Protein AF-0000000070547212 (afdb_homodimer)

Radius of gyration: 47.99 Å; Cα contacts (8 Å, |Δi|>4): 592; chains: 2; bounding box: 64×169×136 Å

Foldseek 3Di:
DDPPDDCVDDDPPPPPPPPPPPPPPPPPPPPVVVVVVVVVVVVVVVVVVVVVVVVVVVVVVVPPPPVVQPPQQDQPPQWDDDDQKTKDWFFFWFFQVVLQVVQVVSVWGFDDDDAVVSLQVCLVVCPQFKAWGQWFADQPDFIAGPVGHGDPCNDDEADRAGTWIHGRNGIYHDDRGGIGITMTMDGRRGSVNVVVVVVVVVVD/DDPPDDPDDDDPPDPPPPPPPPPPPPPPVPPVVVVVVVVVVVVVVVVVVVVVVVVVVVVVVVPPPPVPQPPQQDQPPQWDDDDQKTKDWFFFWFFQVVLQVVQVVSVWGFDDDDAVVSLQVCLVVCPQFKAWGQWFADQPDFIAGPVGHGDPCNDDEADRAGTWIHGRSGIYHDDRGGIGITMTMDGRRGSVNVVVVVVVVVVD

Structure (mmCIF, N/CA/C/O backbone):
data_AF-0000000070547212-model_v1
#
loop_
_entity.id
_entity.type
_entity.pdbx_description
1 polymer 'C-type lectin domain family 2 member D-like'
#
loop_
_atom_site.group_PDB
_atom_site.id
_atom_site.type_symbol
_atom_site.label_atom_id
_atom_site.label_alt_id
_atom_site.label_comp_id
_atom_site.label_asym_id
_atom_site.label_entity_id
_atom_site.label_seq_id
_atom_site.pdbx_PDB_ins_code
_atom_site.Cartn_x
_atom_site.Cartn_y
_atom_site.Cartn_z
_atom_site.occupancy
_atom_site.B_iso_or_equiv
_atom_site.auth_seq_id
_atom_site.auth_comp_id
_atom_site.auth_asym_id
_atom_site.auth_atom_id
_atom_site.pdbx_PDB_model_num
ATOM 1 N N . MET A 1 1 ? -25.75 87.125 114.375 1 25.3 1 MET A N 1
ATOM 2 C CA . MET A 1 1 ? -25.266 87.812 113.188 1 25.3 1 MET A CA 1
ATOM 3 C C . MET A 1 1 ? -25.594 87 111.938 1 25.3 1 MET A C 1
ATOM 5 O O . MET A 1 1 ? -25.188 85.812 111.812 1 25.3 1 MET A O 1
ATOM 9 N N . ALA A 1 2 ? -26.812 87.25 111.375 1 31.89 2 ALA A N 1
ATOM 10 C CA . ALA A 1 2 ? -27.906 86.75 110.5 1 31.89 2 ALA A CA 1
ATOM 11 C C . ALA A 1 2 ? -27.5 86.75 109.062 1 31.89 2 ALA A C 1
ATOM 13 O O . ALA A 1 2 ? -26.875 87.75 108.562 1 31.89 2 ALA A O 1
ATOM 14 N N . GLU A 1 3 ? -27.188 85.562 108.5 1 27.97 3 GLU A N 1
ATOM 15 C CA . GLU A 1 3 ? -26.656 84.938 107.25 1 27.97 3 GLU A CA 1
ATOM 16 C C . GLU A 1 3 ? -27.5 85.25 106.062 1 27.97 3 GLU A C 1
ATOM 18 O O . GLU A 1 3 ? -28.656 84.812 106 1 27.97 3 GLU A O 1
ATOM 23 N N . VAL A 1 4 ? -27.5 86.562 105.625 1 33.47 4 VAL A N 1
ATOM 24 C CA . VAL A 1 4 ? -28.469 87.062 104.688 1 33.47 4 VAL A CA 1
ATOM 25 C C . VAL A 1 4 ? -28.266 86.375 103.312 1 33.47 4 VAL A C 1
ATOM 27 O O . VAL A 1 4 ? -27.125 86.125 102.938 1 33.47 4 VAL A O 1
ATOM 30 N N . PRO A 1 5 ? -29.234 85.5 102.75 1 33.5 5 PRO A N 1
ATOM 31 C CA . PRO A 1 5 ? -29.375 84.625 101.625 1 33.5 5 PRO A CA 1
ATOM 32 C C . PRO A 1 5 ? -29.234 85.375 100.25 1 33.5 5 PRO A C 1
ATOM 34 O O . PRO A 1 5 ? -29.625 86.5 100.188 1 33.5 5 PRO A O 1
ATOM 37 N N . CYS A 1 6 ? -28 85.25 99.562 1 28.47 6 CYS A N 1
ATOM 38 C CA . CYS A 1 6 ? -27.406 85.812 98.375 1 28.47 6 CYS A CA 1
ATOM 39 C C . CYS A 1 6 ? -28.297 85.625 97.125 1 28.47 6 CYS A C 1
ATOM 41 O O . CYS A 1 6 ? -28.656 84.5 96.812 1 28.47 6 CYS A O 1
ATOM 43 N N . GLU A 1 7 ? -29.156 86.562 96.688 1 28.44 7 GLU A N 1
ATOM 44 C CA . GLU A 1 7 ? -30.234 86.688 95.75 1 28.44 7 GLU A CA 1
ATOM 45 C C . GLU A 1 7 ? -29.703 86.625 94.312 1 28.44 7 GLU A C 1
ATOM 47 O O . GLU A 1 7 ? -30.375 87.125 93.375 1 28.44 7 GLU A O 1
ATOM 52 N N . GLU A 1 8 ? -28.562 85.875 93.938 1 33.78 8 GLU A N 1
ATOM 53 C CA . GLU A 1 8 ? -27.844 86.188 92.75 1 33.78 8 GLU A CA 1
ATOM 54 C C . GLU A 1 8 ? -28.641 85.812 91.5 1 33.78 8 GLU A C 1
ATOM 56 O O . GLU A 1 8 ? -28.641 84.688 91.062 1 33.78 8 GLU A O 1
ATOM 61 N N . GLY A 1 9 ? -29.938 86.188 91.25 1 26.03 9 GLY A N 1
ATOM 62 C CA . GLY A 1 9 ? -30.828 85.5 90.375 1 26.03 9 GLY A CA 1
ATOM 63 C C . GLY A 1 9 ? -30.438 85.688 88.875 1 26.03 9 GLY A C 1
ATOM 64 O O . GLY A 1 9 ? -30.297 84.75 88.125 1 26.03 9 GLY A O 1
ATOM 65 N N . GLY A 1 10 ? -30.656 86.875 88.188 1 28.7 10 GLY A N 1
ATOM 66 C CA . GLY A 1 10 ? -31.594 86.938 87.062 1 28.7 10 GLY A CA 1
ATOM 67 C C . GLY A 1 10 ? -30.938 86.812 85.688 1 28.7 10 GLY A C 1
ATOM 68 O O . GLY A 1 10 ? -31.422 86.062 84.875 1 28.7 10 GLY A O 1
ATOM 69 N N . ASP A 1 11 ? -30.062 87.688 85.062 1 32.59 11 ASP A N 1
ATOM 70 C CA . ASP A 1 11 ? -30.328 88.375 83.812 1 32.59 11 ASP A CA 1
ATOM 71 C C . ASP A 1 11 ? -29.578 87.688 82.688 1 32.59 11 ASP A C 1
ATOM 7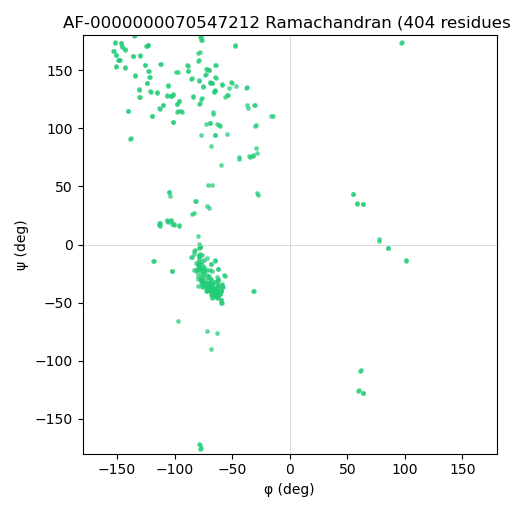3 O O . ASP A 1 11 ? -29.344 88.25 81.625 1 32.59 11 ASP A O 1
ATOM 77 N N . SER A 1 12 ? -29.047 86.375 82.75 1 34.47 12 SER A N 1
ATOM 78 C CA . SER A 1 12 ? -27.938 86 81.875 1 34.47 12 SER A CA 1
ATOM 79 C C . SER A 1 12 ? -28.438 85.688 80.5 1 34.47 12 SER A C 1
ATOM 81 O O . SER A 1 12 ? -27.672 85.188 79.625 1 34.47 12 SER A O 1
ATOM 83 N N . ALA A 1 13 ? -29.75 85.875 80.062 1 37.34 13 ALA A N 1
ATOM 84 C CA . ALA A 1 13 ? -30.266 85.125 78.938 1 37.34 13 ALA A CA 1
ATOM 85 C C . ALA A 1 13 ? -29.828 85.75 77.625 1 37.34 13 ALA A C 1
ATOM 87 O O . ALA A 1 13 ? -29.828 85.062 76.562 1 37.34 13 ALA A O 1
ATOM 88 N N . ALA A 1 14 ? -29.484 87.062 77.562 1 37.53 14 ALA A N 1
ATOM 89 C CA . ALA A 1 14 ? -29.641 87.75 76.25 1 37.53 14 ALA A CA 1
ATOM 90 C C . ALA A 1 14 ? -28.531 87.375 75.312 1 37.53 14 ALA A C 1
ATOM 92 O O . ALA A 1 14 ? -28.719 87.438 74.062 1 37.53 14 ALA A O 1
ATOM 93 N N . VAL A 1 15 ? -27.297 87.062 75.75 1 40.91 15 VAL A N 1
ATOM 94 C CA . VAL A 1 15 ? -26.141 87.25 74.875 1 40.91 15 VAL A CA 1
ATOM 95 C C . VAL A 1 15 ? -26.078 86.062 73.875 1 40.91 15 VAL A C 1
ATOM 97 O O . VAL A 1 15 ? -25.406 86.125 72.875 1 40.91 15 VAL A O 1
ATOM 100 N N . MET A 1 16 ? -26.891 84.938 74.125 1 34.06 16 MET A N 1
ATOM 101 C CA . MET A 1 16 ? -26.484 83.75 73.375 1 34.06 16 MET A CA 1
ATOM 102 C C . MET A 1 16 ? -26.984 83.812 71.938 1 34.06 16 MET A C 1
ATOM 104 O O . MET A 1 16 ? -26.578 83 71.125 1 34.06 16 MET A O 1
ATOM 108 N N . GLU A 1 17 ? -27.984 84.688 71.625 1 38.44 17 GLU A N 1
ATOM 109 C CA . GLU A 1 17 ? -28.672 84.5 70.375 1 38.44 17 GLU A CA 1
ATOM 110 C C . GLU A 1 17 ? -27.812 84.938 69.188 1 38.44 17 GLU A C 1
ATOM 112 O O . GLU A 1 17 ? -28.016 84.438 68.062 1 38.44 17 GLU A O 1
ATOM 117 N N . LEU A 1 18 ? -26.922 85.875 69.312 1 36.09 18 LEU A N 1
ATOM 118 C CA . LEU A 1 18 ? -26.375 86.5 68.125 1 36.09 18 LEU A CA 1
ATOM 119 C C . LEU A 1 18 ? -25.391 85.625 67.438 1 36.09 18 LEU A C 1
ATOM 121 O O . LEU A 1 18 ? -25.078 85.812 66.25 1 36.09 18 LEU A O 1
ATOM 125 N N . LEU A 1 19 ? -24.75 84.625 68.125 1 34.19 19 LEU A N 1
ATOM 126 C CA . LEU A 1 19 ? -23.594 84 67.5 1 34.19 19 LEU A CA 1
ATOM 127 C C . LEU A 1 19 ? -24.031 83 66.375 1 34.19 19 LEU A C 1
ATOM 129 O O . LEU A 1 19 ? -23.188 82.5 65.688 1 34.19 19 LEU A O 1
ATOM 133 N N . GLN A 1 20 ? -25.312 82.625 66.312 1 33.09 20 GLN A N 1
ATOM 134 C CA . GLN A 1 20 ? -25.578 81.438 65.5 1 33.09 20 GLN A CA 1
ATOM 135 C C . GLN A 1 20 ? -25.516 81.75 64 1 33.09 20 GLN A C 1
ATOM 137 O O . GLN A 1 20 ? -25.578 80.875 63.156 1 33.09 20 GLN A O 1
ATOM 142 N N . GLN A 1 21 ? -25.656 83.062 63.594 1 33.94 21 GLN A N 1
ATOM 143 C CA . GLN A 1 21 ? -26.078 83.125 62.188 1 33.94 21 GLN A CA 1
ATOM 144 C C . GLN A 1 21 ? -24.906 82.812 61.25 1 33.94 21 GLN A C 1
ATOM 146 O O . GLN A 1 21 ? -25.109 82.562 60.062 1 33.94 21 GLN A O 1
ATOM 151 N N . ARG A 1 22 ? -23.656 83.125 61.594 1 36.31 22 ARG A N 1
ATOM 152 C CA . ARG A 1 22 ? -22.703 83.312 60.469 1 36.31 22 ARG A CA 1
ATOM 153 C C . ARG A 1 22 ? -22.297 81.938 59.906 1 36.31 22 ARG A C 1
ATOM 155 O O . ARG A 1 22 ? -21.484 81.875 58.969 1 36.31 22 ARG A O 1
ATOM 162 N N . ALA A 1 23 ? -22.641 80.75 60.531 1 38.38 23 ALA A N 1
ATOM 163 C CA . ALA A 1 23 ? -21.797 79.625 60.156 1 38.38 23 ALA A CA 1
ATOM 164 C C . ALA A 1 23 ? -22.219 79.062 58.781 1 38.38 23 ALA A C 1
ATOM 166 O O . ALA A 1 23 ? -21.688 78.062 58.344 1 38.38 23 ALA A O 1
ATOM 167 N N . GLU A 1 24 ? -23.266 79.688 58.156 1 37.56 24 GLU A N 1
ATOM 168 C CA . GLU A 1 24 ? -23.797 78.812 57.094 1 37.56 24 GLU A CA 1
ATOM 169 C C . GLU A 1 24 ? -22.891 78.812 55.875 1 37.56 24 GLU A C 1
ATOM 171 O O . GLU A 1 24 ? -23.125 78.062 54.906 1 37.56 24 GLU A O 1
ATOM 176 N N . GLY A 1 25 ? -22 79.812 55.75 1 36.47 25 GLY A N 1
ATOM 177 C CA . GLY A 1 25 ? -21.547 80 54.375 1 36.47 25 GLY A CA 1
ATOM 178 C C . GLY A 1 25 ? -20.594 78.938 53.906 1 36.47 25 GLY A C 1
ATOM 179 O O . GLY A 1 25 ? -20.156 78.875 52.75 1 36.47 25 GLY A O 1
ATOM 180 N N . ARG A 1 26 ? -19.859 78.25 54.875 1 37.66 26 ARG A N 1
ATOM 181 C CA . ARG A 1 26 ? -18.625 77.625 54.406 1 37.66 26 ARG A CA 1
ATOM 182 C C . ARG A 1 26 ? -18.922 76.312 53.781 1 37.66 26 ARG A C 1
ATOM 184 O O . ARG A 1 26 ? -18 75.625 53.344 1 37.66 26 ARG A O 1
ATOM 191 N N . THR A 1 27 ? -20.141 75.875 53.812 1 41.28 27 THR A N 1
ATOM 192 C CA . THR A 1 27 ? -20.188 74.438 53.5 1 41.28 27 THR A CA 1
ATOM 193 C C . THR A 1 27 ? -20.078 74.188 52 1 41.28 27 THR A C 1
ATOM 195 O O . THR A 1 27 ? -20.047 73 51.562 1 41.28 27 THR A O 1
ATOM 198 N N . ASN A 1 28 ? -20.188 75.25 51.219 1 37.88 28 ASN A N 1
ATOM 199 C CA . ASN A 1 28 ? -20.391 74.875 49.844 1 37.88 28 ASN A CA 1
ATOM 200 C C . ASN A 1 28 ? -19.062 74.438 49.188 1 37.88 28 ASN A C 1
ATOM 202 O O . ASN A 1 28 ? -19.031 74.125 48 1 37.88 28 ASN A O 1
ATOM 206 N N . PHE A 1 29 ? -17.938 74.812 49.844 1 38.69 29 PHE A N 1
ATOM 207 C CA . PHE A 1 29 ? -16.688 74.625 49.094 1 38.69 29 PHE A CA 1
ATOM 208 C C . PHE A 1 29 ? -16.328 73.125 49.031 1 38.69 29 PHE A C 1
ATOM 210 O O . PHE A 1 29 ? -15.453 72.75 48.25 1 38.69 29 PHE A O 1
ATOM 217 N N . SER A 1 30 ? -16.875 72.375 49.969 1 40 30 SER A N 1
ATOM 218 C CA . SER A 1 30 ? -16.281 71.062 50.094 1 40 30 SER A CA 1
ATOM 219 C C . SER A 1 30 ? -16.766 70.062 49 1 40 30 SER A C 1
ATOM 221 O O . SER A 1 30 ? -16.312 68.938 48.938 1 40 30 SER A O 1
ATOM 223 N N . LEU A 1 31 ? -17.781 70.5 48.281 1 40.91 31 LEU A N 1
ATOM 224 C CA . LEU A 1 31 ? -18.312 69.5 47.406 1 40.91 31 LEU A CA 1
ATOM 225 C C . LEU A 1 31 ? -17.453 69.375 46.125 1 40.91 31 LEU A C 1
ATOM 227 O O . LEU A 1 31 ? -17.625 68.375 45.375 1 40.91 31 LEU A O 1
ATOM 231 N N . ARG A 1 32 ? -16.719 70.375 45.812 1 45.12 32 ARG A N 1
ATOM 232 C CA . ARG A 1 32 ? -16.062 70.312 44.5 1 45.12 32 ARG A CA 1
ATOM 233 C C . ARG A 1 32 ? -14.852 69.375 44.531 1 45.12 32 ARG A C 1
ATOM 235 O O . ARG A 1 32 ? -14.484 68.812 43.5 1 45.12 32 ARG A O 1
ATOM 242 N N . CYS A 1 33 ? -14.195 69.25 45.719 1 45.62 33 CYS A N 1
ATOM 243 C CA . CYS A 1 33 ? -12.977 68.5 45.781 1 45.62 33 CYS A CA 1
ATOM 244 C C . CYS A 1 33 ? -13.281 67 45.719 1 45.62 33 CYS A C 1
ATOM 246 O O . CYS A 1 33 ? -12.422 66.188 45.375 1 45.62 33 CYS A O 1
ATOM 248 N N . THR A 1 34 ? -14.484 66.625 46.156 1 55.28 34 THR A N 1
ATOM 249 C CA . THR A 1 34 ? -14.773 65.25 46.219 1 55.28 34 THR A CA 1
ATOM 250 C C . THR A 1 34 ? -15.047 64.688 44.812 1 55.28 34 THR A C 1
ATOM 252 O O . THR A 1 34 ? -14.82 63.469 44.562 1 55.28 34 THR A O 1
ATOM 255 N N . ASN A 1 35 ? -15.414 65.562 43.969 1 58.06 35 ASN A N 1
ATOM 256 C CA . ASN A 1 35 ? -15.773 65.125 42.656 1 58.06 35 ASN A CA 1
ATOM 257 C C . ASN A 1 35 ? -14.539 64.812 41.812 1 58.06 35 ASN A C 1
ATOM 259 O O . ASN A 1 35 ? -14.547 63.844 41 1 58.06 35 ASN A O 1
ATOM 263 N N . ASP A 1 36 ? -13.469 65.5 42.25 1 62.09 36 ASP A N 1
ATOM 264 C CA . ASP A 1 36 ? -12.242 65.312 41.469 1 62.09 36 ASP A CA 1
ATOM 265 C C . ASP A 1 36 ? -11.578 63.969 41.875 1 62.09 36 ASP A C 1
ATOM 267 O O . ASP A 1 36 ? -11.031 63.281 41 1 62.09 36 ASP A O 1
ATOM 271 N N . ARG A 1 37 ? -11.711 63.688 43.125 1 65 37 ARG A N 1
ATOM 272 C CA . ARG A 1 37 ? -11.133 62.469 43.625 1 65 37 ARG A CA 1
ATOM 273 C C . ARG A 1 37 ? -11.898 61.25 43.125 1 65 37 ARG A C 1
ATOM 275 O O . ARG A 1 37 ? -11.305 60.219 42.781 1 65 37 ARG A O 1
ATOM 282 N N . LYS A 1 38 ? -13.062 61.438 42.938 1 70.25 38 LYS A N 1
ATOM 283 C CA . LYS A 1 38 ? -13.906 60.344 42.438 1 70.25 38 LYS A CA 1
ATOM 284 C C . LYS A 1 38 ? -13.664 60.125 40.969 1 70.25 38 LYS A C 1
ATOM 286 O O . LYS A 1 38 ? -13.633 58.969 40.5 1 70.25 38 LYS A O 1
ATOM 291 N N . VAL A 1 39 ? -13.422 61.188 40.375 1 70 39 VAL A N 1
ATOM 292 C CA . VAL A 1 39 ? -13.18 61.125 38.938 1 70 39 VAL A CA 1
ATOM 293 C C . VAL A 1 39 ? -11.82 60.469 38.688 1 70 39 VAL A C 1
ATOM 295 O O . VAL A 1 39 ? -11.688 59.625 37.781 1 70 39 VAL A O 1
ATOM 298 N N . THR A 1 40 ? -10.883 60.812 39.531 1 69.88 40 THR A N 1
ATOM 299 C CA . THR A 1 40 ? -9.539 60.281 39.406 1 69.88 40 THR A CA 1
ATOM 300 C C . THR A 1 40 ? -9.531 58.781 39.719 1 69.88 40 THR A C 1
ATOM 302 O O . THR A 1 40 ? -8.867 58 39.062 1 69.88 40 THR A O 1
ATOM 305 N N . ILE A 1 41 ? -10.234 58.375 40.625 1 70.69 41 ILE A N 1
ATOM 306 C CA . ILE A 1 41 ? -10.344 56.969 41.031 1 70.69 41 ILE A CA 1
ATOM 307 C C . ILE A 1 41 ? -11.078 56.188 39.938 1 70.69 41 ILE A C 1
ATOM 309 O O . ILE A 1 41 ? -10.656 55.094 39.562 1 70.69 41 ILE A O 1
ATOM 313 N N . ALA A 1 42 ? -12.047 56.875 39.406 1 72.12 42 ALA A N 1
ATOM 314 C CA . ALA A 1 42 ? -12.836 56.219 38.375 1 72.12 42 ALA A CA 1
ATOM 315 C C . ALA A 1 42 ? -12.008 56 37.125 1 72.12 42 ALA A C 1
ATOM 317 O O . ALA A 1 42 ? -12.102 54.938 36.5 1 72.12 42 ALA A O 1
ATOM 318 N N . VAL A 1 43 ? -11.195 56.906 36.906 1 73.12 43 VAL A N 1
ATOM 319 C CA . VAL A 1 43 ? -10.359 56.844 35.719 1 73.12 43 VAL A CA 1
ATOM 320 C C . VAL A 1 43 ? -9.273 55.781 35.906 1 73.12 43 VAL A C 1
ATOM 322 O O . VAL A 1 43 ? -8.953 55.031 35 1 73.12 43 VAL A O 1
ATOM 325 N N . THR A 1 44 ? -8.789 55.688 37.094 1 75.06 44 THR A N 1
ATOM 326 C CA . THR A 1 44 ? -7.762 54.688 37.406 1 75.06 44 THR A CA 1
ATOM 327 C C . THR A 1 44 ? -8.328 53.281 37.344 1 75.06 44 THR A C 1
ATOM 329 O O . THR A 1 44 ? -7.688 52.344 36.844 1 75.06 44 THR A O 1
ATOM 332 N N . VAL A 1 45 ? -9.469 53.188 37.812 1 75.31 45 VAL A N 1
ATOM 333 C CA . VAL A 1 45 ? -10.109 51.875 37.844 1 75.31 45 VAL A CA 1
ATOM 334 C C . VAL A 1 45 ? -10.414 51.438 36.406 1 75.31 45 VAL A C 1
ATOM 336 O O . VAL A 1 45 ? -10.18 50.281 36.031 1 75.31 45 VAL A O 1
ATOM 339 N N . LEU A 1 46 ? -10.828 52.375 35.625 1 73.94 46 LEU A N 1
ATOM 340 C CA . LEU A 1 46 ? -11.148 52.062 34.219 1 73.94 46 LEU A CA 1
ATOM 341 C C . LEU A 1 46 ? -9.891 51.688 33.469 1 73.94 46 LEU A C 1
ATOM 343 O O . LEU A 1 46 ? -9.914 50.75 32.656 1 73.94 46 LEU A O 1
ATOM 347 N N . ALA A 1 47 ? -8.836 52.344 33.812 1 75.25 47 ALA A N 1
ATOM 348 C CA . ALA A 1 47 ? -7.562 52.062 33.156 1 75.25 47 ALA A CA 1
ATOM 349 C C . ALA A 1 47 ? -7.062 50.656 33.562 1 75.25 47 ALA A C 1
ATOM 351 O O . ALA A 1 47 ? -6.559 49.906 32.719 1 75.25 47 ALA A O 1
ATOM 352 N N . VAL A 1 48 ? -7.238 50.344 34.781 1 76.62 48 VAL A N 1
ATOM 353 C CA . VAL A 1 48 ? -6.797 49.031 35.25 1 76.62 48 VAL A CA 1
ATOM 354 C C . VAL A 1 48 ? -7.66 47.938 34.656 1 76.62 48 VAL A C 1
ATOM 356 O O . VAL A 1 48 ? -7.145 46.875 34.25 1 76.62 48 VAL A O 1
ATOM 359 N N . VAL A 1 49 ? -8.922 48.219 34.531 1 76.31 49 VAL A N 1
ATOM 360 C CA . VAL A 1 49 ? -9.844 47.25 33.969 1 76.31 49 VAL A CA 1
ATOM 361 C C . VAL A 1 49 ? -9.531 47.031 32.5 1 76.31 49 VAL A C 1
ATOM 363 O O . VAL A 1 49 ? -9.547 45.906 32 1 76.31 49 VAL A O 1
ATOM 366 N N . LEU A 1 50 ? -9.227 48.062 31.922 1 72.94 50 LEU A N 1
ATOM 367 C CA . LEU A 1 50 ? -8.883 47.969 30.5 1 72.94 50 LEU A CA 1
ATOM 368 C C . LEU A 1 50 ? -7.582 47.219 30.297 1 72.94 50 LEU A C 1
ATOM 370 O O . LEU A 1 50 ? -7.484 46.375 29.391 1 72.94 50 LEU A O 1
ATOM 374 N N . LEU A 1 51 ? -6.586 47.469 31.078 1 75.31 51 LEU A N 1
ATOM 375 C CA . LEU A 1 51 ? -5.312 46.75 31.016 1 75.31 51 LEU A CA 1
ATOM 376 C C . LEU A 1 51 ? -5.508 45.281 31.297 1 75.31 51 LEU A C 1
ATOM 378 O O . LEU A 1 51 ? -4.91 44.438 30.609 1 75.31 51 LEU A O 1
ATOM 382 N N . LEU A 1 52 ? -6.348 45 32.156 1 75.88 52 LEU A N 1
ATOM 383 C CA . LEU A 1 52 ? -6.633 43.594 32.5 1 75.88 52 LEU A CA 1
ATOM 384 C C . LEU A 1 52 ? -7.355 42.906 31.344 1 75.88 52 LEU A C 1
ATOM 386 O O . LEU A 1 52 ? -7.07 41.75 31.031 1 75.88 52 LEU A O 1
ATOM 390 N N . THR A 1 53 ? -8.227 43.656 30.75 1 75.44 53 THR A N 1
ATOM 391 C CA . THR A 1 53 ? -8.945 43.094 29.609 1 75.44 53 THR A CA 1
ATOM 392 C C . THR A 1 53 ? -7.996 42.812 28.453 1 75.44 53 THR A C 1
ATOM 394 O O . THR A 1 53 ? -8.086 41.75 27.797 1 75.44 53 THR A O 1
ATOM 397 N N . VAL A 1 54 ? -7.09 43.688 28.234 1 72 54 VAL A N 1
ATOM 398 C CA . VAL A 1 54 ? -6.109 43.5 27.172 1 72 54 VAL A CA 1
ATOM 399 C C . VAL A 1 54 ? -5.203 42.344 27.5 1 72 54 VAL A C 1
ATOM 401 O O . VAL A 1 54 ? -4.875 41.531 26.625 1 72 54 VAL A O 1
ATOM 404 N N . ALA A 1 55 ? -4.789 42.156 28.672 1 73.75 55 ALA A N 1
ATOM 405 C CA . ALA A 1 55 ? -3.938 41.062 29.109 1 73.75 55 ALA A CA 1
ATOM 406 C C . ALA A 1 55 ? -4.648 39.719 28.938 1 73.75 55 ALA A C 1
ATOM 408 O O . ALA A 1 55 ? -4.043 38.719 28.5 1 73.75 55 ALA A O 1
ATOM 409 N N . ILE A 1 56 ? -5.891 39.656 29.172 1 69.19 56 ILE A N 1
ATOM 410 C CA . ILE A 1 56 ? -6.68 38.438 29.062 1 69.19 56 ILE A CA 1
ATOM 411 C C . ILE A 1 56 ? -6.855 38.062 27.594 1 69.19 56 ILE A C 1
ATOM 413 O O . ILE A 1 56 ? -6.754 36.906 27.219 1 69.19 56 ILE A O 1
ATOM 417 N N . LEU A 1 57 ? -7.059 39.062 26.828 1 67.25 57 LEU A N 1
ATOM 418 C CA . LEU A 1 57 ? -7.25 38.812 25.406 1 67.25 57 LEU A CA 1
ATOM 419 C C . LEU A 1 57 ? -5.957 38.312 24.766 1 67.25 57 LEU A C 1
ATOM 421 O O . LEU A 1 57 ? -5.984 37.438 23.906 1 67.25 57 LEU A O 1
ATOM 425 N N . THR A 1 58 ? -4.832 38.812 25.109 1 67.12 58 THR A N 1
ATOM 426 C CA . THR A 1 58 ? -3.543 38.375 24.578 1 67.12 58 THR A CA 1
ATOM 427 C C . THR A 1 58 ? -3.227 36.969 25.031 1 67.12 58 THR A C 1
ATOM 429 O O . THR A 1 58 ? -2.672 36.156 24.266 1 67.12 58 THR A O 1
ATOM 432 N N . LEU A 1 59 ? -3.533 36.594 26.188 1 62.09 59 LEU A N 1
ATOM 433 C CA . LEU A 1 59 ? -3.301 35.25 26.688 1 62.09 59 LEU A CA 1
ATOM 434 C C . LEU A 1 59 ? -4.199 34.25 25.969 1 62.09 59 LEU A C 1
ATOM 436 O O . LEU A 1 59 ? -3.783 33.125 25.703 1 62.09 59 LEU A O 1
ATOM 440 N N . ALA A 1 60 ? -5.348 34.719 25.75 1 59.12 60 ALA A N 1
ATOM 441 C CA . ALA A 1 60 ? -6.273 33.844 25.031 1 59.12 60 ALA A CA 1
ATOM 442 C C . ALA A 1 60 ? -5.836 33.656 23.578 1 59.12 60 ALA A C 1
ATOM 444 O O . ALA A 1 60 ? -6.027 32.594 22.984 1 59.12 60 ALA A O 1
ATOM 445 N N . ALA A 1 61 ? -5.336 34.688 22.969 1 56.03 61 ALA A N 1
ATOM 446 C CA . ALA A 1 61 ? -4.867 34.562 21.594 1 56.03 61 ALA A CA 1
ATOM 447 C C . ALA A 1 61 ? -3.688 33.625 21.484 1 56.03 61 ALA A C 1
ATOM 449 O O . ALA A 1 61 ? -3.506 32.969 20.453 1 56.03 61 ALA A O 1
ATOM 450 N N . LYS A 1 62 ? -2.83 33.625 22.406 1 55.81 62 LYS A N 1
ATOM 451 C CA . LYS A 1 62 ? -1.635 32.781 22.344 1 55.81 62 LYS A CA 1
ATOM 452 C C . LYS A 1 62 ? -1.99 31.312 22.484 1 55.81 62 LYS A C 1
ATOM 454 O O . LYS A 1 62 ? -1.179 30.438 22.156 1 55.81 62 LYS A O 1
ATOM 459 N N . LYS A 1 63 ? -3.061 31.031 23.016 1 54.41 63 LYS A N 1
ATOM 460 C CA . LYS A 1 63 ? -3.281 29.625 23.281 1 54.41 63 LYS A CA 1
ATOM 461 C C . LYS A 1 63 ? -3.848 28.922 22.047 1 54.41 63 LYS A C 1
ATOM 463 O O . LYS A 1 63 ? -4.992 28.469 22.047 1 54.41 63 LYS A O 1
ATOM 468 N N . HIS A 1 64 ? -3.645 29.328 20.875 1 51.19 64 HIS A N 1
ATOM 469 C CA . HIS A 1 64 ? -4.062 28.375 19.844 1 51.19 64 HIS A CA 1
ATOM 470 C C . HIS A 1 64 ? -3.23 27.094 19.906 1 51.19 64 HIS A C 1
ATOM 472 O O . HIS A 1 64 ? -2 27.156 19.875 1 51.19 64 HIS A O 1
ATOM 478 N N . PRO A 1 65 ? -3.623 26.078 20.562 1 47.16 65 PRO A N 1
ATOM 479 C CA . PRO A 1 65 ? -2.764 24.891 20.516 1 47.16 65 PRO A CA 1
ATOM 480 C C . PRO A 1 65 ? -2.111 24.688 19.156 1 47.16 65 PRO A C 1
ATOM 482 O O . PRO A 1 65 ? -2.668 25.094 18.141 1 47.16 65 PRO A O 1
ATOM 485 N N . PRO A 1 66 ? -0.788 24.734 19.078 1 44.69 66 PRO A N 1
ATOM 486 C CA . PRO A 1 66 ? -0.232 24.375 17.766 1 44.69 66 PRO A CA 1
ATOM 487 C C . PRO A 1 66 ? -1.106 23.391 17 1 44.69 66 PRO A C 1
ATOM 489 O O . PRO A 1 66 ? -1.798 22.562 17.609 1 44.69 66 PRO A O 1
ATOM 492 N N . CYS A 1 67 ? -1.872 23.875 16 1 48.31 67 CYS A N 1
ATOM 493 C CA . CYS A 1 67 ? -2.455 22.875 15.125 1 48.31 67 CYS A CA 1
ATOM 494 C C . CYS A 1 67 ? -1.588 21.609 15.078 1 48.31 67 CYS A C 1
ATOM 496 O O . CYS A 1 67 ? -0.569 21.594 14.391 1 48.31 67 CYS A O 1
ATOM 498 N N . SER A 1 68 ? -1.101 21.219 16.344 1 46.69 68 SER A N 1
ATOM 499 C CA . SER A 1 68 ? -0.329 19.984 16.25 1 46.69 68 SER A CA 1
ATOM 500 C C . SER A 1 68 ? -0.907 19.047 15.188 1 46.69 68 SER A C 1
ATOM 502 O O . SER A 1 68 ? -2.061 18.625 15.297 1 46.69 68 SER A O 1
ATOM 504 N N . ALA A 1 69 ? -0.693 19.344 13.992 1 47.16 69 ALA A N 1
ATOM 505 C CA . ALA A 1 69 ? -1.099 18.406 12.945 1 47.16 69 ALA A CA 1
ATOM 506 C C . ALA A 1 69 ? -1 16.969 13.438 1 47.16 69 ALA A C 1
ATOM 508 O O . ALA A 1 69 ? 0.074 16.516 13.836 1 47.16 69 ALA A O 1
ATOM 509 N N . PRO A 1 70 ? -2.027 16.484 14.32 1 45.09 70 PRO A N 1
ATOM 510 C CA . PRO A 1 70 ? -1.815 15.086 14.688 1 45.09 70 PRO A CA 1
ATOM 511 C C . PRO A 1 70 ? -1.124 14.289 13.586 1 45.09 70 PRO A C 1
ATOM 513 O O . PRO A 1 70 ? -1.251 14.617 12.406 1 45.09 70 PRO A O 1
ATOM 516 N N . THR A 1 71 ? -0.027 13.758 13.867 1 47.19 71 THR A N 1
ATOM 517 C CA . THR A 1 71 ? 0.583 12.758 13.008 1 47.19 71 THR A CA 1
ATOM 518 C C . THR A 1 71 ? -0.484 11.984 12.242 1 47.19 71 THR A C 1
ATOM 520 O O . THR A 1 71 ? -1.486 11.555 12.82 1 47.19 71 THR A O 1
ATOM 523 N N . LEU A 1 72 ? -1.095 12.484 11.148 1 47.44 72 LEU A N 1
ATOM 524 C CA . LEU A 1 72 ? -1.966 11.703 10.273 1 47.44 72 LEU A CA 1
ATOM 525 C C . LEU A 1 72 ? -1.809 10.211 10.547 1 47.44 72 LEU A C 1
ATOM 527 O O . LEU A 1 72 ? -0.692 9.727 10.75 1 47.44 72 LEU A O 1
ATOM 531 N N . PRO A 1 73 ? -2.896 9.648 11.133 1 51 73 PRO A N 1
ATOM 532 C CA . PRO A 1 73 ? -2.834 8.211 11.383 1 51 73 PRO A CA 1
ATOM 533 C C . PRO A 1 73 ? -2.266 7.43 10.195 1 51 73 PRO A C 1
ATOM 535 O O . PRO A 1 73 ? -2.803 7.504 9.086 1 51 73 PRO A O 1
ATOM 538 N N . SER A 1 74 ? -0.98 7.445 9.867 1 69.5 74 SER A N 1
ATOM 539 C CA . SER A 1 74 ? -0.287 6.477 9.023 1 69.5 74 SER A CA 1
ATOM 540 C C . SER A 1 74 ? -0.636 5.047 9.422 1 69.5 74 SER A C 1
ATOM 542 O O . SER A 1 74 ? -1.196 4.816 10.5 1 69.5 74 SER A O 1
ATOM 544 N N . CYS A 1 75 ? -0.908 4.094 8.453 1 86.31 75 CYS A N 1
ATOM 545 C CA . CYS A 1 75 ? -1.06 2.672 8.734 1 86.31 75 CYS A CA 1
ATOM 546 C C . CYS A 1 75 ? -0.071 2.223 9.805 1 86.31 75 CYS A C 1
ATOM 548 O O . CYS A 1 75 ? 1.001 2.812 9.953 1 86.31 75 CYS A O 1
ATOM 550 N N . LEU A 1 76 ? -0.582 1.439 10.758 1 84.56 76 LEU A N 1
ATOM 551 C CA . LEU A 1 76 ? 0.331 0.813 11.703 1 84.56 76 LEU A CA 1
ATOM 552 C C . LEU A 1 76 ? 1.51 0.168 10.984 1 84.56 76 LEU A C 1
ATOM 554 O O . LEU A 1 76 ? 1.495 0.038 9.758 1 84.56 76 LEU A O 1
ATOM 558 N N . GLU A 1 77 ? 2.4 -0.228 11.773 1 83.5 77 GLU A N 1
ATOM 559 C CA . GLU A 1 77 ? 3.584 -0.87 11.211 1 83.5 77 GLU A CA 1
ATOM 560 C C . GLU A 1 77 ? 3.201 -2.047 10.32 1 83.5 77 GLU A C 1
ATOM 562 O O . GLU A 1 77 ? 2.295 -2.812 10.648 1 83.5 77 GLU A O 1
ATOM 567 N N . SER A 1 78 ? 3.664 -2.146 9.117 1 86.06 78 SER A N 1
ATOM 568 C CA . SER A 1 78 ? 3.514 -3.227 8.148 1 86.06 78 SER A CA 1
ATOM 569 C C . SER A 1 78 ? 2.219 -3.082 7.352 1 86.06 78 SER A C 1
ATOM 571 O O . SER A 1 78 ? 1.89 -3.938 6.531 1 86.06 78 SER A O 1
ATOM 573 N N . GLY A 1 79 ? 1.503 -2.041 7.762 1 94.25 79 GLY A N 1
ATOM 574 C CA . GLY A 1 79 ? 0.284 -1.771 7.016 1 94.25 79 GLY A CA 1
ATOM 575 C C . GLY A 1 79 ? 0.542 -1.175 5.645 1 94.25 79 GLY A C 1
ATOM 576 O O . GLY A 1 79 ? 1.53 -0.464 5.449 1 94.25 79 GLY A O 1
ATOM 577 N N . ILE A 1 80 ? -0.318 -1.556 4.781 1 95.81 80 ILE A N 1
ATOM 578 C CA . ILE A 1 80 ? -0.252 -1.036 3.42 1 95.81 80 ILE A CA 1
ATOM 579 C C . ILE A 1 80 ? -1.429 -0.096 3.168 1 95.81 80 ILE A C 1
ATOM 581 O O . ILE A 1 80 ? -2.588 -0.486 3.324 1 95.81 80 ILE A O 1
ATOM 585 N N . GLY A 1 81 ? -1.083 1.122 2.861 1 93.94 81 GLY A N 1
ATOM 586 C CA . GLY A 1 81 ? -2.133 2.082 2.557 1 93.94 81 GLY A CA 1
ATOM 587 C C . GLY A 1 81 ? -2.602 2.016 1.116 1 93.94 81 GLY A C 1
ATOM 588 O O . GLY A 1 81 ? -1.786 2.02 0.191 1 93.94 81 GLY A O 1
ATOM 589 N N . PHE A 1 82 ? -3.9 1.885 0.93 1 94.5 82 PHE A N 1
ATOM 590 C CA . PHE A 1 82 ? -4.516 1.909 -0.393 1 94.5 82 PHE A CA 1
ATOM 591 C C . PHE A 1 82 ? -5.828 2.68 -0.365 1 94.5 82 PHE A C 1
ATOM 593 O O . PHE A 1 82 ? -6.77 2.287 0.327 1 94.5 82 PHE A O 1
ATOM 600 N N . GLY A 1 83 ? -5.754 3.76 -1.088 1 89.94 83 GLY A N 1
ATOM 601 C CA . GLY A 1 83 ? -6.906 4.637 -0.95 1 89.94 83 GLY A CA 1
ATOM 602 C C . GLY A 1 83 ? -7.074 5.188 0.454 1 89.94 83 GLY A C 1
ATOM 603 O O . GLY A 1 83 ? -6.137 5.766 1.014 1 89.94 83 GLY A O 1
ATOM 604 N N . ASN A 1 84 ? -8.242 5.02 0.966 1 87.69 84 ASN A N 1
ATOM 605 C CA . ASN A 1 84 ? -8.508 5.547 2.299 1 87.69 84 ASN A CA 1
ATOM 606 C C . ASN A 1 84 ? -8.438 4.453 3.361 1 87.69 84 ASN A C 1
ATOM 608 O O . ASN A 1 84 ? -8.898 4.648 4.488 1 87.69 84 ASN A O 1
ATOM 612 N N . LYS A 1 85 ? -7.82 3.32 3.016 1 93 85 LYS A N 1
ATOM 613 C CA . LYS A 1 85 ? -7.77 2.203 3.953 1 93 85 LYS A CA 1
ATOM 614 C C . LYS A 1 85 ? -6.332 1.744 4.184 1 93 85 LYS A C 1
ATOM 616 O O . LYS A 1 85 ? -5.461 1.969 3.344 1 93 85 LYS A O 1
ATOM 621 N N . CYS A 1 86 ? -6.199 1.188 5.293 1 94.81 86 CYS A N 1
ATOM 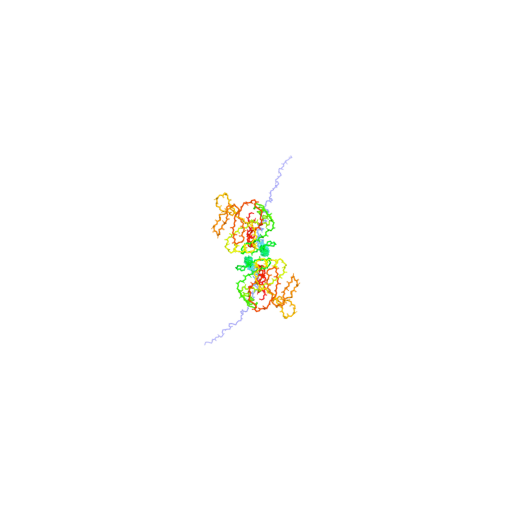622 C CA . CYS A 1 86 ? -5.004 0.413 5.598 1 94.81 86 CYS A CA 1
ATOM 623 C C . CYS A 1 86 ? -5.301 -1.082 5.566 1 94.81 86 CYS A C 1
ATOM 625 O O . CYS A 1 86 ? -6.328 -1.526 6.078 1 94.81 86 CYS A O 1
ATOM 627 N N . PHE A 1 87 ? -4.414 -1.842 4.969 1 97.06 87 PHE A N 1
ATOM 628 C CA . PHE A 1 87 ? -4.578 -3.285 4.848 1 97.06 87 PHE A CA 1
ATOM 629 C C . PHE A 1 87 ? -3.412 -4.02 5.496 1 97.06 87 PHE A C 1
ATOM 631 O O . PHE A 1 87 ? -2.27 -3.564 5.43 1 97.06 87 PHE A O 1
ATOM 638 N N . TYR A 1 88 ? -3.697 -5.141 6.102 1 97.69 88 TYR A N 1
ATOM 639 C CA . TYR A 1 88 ? -2.711 -6 6.746 1 97.69 88 TYR A CA 1
ATOM 640 C C . TYR A 1 88 ? -2.873 -7.449 6.293 1 97.69 88 TYR A C 1
ATOM 642 O O . TYR A 1 88 ? -3.975 -8 6.34 1 97.69 88 TYR A O 1
ATOM 650 N N . PHE A 1 89 ? -1.808 -8.016 5.84 1 98.12 89 PHE A N 1
ATOM 651 C CA . PHE A 1 89 ? -1.792 -9.422 5.438 1 98.12 89 PHE A CA 1
ATOM 652 C C . PHE A 1 89 ? -1.159 -10.281 6.523 1 98.12 89 PHE A C 1
ATOM 654 O O . PHE A 1 89 ? 0.059 -10.258 6.711 1 98.12 89 PHE A O 1
ATOM 661 N N . LEU A 1 90 ? -1.969 -10.992 7.227 1 98.12 90 LEU A N 1
ATOM 662 C CA . LEU A 1 90 ? -1.504 -11.836 8.32 1 98.12 90 LEU A CA 1
ATOM 663 C C . LEU A 1 90 ? -1.359 -13.281 7.867 1 98.12 90 LEU A C 1
ATOM 665 O O . LEU A 1 90 ? -2.34 -13.906 7.457 1 98.12 90 LEU A O 1
ATOM 669 N N . GLU A 1 91 ? -0.15 -13.789 7.988 1 97.5 91 GLU A N 1
ATOM 670 C CA . GLU A 1 91 ? 0.115 -15.102 7.418 1 97.5 91 GLU A CA 1
ATOM 671 C C . GLU A 1 91 ? 0.204 -16.172 8.508 1 97.5 91 GLU A C 1
ATOM 673 O O . GLU A 1 91 ? 1.138 -16.969 8.523 1 97.5 91 GLU A O 1
ATOM 678 N N . GLU A 1 92 ? -0.691 -16.141 9.406 1 97.75 92 GLU A N 1
ATOM 679 C CA . GLU A 1 92 ? -1 -17.219 10.352 1 97.75 92 GLU A CA 1
ATOM 680 C C . GLU A 1 92 ? -2.316 -17.906 9.992 1 97.75 92 GLU A C 1
ATOM 682 O O . GLU A 1 92 ? -3.334 -17.234 9.789 1 97.75 92 GLU A O 1
ATOM 687 N N . GLU A 1 93 ? -2.279 -19.219 9.906 1 98.62 93 GLU A N 1
ATOM 688 C CA . GLU A 1 93 ? -3.486 -19.938 9.5 1 98.62 93 GLU A CA 1
ATOM 689 C C . GLU A 1 93 ? -4.465 -20.062 10.664 1 98.62 93 GLU A C 1
ATOM 691 O O . GLU A 1 93 ? -4.125 -20.609 11.711 1 98.62 93 GLU A O 1
ATOM 696 N N . VAL A 1 94 ? -5.562 -19.578 10.484 1 98.88 94 VAL A N 1
ATOM 697 C CA . VAL A 1 94 ? -6.652 -19.641 11.453 1 98.88 94 VAL A CA 1
ATOM 698 C C . VAL A 1 94 ? -7.984 -19.812 10.719 1 98.88 94 VAL A C 1
ATOM 700 O O . VAL A 1 94 ? -8.039 -19.719 9.492 1 98.88 94 VAL A O 1
ATOM 703 N N . ASP A 1 95 ? -9.023 -20.125 11.445 1 98.88 95 ASP A N 1
ATOM 704 C CA . ASP A 1 95 ? -10.352 -20.156 10.836 1 98.88 95 ASP A CA 1
ATOM 705 C C . ASP A 1 95 ? -10.906 -18.734 10.672 1 98.88 95 ASP A C 1
ATOM 707 O O . ASP A 1 95 ? -10.242 -17.766 11.023 1 98.88 95 ASP A O 1
ATOM 711 N N . TRP A 1 96 ? -12.023 -18.625 10.133 1 98.81 96 TRP A N 1
ATOM 712 C CA . TRP A 1 96 ? -12.57 -17.312 9.805 1 98.81 96 TRP A CA 1
ATOM 713 C C . TRP A 1 96 ? -12.781 -16.484 11.062 1 98.81 96 TRP A C 1
ATOM 715 O O . TRP A 1 96 ? -12.445 -15.289 11.094 1 98.81 96 TRP A O 1
ATOM 725 N N . GLU A 1 97 ? -13.359 -17.078 12.109 1 98.31 97 GLU A N 1
ATOM 726 C CA . GLU A 1 97 ? -13.555 -16.375 13.375 1 98.31 97 GLU A CA 1
ATOM 727 C C . GLU A 1 97 ? -12.211 -15.977 13.992 1 98.31 97 GLU A C 1
ATOM 729 O O . GLU A 1 97 ? -12.07 -14.867 14.508 1 98.31 97 GLU A O 1
ATOM 734 N N . GLY A 1 98 ? -11.297 -16.891 13.953 1 98.75 98 GLY A N 1
ATOM 735 C CA . GLY A 1 98 ? -9.953 -16.578 14.414 1 98.75 98 GLY A CA 1
ATOM 736 C C . GLY A 1 98 ? -9.312 -15.43 13.664 1 98.75 98 GLY A C 1
ATOM 737 O O . GLY A 1 98 ? -8.578 -14.633 14.25 1 98.75 98 GLY A O 1
ATOM 738 N N . SER A 1 99 ? -9.578 -15.344 12.398 1 98.81 99 SER A N 1
ATOM 739 C CA . SER A 1 99 ? -9.047 -14.258 11.594 1 98.81 99 SER A CA 1
ATOM 740 C C . SER A 1 99 ? -9.578 -12.906 12.055 1 98.81 99 SER A C 1
ATOM 742 O O . SER A 1 99 ? -8.844 -11.922 12.109 1 98.81 99 SER A O 1
ATOM 744 N N . GLN A 1 100 ? -10.875 -12.906 12.414 1 98.38 100 GLN A N 1
ATOM 745 C CA . GLN A 1 100 ? -11.453 -11.672 12.945 1 98.38 100 GLN A CA 1
ATOM 746 C C . GLN A 1 100 ? -10.797 -11.281 14.266 1 98.38 100 GLN A C 1
ATOM 748 O O . GLN A 1 100 ? -10.523 -10.102 14.5 1 98.38 100 GLN A O 1
ATOM 753 N N . HIS A 1 101 ? -10.531 -12.203 15.055 1 98.31 101 HIS A N 1
ATOM 754 C CA . HIS A 1 101 ? -9.852 -11.93 16.312 1 98.31 101 HIS A CA 1
ATOM 755 C C . HIS A 1 101 ? -8.445 -11.383 16.078 1 98.31 101 HIS A C 1
ATOM 757 O O . HIS A 1 101 ? -8.031 -10.414 16.734 1 98.31 101 HIS A O 1
ATOM 763 N N . SER A 1 102 ? -7.773 -11.977 15.195 1 98.19 102 SER A N 1
ATOM 764 C CA . SER A 1 102 ? -6.43 -11.516 14.844 1 98.19 102 SER A CA 1
ATOM 765 C C . SER A 1 102 ? -6.453 -10.078 14.336 1 98.19 102 SER A C 1
ATOM 767 O O . SER A 1 102 ? -5.566 -9.289 14.672 1 98.19 102 SER A O 1
ATOM 769 N N . CYS A 1 103 ? -7.473 -9.75 13.531 1 98.12 103 CYS A N 1
ATOM 770 C CA . CYS A 1 103 ? -7.586 -8.406 12.977 1 98.12 103 CYS A CA 1
ATOM 771 C C . CYS A 1 103 ? -7.926 -7.395 14.07 1 98.12 103 CYS A C 1
ATOM 773 O O . CYS A 1 103 ? -7.379 -6.289 14.086 1 98.12 103 CYS A O 1
ATOM 775 N N . LEU A 1 104 ? -8.773 -7.762 14.992 1 97.25 1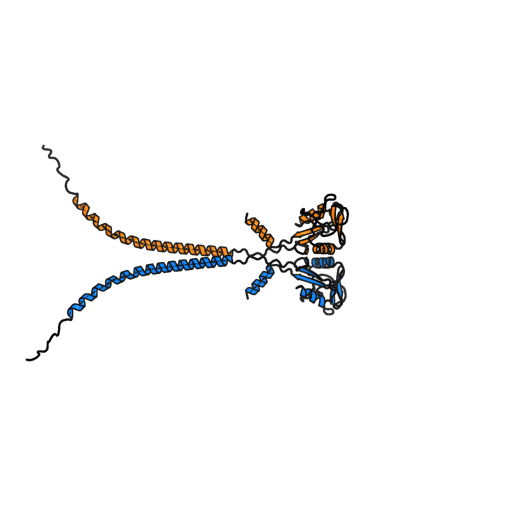04 LEU A N 1
ATOM 776 C CA . LEU A 1 104 ? -9.148 -6.883 16.094 1 97.25 104 LEU A CA 1
ATOM 777 C C . LEU A 1 104 ? -7.934 -6.547 16.953 1 97.25 104 LEU A C 1
ATOM 779 O O . LEU A 1 104 ? -7.809 -5.422 17.453 1 97.25 104 LEU A O 1
ATOM 783 N N . SER A 1 105 ? -7.082 -7.488 17.078 1 95.12 105 SER A N 1
ATOM 784 C CA . SER A 1 105 ? -5.867 -7.285 17.859 1 95.12 105 SER A CA 1
ATOM 785 C C . SER A 1 105 ? -4.969 -6.234 17.219 1 95.12 105 SER A C 1
ATOM 787 O O . SER A 1 105 ? -4.074 -5.695 17.875 1 95.12 105 SER A O 1
ATOM 789 N N . ARG A 1 106 ? -5.23 -5.879 15.992 1 92.62 106 ARG A N 1
ATOM 790 C CA . ARG A 1 106 ? -4.469 -4.875 15.258 1 92.62 106 ARG A CA 1
ATOM 791 C C . ARG A 1 106 ? -5.32 -3.637 14.992 1 92.62 106 ARG A C 1
ATOM 793 O O . ARG A 1 106 ? -5.031 -2.871 14.062 1 92.62 106 ARG A O 1
ATOM 800 N N . GLN A 1 107 ? -6.355 -3.582 15.781 1 92.62 107 GLN A N 1
ATOM 801 C CA . GLN A 1 107 ? -7.277 -2.457 15.68 1 92.62 107 GLN A CA 1
ATOM 802 C C . GLN A 1 107 ? -7.871 -2.361 14.273 1 92.62 107 GLN A C 1
ATOM 804 O O . GLN A 1 107 ? -8.039 -1.265 13.742 1 92.62 107 GLN A O 1
ATOM 809 N N . ALA A 1 108 ? -8.078 -3.461 13.742 1 96.19 108 ALA A N 1
ATOM 810 C CA . ALA A 1 108 ? -8.672 -3.602 12.414 1 96.19 108 ALA A CA 1
ATOM 811 C C . ALA A 1 108 ? -9.75 -4.688 12.414 1 96.19 108 ALA A C 1
ATOM 813 O O . ALA A 1 108 ? -10.102 -5.227 13.461 1 96.19 108 ALA A O 1
ATOM 814 N N . HIS A 1 109 ? -10.344 -4.898 11.312 1 97.94 109 HIS A N 1
ATOM 815 C CA . HIS A 1 109 ? -11.312 -5.961 11.07 1 97.94 109 HIS A CA 1
ATOM 816 C C . HIS A 1 109 ? -10.961 -6.746 9.805 1 97.94 109 HIS A C 1
ATOM 818 O O . HIS A 1 109 ? -10.141 -6.305 9 1 97.94 109 HIS A O 1
ATOM 824 N N . LEU A 1 110 ? -11.531 -7.906 9.695 1 98.62 110 LEU A N 1
ATOM 825 C CA . LEU A 1 110 ? -11.406 -8.562 8.398 1 98.62 110 LEU A CA 1
ATOM 826 C C . LEU A 1 110 ? -11.812 -7.609 7.273 1 98.62 110 LEU A C 1
ATOM 828 O O . LEU A 1 110 ? -12.797 -6.875 7.395 1 98.62 110 LEU A O 1
ATOM 832 N N . ALA A 1 111 ? -11.055 -7.68 6.234 1 98.19 111 ALA A N 1
ATOM 833 C CA . ALA A 1 111 ? -11.055 -6.613 5.234 1 98.19 111 ALA A CA 1
ATOM 834 C C . ALA A 1 111 ? -12.398 -6.512 4.531 1 98.19 111 ALA A C 1
ATOM 836 O O . ALA A 1 111 ? -12.984 -7.527 4.141 1 98.19 111 ALA A O 1
ATOM 837 N N . THR A 1 112 ? -12.883 -5.328 4.43 1 97.5 112 THR A N 1
ATOM 838 C CA . THR A 1 112 ? -13.93 -5.004 3.473 1 97.5 112 THR A CA 1
ATOM 839 C C . THR A 1 112 ? -13.328 -4.594 2.131 1 97.5 112 THR A C 1
ATOM 841 O O . THR A 1 112 ? -12.203 -4.102 2.076 1 97.5 112 THR A O 1
ATOM 844 N N . ILE A 1 113 ? -14.023 -4.863 1.082 1 96.94 113 ILE A N 1
ATOM 845 C CA . ILE A 1 113 ? -13.609 -4.496 -0.268 1 96.94 113 ILE A CA 1
ATOM 846 C C . ILE A 1 113 ? -14.648 -3.58 -0.898 1 96.94 113 ILE A C 1
ATOM 848 O O . ILE A 1 113 ? -15.742 -4.027 -1.265 1 96.94 113 ILE A O 1
ATOM 852 N N . ASP A 1 114 ? -14.25 -2.361 -1.065 1 94.69 114 ASP A N 1
ATOM 853 C CA . ASP A 1 114 ? -15.258 -1.363 -1.416 1 94.69 114 ASP A CA 1
ATOM 854 C C . ASP A 1 114 ? -15.203 -1.026 -2.904 1 94.69 114 ASP A C 1
ATOM 856 O O . ASP A 1 114 ? -16.156 -0.457 -3.453 1 94.69 114 ASP A O 1
ATOM 860 N N . THR A 1 115 ? -14.094 -1.244 -3.564 1 94.81 115 THR A N 1
ATOM 861 C CA . THR A 1 115 ? -13.953 -0.915 -4.977 1 94.81 115 THR A CA 1
ATOM 862 C C . THR A 1 115 ? -13.258 -2.049 -5.727 1 94.81 115 THR A C 1
ATOM 864 O O . THR A 1 115 ? -12.617 -2.908 -5.113 1 94.81 115 THR A O 1
ATOM 867 N N . ARG A 1 116 ? -13.383 -2.051 -7.027 1 95.75 116 ARG A N 1
ATOM 868 C CA . ARG A 1 116 ? -12.688 -3.027 -7.863 1 95.75 116 ARG A CA 1
ATOM 869 C C . ARG A 1 116 ? -11.172 -2.842 -7.781 1 95.75 116 ARG A C 1
ATOM 871 O O . ARG A 1 116 ? -10.422 -3.812 -7.863 1 95.75 116 ARG A O 1
ATOM 878 N N . GLU A 1 117 ? -10.734 -1.595 -7.598 1 95.69 117 GLU A N 1
ATOM 879 C CA . GLU A 1 117 ? -9.312 -1.313 -7.445 1 95.69 117 GLU A CA 1
ATOM 880 C C . GLU A 1 117 ? -8.758 -1.962 -6.18 1 95.69 117 GLU A C 1
ATOM 882 O O . GLU A 1 117 ? -7.656 -2.514 -6.195 1 95.69 117 GLU A O 1
ATOM 887 N N . GLU A 1 118 ? -9.555 -1.906 -5.141 1 96.25 118 GLU A N 1
ATOM 888 C CA . GLU A 1 118 ? -9.156 -2.57 -3.904 1 96.25 118 GLU A CA 1
ATOM 889 C C . GLU A 1 118 ? -9.047 -4.078 -4.098 1 96.25 118 GLU A C 1
ATOM 891 O O . GLU A 1 118 ? -8.094 -4.703 -3.623 1 96.25 118 GLU A O 1
ATOM 896 N N . LEU A 1 119 ? -10.062 -4.637 -4.809 1 97.5 119 LEU A N 1
ATOM 897 C CA . LEU A 1 119 ? -10.055 -6.074 -5.07 1 97.5 119 LEU A CA 1
ATOM 898 C C . LEU A 1 119 ? -8.805 -6.477 -5.844 1 97.5 119 LEU A C 1
ATOM 900 O O . LEU A 1 119 ? -8.125 -7.441 -5.48 1 97.5 119 LEU A O 1
ATOM 904 N N . ARG A 1 120 ? -8.5 -5.75 -6.883 1 96.25 120 ARG A N 1
ATOM 905 C CA . ARG A 1 120 ? -7.332 -6.047 -7.703 1 96.25 120 ARG A CA 1
ATOM 906 C C . ARG A 1 120 ? -6.051 -5.957 -6.879 1 96.25 120 ARG A C 1
ATOM 908 O O . ARG A 1 120 ? -5.16 -6.801 -7.012 1 96.25 120 ARG A O 1
ATOM 915 N N . PHE A 1 121 ? -5.977 -4.977 -6.074 1 96.88 121 PHE A N 1
ATOM 916 C CA . PHE A 1 121 ? -4.828 -4.793 -5.195 1 96.88 121 PHE A CA 1
ATOM 917 C C . PHE A 1 121 ? -4.652 -5.992 -4.273 1 96.88 121 PHE A C 1
ATOM 919 O O . PHE A 1 121 ? -3.553 -6.539 -4.16 1 96.88 121 PHE A O 1
ATOM 926 N N . LEU A 1 122 ? -5.75 -6.375 -3.604 1 98 122 LEU A N 1
ATOM 927 C CA . LEU A 1 122 ? -5.695 -7.457 -2.623 1 98 122 LEU A CA 1
ATOM 928 C C . LEU A 1 122 ? -5.301 -8.773 -3.287 1 98 122 LEU A C 1
ATOM 930 O O . LEU A 1 122 ? -4.48 -9.516 -2.752 1 98 122 LEU A O 1
ATOM 934 N N . LEU A 1 123 ? -5.887 -9.07 -4.43 1 98.06 123 LEU A N 1
ATOM 935 C CA . LEU A 1 123 ? -5.609 -10.328 -5.113 1 98.06 123 LEU A CA 1
ATOM 936 C C . LEU A 1 123 ? -4.172 -10.359 -5.625 1 98.06 123 LEU A C 1
ATOM 938 O O . LEU A 1 123 ? -3.502 -11.391 -5.535 1 98.06 123 LEU A O 1
ATOM 942 N N . ARG A 1 124 ? -3.711 -9.219 -6.113 1 96.81 124 ARG A N 1
ATOM 943 C CA . ARG A 1 124 ? -2.346 -9.164 -6.625 1 96.81 124 ARG A CA 1
ATOM 944 C C . ARG A 1 124 ? -1.332 -9.328 -5.5 1 96.81 124 ARG A C 1
ATOM 946 O O . ARG A 1 124 ? -0.389 -10.109 -5.613 1 96.81 124 ARG A O 1
ATOM 953 N N . TYR A 1 125 ? -1.557 -8.648 -4.406 1 97.44 125 TYR A N 1
ATOM 954 C CA . TYR A 1 125 ? -0.606 -8.727 -3.301 1 97.44 125 TYR A CA 1
ATOM 955 C C . TYR A 1 125 ? -0.697 -10.078 -2.6 1 97.44 125 TYR A C 1
ATOM 957 O O . TYR A 1 125 ? 0.297 -10.57 -2.066 1 97.44 125 TYR A O 1
ATOM 965 N N . GLY A 1 126 ? -1.854 -10.625 -2.566 1 97.19 126 GLY A N 1
ATOM 966 C CA . GLY A 1 126 ? -2.053 -11.922 -1.942 1 97.19 126 GLY A CA 1
ATOM 967 C C . GLY A 1 126 ? -1.281 -13.031 -2.625 1 97.19 126 GLY A C 1
ATOM 968 O O . GLY A 1 126 ? -1.054 -14.094 -2.033 1 97.19 126 GLY A O 1
ATOM 969 N N . ASN A 1 127 ? -0.893 -12.828 -3.912 1 94.25 127 ASN A N 1
ATOM 970 C CA . ASN A 1 127 ? 0.026 -13.719 -4.617 1 94.25 127 ASN A CA 1
ATOM 971 C C . ASN A 1 127 ? -0.462 -15.164 -4.594 1 94.25 127 ASN A C 1
ATOM 973 O O . ASN A 1 127 ? 0.29 -16.078 -4.238 1 94.25 127 ASN A O 1
ATOM 977 N N . PHE A 1 128 ? -1.701 -15.461 -4.812 1 94.19 128 PHE A N 1
ATOM 978 C CA . PHE A 1 128 ? -2.338 -16.766 -4.996 1 94.19 128 PHE A CA 1
ATOM 979 C C . PHE A 1 128 ? -2.516 -17.469 -3.656 1 94.19 128 PHE A C 1
ATOM 981 O O . PHE A 1 128 ? -2.934 -18.625 -3.609 1 94.19 128 PHE A O 1
ATOM 988 N N . MET A 1 129 ? -2.189 -16.828 -2.604 1 97.06 129 MET A N 1
ATOM 989 C CA . MET A 1 129 ? -2.441 -17.391 -1.281 1 97.06 129 MET A CA 1
ATOM 990 C C . MET A 1 129 ? -3.9 -17.188 -0.877 1 97.06 129 MET A C 1
ATOM 992 O O . MET A 1 129 ? -4.602 -16.359 -1.448 1 97.06 129 MET A O 1
ATOM 996 N N . GLU A 1 130 ? -4.316 -18.016 0.035 1 98.69 130 GLU A N 1
ATOM 997 C CA . GLU A 1 130 ? -5.715 -17.984 0.458 1 98.69 130 GLU A CA 1
ATOM 998 C C . GLU A 1 130 ? -5.891 -17.172 1.736 1 98.69 130 GLU A C 1
ATOM 1000 O O . GLU A 1 130 ? -5.383 -17.547 2.795 1 98.69 130 GLU A O 1
ATOM 1005 N N . PHE A 1 131 ? -6.605 -16.047 1.643 1 98.88 131 PHE A N 1
ATOM 1006 C CA . PHE A 1 131 ? -6.852 -15.148 2.766 1 98.88 131 PHE A CA 1
ATOM 1007 C C . PHE A 1 131 ? -8.344 -14.992 3.02 1 98.88 131 PHE A C 1
ATOM 1009 O O . PHE A 1 131 ? -9.109 -14.711 2.098 1 98.88 131 PHE A O 1
ATOM 1016 N N . TRP A 1 132 ? -8.672 -15.133 4.238 1 98.88 132 TRP A N 1
ATOM 1017 C CA . TRP A 1 132 ? -10.031 -14.766 4.625 1 98.88 132 TRP A CA 1
ATOM 1018 C C . TRP A 1 132 ? -10.258 -13.266 4.438 1 98.88 132 TRP A C 1
ATOM 1020 O O . TRP A 1 132 ? -9.367 -12.461 4.711 1 98.88 132 TRP A O 1
ATOM 1030 N N . VAL A 1 133 ? -11.469 -12.906 4.031 1 98.81 133 VAL A N 1
ATOM 1031 C CA . VAL A 1 133 ? -11.93 -11.516 4.027 1 98.81 133 VAL A CA 1
ATOM 1032 C C . VAL A 1 133 ? -13.227 -11.406 4.82 1 98.81 133 VAL A C 1
ATOM 1034 O O . VAL A 1 133 ? -13.805 -12.414 5.23 1 98.81 133 VAL A O 1
ATOM 1037 N N . GLY A 1 134 ? -13.688 -10.18 5.07 1 98.62 134 GLY A N 1
ATOM 1038 C CA . GLY A 1 134 ? -14.773 -9.938 6.008 1 98.62 134 GLY A CA 1
ATOM 1039 C C . GLY A 1 134 ? -16.156 -10.156 5.402 1 98.62 134 GLY A C 1
ATOM 1040 O O . GLY A 1 134 ? -17.078 -9.391 5.672 1 98.62 134 GLY A O 1
ATOM 1041 N N . LEU A 1 135 ? -16.281 -11.133 4.578 1 98.38 135 LEU A N 1
ATOM 1042 C CA . LEU A 1 135 ? -17.562 -11.438 3.938 1 98.38 135 LEU A CA 1
ATOM 1043 C C . LEU A 1 135 ? -18.078 -12.805 4.391 1 98.38 135 LEU A C 1
ATOM 1045 O O . LEU A 1 135 ? -17.344 -13.789 4.371 1 98.38 135 LEU A O 1
ATOM 1049 N N . TRP A 1 136 ? -19.359 -12.828 4.801 1 98.12 136 TRP A N 1
ATOM 1050 C CA . TRP A 1 136 ? -19.953 -14.078 5.254 1 98.12 136 TRP A CA 1
ATOM 1051 C C . TRP A 1 136 ? -21.453 -14.086 5 1 98.12 136 TRP A C 1
ATOM 1053 O O . TRP A 1 136 ? -22.047 -13.055 4.664 1 98.12 136 TRP A O 1
ATOM 1063 N N . ARG A 1 137 ? -22.031 -15.242 5.039 1 97.81 137 ARG A N 1
ATOM 1064 C CA . ARG A 1 137 ? -23.469 -15.375 4.902 1 97.81 137 ARG A CA 1
ATOM 1065 C C . ARG A 1 137 ? -24 -16.484 5.809 1 97.81 137 ARG A C 1
ATOM 1067 O O . ARG A 1 137 ? -23.266 -17.406 6.168 1 97.81 137 ARG A O 1
ATOM 1074 N N . GLU A 1 138 ? -25.25 -16.344 6.195 1 95.25 138 GLU A N 1
ATOM 1075 C CA . GLU A 1 138 ? -25.953 -17.359 6.953 1 95.25 138 GLU A CA 1
ATOM 1076 C C . GLU A 1 138 ? -26.766 -18.281 6.031 1 95.25 138 GLU A C 1
ATOM 1078 O O . GLU A 1 138 ? -27.672 -17.812 5.348 1 95.25 138 GLU A O 1
ATOM 1083 N N . GLY A 1 139 ? -26.359 -19.516 6.012 1 93.69 139 GLY A N 1
ATOM 1084 C CA . GLY A 1 139 ? -27.062 -20.422 5.117 1 93.69 139 GLY A CA 1
ATOM 1085 C C . GLY A 1 139 ? -27 -20 3.662 1 93.69 139 GLY A C 1
ATOM 1086 O O . GLY A 1 139 ? -25.922 -19.781 3.125 1 93.69 139 GLY A O 1
ATOM 1087 N N . SER A 1 140 ? -28.156 -19.875 3.031 1 92.69 140 SER A N 1
ATOM 1088 C CA . SER A 1 140 ? -28.234 -19.453 1.637 1 92.69 140 SER A CA 1
ATOM 1089 C C . SER A 1 140 ? -28.656 -17.984 1.527 1 92.69 140 SER A C 1
ATOM 1091 O O . SER A 1 140 ? -29.109 -17.547 0.474 1 92.69 140 SER A O 1
ATOM 1093 N N . GLY A 1 141 ? -28.484 -17.234 2.574 1 95.5 141 GLY A N 1
ATOM 1094 C CA . GLY A 1 141 ? -28.875 -15.828 2.602 1 95.5 141 GLY A CA 1
ATOM 1095 C C . GLY A 1 141 ? -27.891 -14.922 1.876 1 95.5 141 GLY A C 1
ATOM 1096 O O . GLY A 1 141 ? -26.938 -15.406 1.253 1 95.5 141 GLY A O 1
ATOM 1097 N N . PRO A 1 142 ? -28.156 -13.68 1.959 1 96.75 142 PRO A N 1
ATOM 1098 C CA . PRO A 1 142 ? -27.266 -12.742 1.272 1 96.75 142 PRO A CA 1
ATOM 1099 C C . PRO A 1 142 ? -25.906 -12.602 1.955 1 96.75 142 PRO A C 1
ATOM 1101 O O . PRO A 1 142 ? -25.797 -12.836 3.162 1 96.75 142 PRO A O 1
ATOM 1104 N N . TRP A 1 143 ? -24.969 -12.312 1.174 1 98 143 TRP A N 1
ATOM 1105 C CA . TRP A 1 143 ? -23.656 -12 1.707 1 98 143 TRP A CA 1
ATOM 1106 C C . TRP A 1 143 ? -23.656 -10.672 2.453 1 98 143 TRP A C 1
ATOM 1108 O O . TRP A 1 143 ? -24.281 -9.703 2.002 1 98 143 TRP A O 1
ATOM 1118 N N . LYS A 1 144 ? -22.938 -10.633 3.588 1 97.88 144 LYS A N 1
ATOM 1119 C CA . LYS A 1 144 ? -22.844 -9.438 4.414 1 97.88 144 LYS A CA 1
ATOM 1120 C C . LYS A 1 144 ? -21.406 -9.164 4.84 1 97.88 144 LYS A C 1
ATOM 1122 O O . LYS A 1 144 ? -20.641 -10.102 5.098 1 97.88 144 LYS A O 1
ATOM 1127 N N . TRP A 1 145 ? -21.156 -7.891 4.906 1 97.38 145 TRP A N 1
ATOM 1128 C CA . TRP A 1 145 ? -19.906 -7.5 5.531 1 97.38 145 TRP A CA 1
ATOM 1129 C C . TRP A 1 145 ? -20 -7.566 7.051 1 97.38 145 TRP A C 1
ATOM 1131 O O . TRP A 1 145 ? -21.109 -7.621 7.602 1 97.38 145 TRP A O 1
ATOM 1141 N N . LEU A 1 146 ? -18.859 -7.52 7.73 1 94.06 146 LEU A N 1
ATOM 1142 C CA . LEU A 1 146 ? -18.812 -7.656 9.188 1 94.06 146 LEU A CA 1
ATOM 1143 C C . LEU A 1 146 ? -19.547 -6.508 9.867 1 94.06 146 LEU A C 1
ATOM 1145 O O . LEU A 1 146 ? -20.062 -6.664 10.969 1 94.06 146 LEU A O 1
ATOM 1149 N N . ASN A 1 147 ? -19.547 -5.438 9.188 1 87.75 147 ASN A N 1
ATOM 1150 C CA . ASN A 1 147 ? -20.234 -4.301 9.781 1 87.75 147 ASN A CA 1
ATOM 1151 C C . ASN A 1 147 ? -21.75 -4.414 9.602 1 87.75 147 ASN A C 1
ATOM 1153 O O . ASN A 1 147 ? -22.5 -3.523 10.016 1 87.75 147 ASN A O 1
ATOM 1157 N N . GLY A 1 148 ? -22.203 -5.395 8.945 1 91.25 148 GLY A N 1
ATOM 1158 C CA . GLY A 1 148 ? -23.641 -5.656 8.812 1 91.25 148 GLY A CA 1
ATOM 1159 C C . GLY A 1 148 ? -24.203 -5.211 7.477 1 91.25 148 GLY A C 1
ATOM 1160 O O . GLY A 1 148 ? -25.328 -5.57 7.121 1 91.25 148 GLY A O 1
ATOM 1161 N N . SER A 1 149 ? -23.469 -4.43 6.75 1 94.31 149 SER A N 1
ATOM 1162 C CA . SER A 1 149 ? -23.953 -3.969 5.453 1 94.31 149 SER A CA 1
ATOM 1163 C C . SER A 1 149 ? -24 -5.105 4.441 1 94.31 149 SER A C 1
ATOM 1165 O O . SER A 1 149 ? -23.188 -6.031 4.508 1 94.31 149 SER A O 1
ATOM 1167 N N . LEU A 1 150 ? -24.922 -5.016 3.506 1 96.44 150 LEU A N 1
ATOM 1168 C CA . LEU A 1 150 ? -25.078 -6.035 2.475 1 96.44 150 LEU A CA 1
ATOM 1169 C C . LEU A 1 150 ? -24.031 -5.879 1.38 1 96.44 150 LEU A C 1
ATOM 1171 O O . LEU A 1 150 ? -23.688 -4.758 1.006 1 96.44 150 LEU A O 1
ATOM 1175 N N . PHE A 1 151 ? -23.578 -7 0.941 1 97.25 151 PHE A N 1
ATOM 1176 C CA . PHE A 1 151 ? -22.688 -7.027 -0.216 1 97.25 151 PHE A CA 1
ATOM 1177 C C . PHE A 1 151 ? -23.422 -6.566 -1.471 1 97.25 151 PHE A C 1
ATOM 1179 O O . PHE A 1 151 ? -24.531 -7.031 -1.754 1 97.25 151 PHE A O 1
ATOM 1186 N N . ASN A 1 152 ? -22.828 -5.66 -2.236 1 94.62 152 ASN A N 1
ATOM 1187 C CA . ASN A 1 152 ? -23.5 -5.047 -3.383 1 94.62 152 ASN A CA 1
ATOM 1188 C C . ASN A 1 152 ? -23.141 -5.766 -4.684 1 94.62 152 ASN A C 1
ATOM 1190 O O . ASN A 1 152 ? -23.281 -5.191 -5.766 1 94.62 152 ASN A O 1
ATOM 1194 N N . ALA A 1 153 ? -22.594 -6.973 -4.672 1 93.75 153 ALA A N 1
ATOM 1195 C CA . ALA A 1 153 ? -22.266 -7.789 -5.84 1 93.75 153 ALA A CA 1
ATOM 1196 C C . ALA A 1 153 ? -21.203 -7.117 -6.703 1 93.75 153 ALA A C 1
ATOM 1198 O O . ALA A 1 153 ? -21.297 -7.137 -7.934 1 93.75 153 ALA A O 1
ATOM 1199 N N . LEU A 1 154 ? -20.312 -6.434 -6.012 1 95 154 LEU A N 1
ATOM 1200 C CA . LEU A 1 154 ? -19.188 -5.805 -6.688 1 95 154 LEU A CA 1
ATOM 1201 C C . LEU A 1 154 ? -18.375 -6.836 -7.473 1 95 154 LEU A C 1
ATOM 1203 O O . LEU A 1 154 ? -17.719 -6.496 -8.461 1 95 154 LEU A O 1
ATOM 1207 N N . PHE A 1 155 ? -18.406 -8.086 -7.066 1 97.06 155 PHE A N 1
ATOM 1208 C CA . PHE A 1 155 ? -17.719 -9.219 -7.691 1 97.06 155 PHE A CA 1
ATOM 1209 C C . PHE A 1 155 ? -18.453 -10.523 -7.391 1 97.06 155 PHE A C 1
ATOM 1211 O O . PHE A 1 155 ? -19.312 -10.57 -6.516 1 97.06 155 PHE A O 1
ATOM 1218 N N . ASP A 1 156 ? -18.062 -11.5 -8.133 1 97 156 ASP A N 1
ATOM 1219 C CA . ASP A 1 156 ? -18.672 -12.812 -7.922 1 97 156 ASP A CA 1
ATOM 1220 C C . ASP A 1 156 ? -17.953 -13.578 -6.812 1 97 156 ASP A C 1
ATOM 1222 O O . ASP A 1 156 ? -16.734 -13.5 -6.688 1 97 156 ASP A O 1
ATOM 1226 N N . ILE A 1 157 ? -18.688 -14.297 -6.035 1 97.81 157 ILE A N 1
ATOM 1227 C CA . ILE A 1 157 ? -18.156 -15.188 -5.016 1 97.81 157 ILE A CA 1
ATOM 1228 C C . ILE A 1 157 ? -18.438 -16.641 -5.387 1 97.81 157 ILE A C 1
ATOM 1230 O O . ILE A 1 157 ? -19.594 -17.062 -5.43 1 97.81 157 ILE A O 1
ATOM 1234 N N . GLN A 1 158 ? -17.422 -17.375 -5.602 1 97.69 158 GLN A N 1
ATOM 1235 C CA . GLN A 1 158 ? -17.578 -18.766 -6.051 1 97.69 158 GLN A CA 1
ATOM 1236 C C . GLN A 1 158 ? -17.703 -19.719 -4.867 1 97.69 158 GLN A C 1
ATOM 1238 O O . GLN A 1 158 ? -17.156 -19.453 -3.795 1 97.69 158 GLN A O 1
ATOM 1243 N N . GLY A 1 159 ? -18.359 -20.828 -5.09 1 97.19 159 GLY A N 1
ATOM 1244 C CA . GLY A 1 159 ? -18.453 -21.875 -4.07 1 97.19 159 GLY A CA 1
ATOM 1245 C C . GLY A 1 159 ? -19.75 -21.812 -3.285 1 97.19 159 GLY A C 1
ATOM 1246 O O . GLY A 1 159 ? -20.531 -20.891 -3.445 1 97.19 159 GLY A O 1
ATOM 1247 N N . ASN A 1 160 ? -19.922 -22.797 -2.453 1 96.62 160 ASN A N 1
ATOM 1248 C CA . ASN A 1 160 ? -21.156 -22.906 -1.685 1 96.62 160 ASN A CA 1
ATOM 1249 C C . ASN A 1 160 ? -20.906 -22.719 -0.191 1 96.62 160 ASN A C 1
ATOM 1251 O O . ASN A 1 160 ? -21.75 -23.062 0.634 1 96.62 160 ASN A O 1
ATOM 1255 N N . GLY A 1 161 ? -19.75 -22.172 0.138 1 98.19 161 GLY A N 1
ATOM 1256 C CA . GLY A 1 161 ? -19.422 -21.969 1.538 1 98.19 161 GLY A CA 1
ATOM 1257 C C . GLY A 1 161 ? -20.094 -20.75 2.137 1 98.19 161 GLY A C 1
ATOM 1258 O O . GLY A 1 161 ? -20.969 -20.141 1.509 1 98.19 161 GLY A O 1
ATOM 1259 N N . HIS A 1 162 ? -19.703 -20.391 3.369 1 98.5 162 HIS A N 1
ATOM 1260 C CA . HIS A 1 162 ? -20.391 -19.328 4.086 1 98.5 162 HIS A CA 1
ATOM 1261 C C . HIS A 1 162 ? -19.438 -18.172 4.383 1 98.5 162 HIS A C 1
ATOM 1263 O O . HIS A 1 162 ? -19.875 -17.078 4.758 1 98.5 162 HIS A O 1
ATOM 1269 N N . CYS A 1 163 ? -18.156 -18.469 4.215 1 98.88 163 CYS A N 1
ATOM 1270 C CA . CYS A 1 163 ? -17.141 -17.453 4.461 1 98.88 163 CYS A CA 1
ATOM 1271 C C . CYS A 1 163 ? -16.266 -17.25 3.234 1 98.88 163 CYS A C 1
ATOM 1273 O O . CYS A 1 163 ? -15.875 -18.234 2.582 1 98.88 163 CYS A O 1
ATOM 1275 N N . ALA A 1 164 ? -15.945 -16.062 2.945 1 98.75 164 ALA A N 1
ATOM 1276 C CA . ALA A 1 164 ? -15.266 -15.75 1.69 1 98.75 164 ALA A CA 1
ATOM 1277 C C . ALA A 1 164 ? -13.766 -15.609 1.902 1 98.75 164 ALA A C 1
ATOM 1279 O O . ALA A 1 164 ? -13.312 -15.227 2.986 1 98.75 164 ALA A O 1
ATOM 1280 N N . TYR A 1 165 ? -13.055 -15.953 0.926 1 98.81 165 TYR A N 1
ATOM 1281 C CA . TYR A 1 165 ? -11.594 -15.883 0.929 1 98.81 165 TYR A CA 1
ATOM 1282 C C . TYR A 1 165 ? -11.062 -15.609 -0.471 1 98.81 165 TYR A C 1
ATOM 1284 O O . TYR A 1 165 ? -11.773 -15.781 -1.461 1 98.81 165 TYR A O 1
ATOM 1292 N N . THR A 1 166 ? -9.867 -15.117 -0.569 1 98.69 166 THR A N 1
ATOM 1293 C CA . THR A 1 166 ? -9.203 -14.93 -1.854 1 98.69 166 THR A CA 1
ATOM 1294 C C . THR A 1 166 ? -8.719 -16.266 -2.416 1 98.69 166 THR A C 1
ATOM 1296 O O . THR A 1 166 ? -8.188 -17.094 -1.682 1 98.69 166 THR A O 1
ATOM 1299 N N . ASN A 1 167 ? -8.922 -16.469 -3.617 1 96.81 167 ASN A N 1
ATOM 1300 C CA . ASN A 1 167 ? -8.523 -17.672 -4.328 1 96.81 167 ASN A CA 1
ATOM 1301 C C . ASN A 1 167 ? -7.965 -17.359 -5.711 1 96.81 167 ASN A C 1
ATOM 1303 O O . ASN A 1 167 ? -8.711 -17.281 -6.688 1 96.81 167 ASN A O 1
ATOM 1307 N N . SER A 1 168 ? -6.578 -17.172 -5.695 1 91.62 168 SER A N 1
ATOM 1308 C CA . SER A 1 168 ? -5.922 -16.797 -6.945 1 91.62 168 SER A CA 1
ATOM 1309 C C . SER A 1 168 ? -6.438 -15.461 -7.461 1 91.62 168 SER A C 1
ATOM 1311 O O . SER A 1 168 ? -6.258 -14.43 -6.809 1 91.62 168 SER A O 1
ATOM 1313 N N . HIS A 1 169 ? -7.223 -15.508 -8.547 1 93.25 169 HIS A N 1
ATOM 1314 C CA . HIS A 1 169 ? -7.629 -14.258 -9.18 1 93.25 169 HIS A CA 1
ATOM 1315 C C . HIS A 1 169 ? -9.094 -13.945 -8.906 1 93.25 169 HIS A C 1
ATOM 1317 O O . HIS A 1 169 ? -9.703 -13.117 -9.586 1 93.25 169 HIS A O 1
ATOM 1323 N N . ARG A 1 170 ? -9.641 -14.602 -7.816 1 96.88 170 ARG A N 1
ATOM 1324 C CA . ARG A 1 170 ? -11.062 -14.422 -7.539 1 96.88 170 ARG A CA 1
ATOM 1325 C C . ARG A 1 170 ? -11.359 -14.578 -6.051 1 96.88 170 ARG A C 1
ATOM 1327 O O . ARG A 1 170 ? -10.453 -14.836 -5.258 1 96.88 170 ARG A O 1
ATOM 1334 N N . ILE A 1 171 ? -12.625 -14.305 -5.727 1 98.56 171 ILE A N 1
ATOM 1335 C CA . ILE A 1 171 ? -13.141 -14.562 -4.387 1 98.56 171 ILE A CA 1
ATOM 1336 C C . ILE A 1 171 ? -13.961 -15.852 -4.391 1 98.56 171 ILE A C 1
ATOM 1338 O O . ILE A 1 171 ? -14.797 -16.062 -5.27 1 98.56 171 ILE A O 1
ATOM 1342 N N . SER A 1 172 ? -13.641 -16.703 -3.486 1 98.62 172 SER A N 1
ATOM 1343 C CA . SER A 1 172 ? -14.375 -17.953 -3.314 1 98.62 172 SER A CA 1
ATOM 1344 C C . SER A 1 172 ? -14.914 -18.078 -1.893 1 98.62 172 SER A C 1
ATOM 1346 O O . SER A 1 172 ? -14.664 -17.219 -1.045 1 98.62 172 SER A O 1
ATOM 1348 N N . SER A 1 173 ? -15.734 -19.094 -1.693 1 98.62 173 SER A N 1
ATOM 1349 C CA . SER A 1 173 ? -16.281 -19.359 -0.369 1 98.62 173 SER A CA 1
ATOM 1350 C C . SER A 1 173 ? -15.938 -20.781 0.096 1 98.62 173 SER A C 1
ATOM 1352 O O . SER A 1 173 ? -15.711 -21.672 -0.725 1 98.62 173 SER A O 1
ATOM 1354 N N . ASP A 1 174 ? -15.797 -20.906 1.403 1 98.62 174 ASP A N 1
ATOM 1355 C CA . ASP A 1 174 ? -15.438 -22.172 2.043 1 98.62 174 ASP A CA 1
ATOM 1356 C C . ASP A 1 174 ? -16.125 -22.312 3.398 1 98.62 174 ASP A C 1
ATOM 1358 O O . ASP A 1 174 ? -16.812 -21.391 3.854 1 98.62 174 ASP A O 1
ATOM 1362 N N . ARG A 1 175 ? -16.016 -23.531 3.971 1 98.69 175 ARG A N 1
ATOM 1363 C CA . ARG A 1 175 ? -16.438 -23.672 5.363 1 98.69 175 ARG A CA 1
ATOM 1364 C C . ARG A 1 175 ? -15.648 -22.734 6.27 1 98.69 175 ARG A C 1
ATOM 1366 O O . ARG A 1 175 ? -14.422 -22.609 6.145 1 98.69 175 ARG A O 1
ATOM 1373 N N . CYS A 1 176 ? -16.297 -22.125 7.172 1 98.75 176 CYS A N 1
ATOM 1374 C CA . CYS A 1 176 ? -15.688 -21.094 8.008 1 98.75 176 CYS A CA 1
ATOM 1375 C C . CYS A 1 176 ? -14.656 -21.688 8.945 1 98.75 176 CYS A C 1
ATOM 1377 O O . CYS A 1 176 ? -13.805 -20.969 9.477 1 98.75 176 CYS A O 1
ATOM 1379 N N . SER A 1 177 ? -14.711 -22.969 9.102 1 98.75 177 SER A N 1
ATOM 1380 C CA . SER A 1 177 ? -13.812 -23.625 10.047 1 98.75 177 SER A CA 1
ATOM 1381 C C . SER A 1 177 ? -12.469 -23.953 9.398 1 98.75 177 SER A C 1
ATOM 1383 O O . SER A 1 177 ? -11.523 -24.344 10.086 1 98.75 177 SER A O 1
ATOM 1385 N N . GLU A 1 178 ? -12.398 -23.812 8.031 1 98.75 178 GLU A N 1
ATOM 1386 C CA . GLU A 1 178 ? -11.133 -24.078 7.355 1 98.75 178 GLU A CA 1
ATOM 1387 C C . GLU A 1 178 ? -10.055 -23.094 7.789 1 98.75 178 GLU A C 1
ATOM 1389 O O . GLU A 1 178 ? -10.367 -21.984 8.234 1 98.75 178 GLU A O 1
ATOM 1394 N N . MET A 1 179 ? -8.82 -23.531 7.672 1 98.88 179 MET A N 1
ATOM 1395 C CA . MET A 1 179 ? -7.691 -22.703 8.102 1 98.88 179 MET A CA 1
ATOM 1396 C C . MET A 1 179 ? -7.09 -21.938 6.918 1 98.88 179 MET A C 1
ATOM 1398 O O . MET A 1 179 ? -6.715 -22.547 5.914 1 98.88 179 MET A O 1
ATOM 1402 N N . LYS A 1 180 ? -7.023 -20.609 7.016 1 98.81 180 LYS A N 1
ATOM 1403 C CA . LYS A 1 180 ? -6.441 -19.766 5.984 1 98.81 180 LYS A CA 1
ATOM 1404 C C . LYS A 1 180 ? -5.762 -18.531 6.594 1 98.81 180 LYS A C 1
ATOM 1406 O O . LYS A 1 180 ? -5.793 -18.344 7.812 1 98.81 180 LYS A O 1
ATOM 1411 N N . PHE A 1 181 ? -5.117 -17.781 5.824 1 98.81 181 PHE A N 1
ATOM 1412 C CA . PHE A 1 181 ? -4.539 -16.516 6.246 1 98.81 181 PHE A CA 1
ATOM 1413 C C . PHE A 1 181 ? -5.617 -15.445 6.359 1 98.81 181 PHE A C 1
ATOM 1415 O O . PHE A 1 181 ? -6.793 -15.711 6.105 1 98.81 181 PHE A O 1
ATOM 1422 N N . SER A 1 182 ? -5.211 -14.242 6.828 1 98.81 182 SER A N 1
ATOM 1423 C CA . SER A 1 182 ? -6.207 -13.203 7.062 1 98.81 182 SER A CA 1
ATOM 1424 C C . SER A 1 182 ? -5.785 -11.883 6.43 1 98.81 182 SER A C 1
ATOM 1426 O O . SER A 1 182 ? -4.617 -11.492 6.5 1 98.81 182 SER A O 1
ATOM 1428 N N . ILE A 1 183 ? -6.672 -11.242 5.738 1 98.75 183 ILE A N 1
ATOM 1429 C CA . ILE A 1 183 ? -6.484 -9.844 5.371 1 98.75 183 ILE A CA 1
ATOM 1430 C C . ILE A 1 183 ? -7.34 -8.953 6.27 1 98.75 183 ILE A C 1
ATOM 1432 O O . ILE A 1 183 ? -8.547 -9.156 6.383 1 98.75 183 ILE A O 1
ATOM 1436 N N . CYS A 1 184 ? -6.707 -7.969 6.859 1 98.56 184 CYS A N 1
ATOM 1437 C CA . CYS A 1 184 ? -7.398 -7.008 7.711 1 98.56 184 CYS A CA 1
ATOM 1438 C C . CYS A 1 184 ? -7.402 -5.621 7.078 1 98.56 184 CYS A C 1
ATOM 1440 O O . CYS A 1 184 ? -6.551 -5.312 6.242 1 98.56 184 CYS A O 1
ATOM 1442 N N . SER A 1 185 ? -8.383 -4.824 7.469 1 97.06 185 SER A N 1
ATOM 1443 C CA . SER A 1 185 ? -8.383 -3.445 6.988 1 97.06 185 SER A CA 1
ATOM 1444 C C . SER A 1 185 ? -9.047 -2.51 7.996 1 97.06 185 SER A C 1
ATOM 1446 O O . SER A 1 185 ? -9.82 -2.953 8.844 1 97.06 185 SER A O 1
ATOM 1448 N N . HIS A 1 186 ? -8.68 -1.27 7.992 1 94.44 186 HIS A N 1
ATOM 1449 C CA . HIS A 1 186 ? -9.375 -0.173 8.664 1 94.44 186 HIS A CA 1
ATOM 1450 C C . HIS A 1 186 ? -9.211 1.133 7.891 1 94.44 186 HIS A C 1
ATOM 1452 O O . HIS A 1 186 ? -8.32 1.251 7.039 1 94.44 186 HIS A O 1
ATOM 1458 N N . LEU A 1 187 ? -10.117 2.041 8.141 1 90.12 187 LEU A N 1
ATOM 1459 C CA . LEU A 1 187 ? -10.055 3.34 7.484 1 90.12 187 LEU A CA 1
ATOM 1460 C C . LEU A 1 187 ? -8.844 4.137 7.965 1 90.12 187 LEU A C 1
ATOM 1462 O O . LEU A 1 187 ? -8.492 4.086 9.148 1 90.12 187 LEU A O 1
ATOM 1466 N N . GLN A 1 188 ? -8.25 4.762 6.988 1 81.94 188 GLN A N 1
ATOM 1467 C CA . GLN A 1 188 ? -7.105 5.602 7.336 1 81.94 188 GLN A CA 1
ATOM 1468 C C . GLN A 1 188 ? -7.543 6.832 8.125 1 81.94 188 GLN A C 1
ATOM 1470 O O . GLN A 1 188 ? -8.539 7.473 7.773 1 81.94 188 GLN A O 1
ATOM 1475 N N . ARG A 1 189 ? -7.297 6.844 9.477 1 65.75 189 ARG A N 1
ATOM 1476 C CA . ARG A 1 189 ? -7.688 7.98 10.305 1 65.75 189 ARG A CA 1
ATOM 1477 C C . ARG A 1 189 ? -6.949 9.242 9.883 1 65.75 189 ARG A C 1
ATOM 1479 O O . ARG A 1 189 ? -5.746 9.211 9.617 1 65.75 189 ARG A O 1
ATOM 1486 N N . HIS A 1 190 ? -7.68 10.086 9.18 1 55.44 190 HIS A N 1
ATOM 1487 C CA . HIS A 1 190 ? -7.102 11.375 8.82 1 55.44 190 HIS A CA 1
ATOM 1488 C C . HIS A 1 190 ? -7.098 12.328 10.008 1 55.44 190 HIS A C 1
ATOM 1490 O O . HIS A 1 190 ? -7.957 12.234 10.891 1 55.44 190 HIS A O 1
ATOM 1496 N N . PRO A 1 191 ? -5.891 12.906 10.344 1 50.34 191 PRO A N 1
ATOM 1497 C CA . PRO A 1 191 ? -5.844 13.828 11.484 1 50.34 191 PRO A CA 1
ATOM 1498 C C . PRO A 1 191 ? -7.141 14.617 11.656 1 50.34 191 PRO A C 1
ATOM 1500 O O . PRO A 1 191 ? -7.539 14.914 12.789 1 50.34 191 PRO A O 1
ATOM 1503 N N . SER A 1 192 ? -7.668 15.008 10.594 1 49.16 192 SER A N 1
ATOM 1504 C CA . SER A 1 192 ? -8.852 15.836 10.805 1 49.16 192 SER A CA 1
ATOM 1505 C C . SER A 1 192 ? -9.953 15.055 11.508 1 49.16 192 SER A C 1
ATOM 1507 O O . SER A 1 192 ? -10.758 15.625 12.25 1 49.16 192 SER A O 1
ATOM 1509 N N . GLU A 1 193 ? -9.922 13.867 11.242 1 50.19 193 GLU A N 1
ATOM 1510 C CA . GLU A 1 193 ? -11.016 13.078 11.805 1 50.19 193 GLU A CA 1
ATOM 1511 C C . GLU A 1 193 ? -10.805 12.828 13.289 1 50.19 193 GLU A C 1
ATOM 1513 O O . GLU A 1 193 ? -11.773 12.766 14.055 1 50.19 193 GLU A O 1
ATOM 1518 N N . VAL A 1 194 ? -9.586 12.711 13.703 1 50.28 194 VAL A N 1
ATOM 1519 C CA . VAL A 1 194 ? -9.32 12.516 15.125 1 50.28 194 VAL A CA 1
ATOM 1520 C C . VAL A 1 194 ? -9.711 13.773 15.891 1 50.28 194 VAL A C 1
ATOM 1522 O O . VAL A 1 194 ? -10.227 13.688 17.016 1 50.28 194 VAL A O 1
ATOM 1525 N N . GLN A 1 195 ? -9.414 14.93 15.305 1 47.62 195 GLN A N 1
ATOM 1526 C CA . GLN A 1 195 ? -9.789 16.172 15.984 1 47.62 195 GLN A CA 1
ATOM 1527 C C . GLN A 1 195 ? -11.297 16.234 16.219 1 47.62 195 GLN A C 1
ATOM 1529 O O . GLN A 1 195 ? -11.75 16.734 17.25 1 47.62 195 GLN A O 1
ATOM 1534 N N . LYS A 1 196 ? -11.922 15.68 15.25 1 49.81 196 LYS A N 1
ATOM 1535 C CA . LYS A 1 196 ? -13.367 15.789 15.422 1 49.81 196 LYS A CA 1
ATOM 1536 C C . LYS A 1 196 ? -13.852 14.945 16.594 1 49.81 196 LYS A C 1
ATOM 1538 O O . LYS A 1 196 ? -14.742 15.352 17.344 1 49.81 196 LYS A O 1
ATOM 1543 N N . ASP A 1 197 ? -13.18 13.906 16.734 1 50.19 197 ASP A N 1
ATOM 1544 C CA . ASP A 1 197 ? -13.617 13.078 17.844 1 50.19 197 ASP A CA 1
ATOM 1545 C C . ASP A 1 197 ? -13.25 13.711 19.188 1 50.19 197 ASP A C 1
ATOM 1547 O O . ASP A 1 197 ? -13.992 13.602 20.156 1 50.19 197 ASP A O 1
ATOM 1551 N N . THR A 1 198 ? -12.109 14.398 19.141 1 47.12 198 THR A N 1
ATOM 1552 C CA . THR A 1 198 ? -11.711 15.055 20.375 1 47.12 198 THR A CA 1
ATOM 1553 C C . THR A 1 198 ? -12.602 16.266 20.672 1 47.12 198 THR A C 1
ATOM 1555 O O . THR A 1 198 ? -12.891 16.562 21.828 1 47.12 198 THR A O 1
ATOM 1558 N N . GLU A 1 199 ? -12.953 16.906 19.625 1 49.22 199 GLU A N 1
ATOM 1559 C CA . GLU A 1 199 ? -13.828 18.062 19.828 1 49.22 199 GLU A CA 1
ATOM 1560 C C . GLU A 1 199 ? -15.203 17.625 20.312 1 49.22 199 GLU A C 1
ATOM 1562 O O . GLU A 1 199 ? -15.828 18.297 21.141 1 49.22 199 GLU A O 1
ATOM 1567 N N . ILE A 1 200 ? -15.656 16.484 19.844 1 49.5 200 ILE A N 1
ATOM 1568 C CA . ILE A 1 200 ? -16.938 15.969 20.328 1 49.5 200 ILE A CA 1
ATOM 1569 C C . ILE A 1 200 ? -16.797 15.555 21.781 1 49.5 200 ILE A C 1
ATOM 1571 O O . ILE A 1 200 ? -17.703 15.781 22.594 1 49.5 200 ILE A O 1
ATOM 1575 N N . LEU A 1 201 ? -15.617 15.156 22.125 1 47.25 201 LEU A N 1
ATOM 1576 C CA . LEU A 1 201 ? -15.438 14.766 23.516 1 47.25 201 LEU A CA 1
ATOM 1577 C C . LEU A 1 201 ? -15.359 15.984 24.438 1 47.25 201 LEU A C 1
ATOM 1579 O O . LEU A 1 201 ? -15.82 15.938 25.578 1 47.25 201 LEU A O 1
ATOM 1583 N N . ASN A 1 202 ? -14.836 17 23.891 1 47.91 202 ASN A N 1
ATOM 1584 C CA . ASN A 1 202 ? -14.742 18.172 24.75 1 47.91 202 ASN A CA 1
ATOM 1585 C C . ASN A 1 202 ? -16.047 18.953 24.781 1 47.91 202 ASN A C 1
ATOM 1587 O O . ASN A 1 202 ? -16.234 19.844 25.609 1 47.91 202 ASN A O 1
ATOM 1591 N N . SER A 1 203 ? -16.828 18.766 23.781 1 47.19 203 SER A N 1
ATOM 1592 C CA . SER A 1 203 ? -18.062 19.531 23.781 1 47.19 203 SER A CA 1
ATOM 1593 C C . SER A 1 203 ? -19.141 18.859 24.625 1 47.19 203 SER A C 1
ATOM 1595 O O . SER A 1 203 ? -20.219 19.422 24.828 1 47.19 203 SER A O 1
ATOM 1597 N N . THR A 1 204 ? -18.906 17.688 25.125 1 40.97 204 THR A N 1
ATOM 1598 C CA . THR A 1 204 ? -19.906 17.203 26.078 1 40.97 204 THR A CA 1
ATOM 1599 C C . THR A 1 204 ? -19.5 17.516 27.516 1 40.97 204 THR A C 1
ATOM 1601 O O . THR A 1 204 ? -18.328 17.391 27.875 1 40.97 204 THR A O 1
ATOM 1604 N N . MET B 1 1 ? 0.329 146 16.5 1 27.12 1 MET B N 1
ATOM 1605 C CA . MET B 1 1 ? -0.491 144.75 16.281 1 27.12 1 MET B CA 1
ATOM 1606 C C . MET B 1 1 ? 0.217 143.625 16.797 1 27.12 1 MET B C 1
ATOM 1608 O O . MET B 1 1 ? 1.136 143 16.156 1 27.12 1 MET B O 1
ATOM 1612 N N . ALA B 1 2 ? 0.32 143.5 18.141 1 32.53 2 ALA B N 1
ATOM 1613 C CA . ALA B 1 2 ? 1.082 142.875 19.188 1 32.53 2 ALA B CA 1
ATOM 1614 C C . ALA B 1 2 ? 0.669 141.375 19.312 1 32.53 2 ALA B C 1
ATOM 1616 O O . ALA B 1 2 ? -0.521 141 19.406 1 32.53 2 ALA B O 1
ATOM 1617 N N . GLU B 1 3 ? 1.372 140.375 18.641 1 26.69 3 GLU B N 1
ATOM 1618 C CA . GLU B 1 3 ? 1.294 139 18.297 1 26.69 3 GLU B CA 1
ATOM 1619 C C . GLU B 1 3 ? 1.394 138.125 19.531 1 26.69 3 GLU B C 1
ATOM 1621 O O . GLU B 1 3 ? 2.471 138 20.109 1 26.69 3 GLU B O 1
ATOM 1626 N N . VAL B 1 4 ? 0.571 138.375 20.609 1 35.31 4 VAL B N 1
ATOM 1627 C CA . VAL B 1 4 ? 0.844 137.75 21.875 1 35.31 4 VAL B CA 1
ATOM 1628 C C . VAL B 1 4 ? 0.643 136.25 21.75 1 35.31 4 VAL B C 1
ATOM 1630 O O . VAL B 1 4 ? -0.311 135.75 21.109 1 35.31 4 VAL B O 1
ATOM 1633 N N . PRO B 1 5 ? 1.764 135.375 21.844 1 33.88 5 PRO B N 1
ATOM 1634 C CA . PRO B 1 5 ? 1.972 133.875 21.719 1 33.88 5 PRO B CA 1
ATOM 1635 C C . PRO B 1 5 ? 1.098 133 22.672 1 33.88 5 PRO B C 1
ATOM 1637 O O . PRO B 1 5 ? 0.678 133.625 23.703 1 33.88 5 PRO B O 1
ATOM 1640 N N . CYS B 1 6 ? 0.337 132 22.188 1 29.38 6 CYS B N 1
ATOM 1641 C CA . CYS B 1 6 ? -0.771 131.125 22.5 1 29.38 6 CYS B CA 1
ATOM 1642 C C . CYS B 1 6 ? -0.386 130.125 23.594 1 29.38 6 CYS B C 1
ATOM 1644 O O . CYS B 1 6 ? 0.564 129.25 23.438 1 29.38 6 CYS B O 1
ATOM 1646 N N . GLU B 1 7 ? -0.445 130.375 24.953 1 31.3 7 GLU B N 1
ATOM 1647 C CA . GLU B 1 7 ? 0.018 129.75 26.172 1 31.3 7 GLU B CA 1
ATOM 1648 C C . GLU B 1 7 ? -0.78 128.5 26.453 1 31.3 7 GLU B C 1
ATOM 1650 O O . GLU B 1 7 ? -1.303 128.25 27.562 1 31.3 7 GLU B O 1
ATOM 1655 N N . GLU B 1 8 ? -1.282 127.688 25.344 1 29.91 8 GLU B N 1
ATOM 1656 C CA . GLU B 1 8 ? -2.418 126.812 25.578 1 29.91 8 GLU B CA 1
ATOM 1657 C C . GLU B 1 8 ? -2.07 125.75 26.609 1 29.91 8 GLU B C 1
ATOM 1659 O O . GLU B 1 8 ? -2.828 125.5 27.547 1 29.91 8 GLU B O 1
ATOM 1664 N N . GLY B 1 9 ? -1.252 124.562 26.359 1 30.95 9 GLY B N 1
ATOM 1665 C CA . GLY B 1 9 ? -1.761 123.188 26.219 1 30.95 9 GLY B CA 1
ATOM 1666 C C . GLY B 1 9 ? -1.534 122.312 27.438 1 30.95 9 GLY B C 1
ATOM 1667 O O . GLY B 1 9 ? -0.792 121.312 27.391 1 30.95 9 GLY B O 1
ATOM 1668 N N . GLY B 1 10 ? -1.738 122.812 28.703 1 28.17 10 GLY B N 1
ATOM 1669 C CA . GLY B 1 10 ? -1.061 122.188 29.844 1 28.17 10 GLY B CA 1
ATOM 1670 C C . GLY B 1 10 ? -1.575 120.75 30.156 1 28.17 10 GLY B C 1
ATOM 1671 O O . GLY B 1 10 ? -0.805 119.812 30.172 1 28.17 10 GLY B O 1
ATOM 1672 N N . ASP B 1 11 ? -2.652 120.438 31.031 1 33.56 11 ASP B N 1
ATOM 1673 C CA . ASP B 1 11 ? -2.627 119.688 32.281 1 33.56 11 ASP B CA 1
ATOM 1674 C C . ASP B 1 11 ? -3.211 118.312 32.125 1 33.56 11 ASP B C 1
ATOM 1676 O O . ASP B 1 11 ? -3.707 117.75 33.094 1 33.56 11 ASP B O 1
ATOM 1680 N N . SER B 1 12 ? -3.389 117.625 30.969 1 35.69 12 SER B N 1
ATOM 1681 C CA . SER B 1 12 ? -4.324 116.562 30.797 1 35.69 12 SER B CA 1
ATOM 1682 C C . SER B 1 12 ? -3.783 115.25 31.422 1 35.69 12 SER B C 1
ATOM 1684 O O . SER B 1 12 ? -4.406 114.188 31.328 1 35.69 12 SER B O 1
ATOM 1686 N N . ALA B 1 13 ? -2.58 115.188 32 1 39.75 13 ALA B N 1
ATOM 1687 C CA . ALA B 1 13 ? -1.938 113.875 32.062 1 39.75 13 ALA B CA 1
ATOM 1688 C C . ALA B 1 13 ? -2.482 113.062 33.25 1 39.75 13 ALA B C 1
ATOM 1690 O O . ALA B 1 13 ? -2.264 111.812 33.344 1 39.75 13 ALA B O 1
ATOM 1691 N N . ALA B 1 14 ? -3.184 113.625 34.281 1 38.28 14 ALA B N 1
ATOM 1692 C CA . ALA B 1 14 ? -3.182 112.938 35.562 1 38.28 14 ALA B CA 1
ATOM 1693 C C . ALA B 1 14 ? -4.188 111.75 35.562 1 38.28 14 ALA B C 1
ATOM 1695 O O . ALA B 1 14 ? -4.074 110.875 36.375 1 38.28 14 ALA B O 1
ATOM 1696 N N . VAL B 1 15 ? -5.289 111.812 34.781 1 42.56 15 VAL B N 1
ATOM 1697 C CA . VAL B 1 15 ? -6.441 111 35.062 1 42.56 15 VAL B CA 1
ATOM 1698 C C . VAL B 1 15 ? -6.125 109.562 34.656 1 42.56 15 VAL B C 1
ATOM 1700 O O . VAL B 1 15 ? -6.723 108.562 35.188 1 42.56 15 VAL B O 1
ATOM 1703 N N . MET B 1 16 ? -5.094 109.312 33.781 1 34.69 16 MET B N 1
ATOM 1704 C CA . MET B 1 16 ? -5.109 108 33.125 1 34.69 16 MET B CA 1
ATOM 1705 C C . MET B 1 16 ? -4.613 106.938 34.094 1 34.69 16 MET B C 1
ATOM 1707 O O . MET B 1 16 ? -4.816 105.75 33.844 1 34.69 16 MET B O 1
ATOM 1711 N N . GLU B 1 17 ? -3.842 107.312 35.188 1 38.88 17 GLU B N 1
ATOM 1712 C CA . GLU B 1 17 ? -3.076 106.25 35.812 1 38.88 17 GLU B CA 1
ATOM 1713 C C . GLU B 1 17 ? -3.963 105.375 36.688 1 38.88 17 GLU B C 1
ATOM 1715 O O . GLU B 1 17 ? -3.625 104.25 36.969 1 38.88 17 GLU B O 1
ATOM 1720 N N . LEU B 1 18 ? -5.043 105.938 37.25 1 37.34 18 LEU B N 1
ATOM 1721 C CA . LEU B 1 18 ? -5.688 105.188 38.344 1 37.34 18 LEU B CA 1
ATOM 1722 C C . LEU B 1 18 ? -6.426 103.938 37.812 1 37.34 18 LEU B C 1
ATOM 1724 O O . LEU B 1 18 ? -6.754 103.062 38.562 1 37.34 18 LEU B O 1
ATOM 1728 N N . LEU B 1 19 ? -6.871 103.938 36.562 1 35.28 19 LEU B N 1
ATOM 1729 C CA . LEU B 1 19 ? -7.785 102.875 36.156 1 35.28 19 LEU B CA 1
ATOM 1730 C C . LEU B 1 19 ? -7.059 101.562 36.031 1 35.28 19 LEU B C 1
ATOM 1732 O O . LEU B 1 19 ? -7.691 100.5 35.875 1 35.28 19 LEU B O 1
ATOM 1736 N N . GLN B 1 20 ? -5.707 101.562 36.062 1 33.66 20 GLN B N 1
ATOM 1737 C CA . GLN B 1 20 ? -5.109 100.312 35.594 1 33.66 20 GLN B CA 1
ATOM 1738 C C . GLN B 1 20 ? -5.168 99.25 36.688 1 33.66 20 GLN B C 1
ATOM 1740 O O . GLN B 1 20 ? -4.832 98.062 36.469 1 33.66 20 GLN B O 1
ATOM 1745 N N . GLN B 1 21 ? -5.367 99.625 37.969 1 34.75 21 GLN B N 1
ATOM 1746 C CA . GLN B 1 21 ? -4.938 98.625 38.938 1 34.75 21 GLN B CA 1
ATOM 1747 C C . GLN B 1 21 ? -5.949 97.438 39.031 1 34.75 21 GLN B C 1
ATOM 1749 O O . GLN B 1 21 ? -5.629 96.375 39.5 1 34.75 21 GLN B O 1
ATOM 1754 N N . ARG B 1 22 ? -7.238 97.688 38.844 1 36.94 22 ARG B N 1
ATOM 1755 C CA . ARG B 1 22 ? -8.156 96.688 39.406 1 36.94 22 ARG B CA 1
ATOM 1756 C C . ARG B 1 22 ? -8.156 95.438 38.562 1 36.94 22 ARG B C 1
ATOM 1758 O O . ARG B 1 22 ? -8.852 94.5 38.906 1 36.94 22 ARG B O 1
ATOM 1765 N N . ALA B 1 23 ? -7.594 95.438 37.312 1 38.34 23 ALA B N 1
ATOM 1766 C CA . ALA B 1 23 ? -8.078 94.375 36.469 1 38.34 23 ALA B CA 1
ATOM 1767 C C . ALA B 1 23 ? -7.395 93.062 36.844 1 38.34 23 ALA B C 1
ATOM 1769 O O . ALA B 1 23 ? -7.648 92 36.219 1 38.34 23 ALA B O 1
ATOM 1770 N N . GLU B 1 24 ? -6.453 93.125 37.844 1 37.84 24 GLU B N 1
ATOM 1771 C CA . GLU B 1 24 ? -5.641 91.875 37.781 1 37.84 24 GLU B CA 1
ATOM 1772 C C . GLU B 1 24 ? -6.363 90.688 38.406 1 37.84 24 GLU B C 1
ATOM 1774 O O . GLU B 1 24 ? -5.863 89.562 38.375 1 37.84 24 GLU B O 1
ATOM 1779 N N . GLY B 1 25 ? -7.422 91 39.219 1 37.16 25 GLY B N 1
ATOM 1780 C CA . GLY B 1 25 ? -7.754 89.875 40.062 1 37.16 25 GLY B CA 1
ATOM 1781 C C . GLY B 1 25 ? -8.383 88.688 39.312 1 37.16 25 GLY B C 1
ATOM 1782 O O . GLY B 1 25 ? -8.672 87.625 39.906 1 37.16 25 GLY B O 1
ATOM 1783 N N . ARG B 1 26 ? -9.062 89 38.156 1 37.78 26 ARG B N 1
ATOM 1784 C CA . ARG B 1 26 ? -10.031 88 37.719 1 37.78 26 ARG B CA 1
ATOM 1785 C C . ARG B 1 26 ? -9.336 86.812 37.031 1 37.78 26 ARG B C 1
ATOM 1787 O O . ARG B 1 26 ? -9.992 85.875 36.594 1 37.78 26 ARG B O 1
ATOM 1794 N N . THR B 1 27 ? -8.039 87 36.812 1 41.09 27 THR B N 1
ATOM 1795 C CA . THR B 1 27 ? -7.625 86 35.812 1 41.09 27 THR B CA 1
ATOM 1796 C C . THR B 1 27 ? -7.43 84.625 36.469 1 41.09 27 THR B C 1
ATOM 1798 O O . THR B 1 27 ? -7.121 83.625 35.75 1 41.09 27 THR B O 1
ATOM 1801 N N . ASN B 1 28 ? -7.477 84.625 37.812 1 38.75 28 ASN B N 1
ATOM 1802 C CA . ASN B 1 28 ? -7.004 83.312 38.281 1 38.75 28 ASN B CA 1
ATOM 1803 C C . ASN B 1 28 ? -8.086 82.25 38.156 1 38.75 28 ASN B C 1
ATOM 1805 O O . ASN B 1 28 ? -7.867 81.062 38.531 1 38.75 28 ASN B O 1
ATOM 1809 N N . PHE B 1 29 ? -9.375 82.75 37.969 1 39.09 29 PHE B N 1
ATOM 1810 C CA . PHE B 1 29 ? -10.406 81.688 38.031 1 39.09 29 PHE B CA 1
ATOM 1811 C C . PHE B 1 29 ? -10.359 80.812 36.812 1 39.09 29 PHE B C 1
ATOM 1813 O O . PHE B 1 29 ? -10.953 79.688 36.812 1 39.09 29 PHE B O 1
ATOM 1820 N N . SER B 1 30 ? -9.789 81.312 35.719 1 39.56 30 SER B N 1
ATOM 1821 C CA . SER B 1 30 ? -10.039 80.625 34.5 1 39.56 30 SER B CA 1
ATOM 1822 C C . SER B 1 30 ? -9.156 79.375 34.375 1 39.56 30 SER B C 1
ATOM 1824 O O . SER B 1 30 ? -9.281 78.625 33.406 1 39.56 30 SER B O 1
ATOM 1826 N N . LEU B 1 31 ? -8.164 79.312 35.188 1 40.81 31 LEU B N 1
ATOM 1827 C CA . LEU B 1 31 ? -7.25 78.188 34.906 1 40.81 31 LEU B CA 1
ATOM 1828 C C . LEU B 1 31 ? -7.805 76.875 35.406 1 40.81 31 LEU B C 1
ATOM 1830 O O . LEU B 1 31 ? -7.277 75.812 35.094 1 40.81 31 LEU B O 1
ATOM 1834 N N . ARG B 1 32 ? -8.703 76.875 36.344 1 45.88 32 ARG B N 1
ATOM 1835 C CA . ARG B 1 32 ? -9.109 75.625 36.938 1 45.88 32 ARG B CA 1
ATOM 1836 C C . ARG B 1 32 ? -10.031 74.875 36.031 1 45.88 32 ARG B C 1
ATOM 1838 O O . ARG B 1 32 ? -10.047 73.625 36.031 1 45.88 32 ARG B O 1
ATOM 1845 N N . CYS B 1 33 ? -10.82 75.625 35.219 1 45.47 33 CYS B N 1
ATOM 1846 C CA . CYS B 1 33 ? -11.805 75 34.344 1 45.47 33 CYS B CA 1
ATOM 1847 C C . CYS B 1 33 ? -11.125 74.25 33.188 1 45.47 33 CYS B C 1
ATOM 1849 O O . CYS B 1 33 ? -11.688 73.375 32.594 1 45.47 33 CYS B O 1
ATOM 1851 N N . THR B 1 34 ? -9.945 74.75 32.844 1 54.91 34 THR B N 1
ATOM 1852 C CA . THR B 1 34 ? -9.32 74.188 31.641 1 54.91 34 THR B CA 1
ATOM 1853 C C . THR B 1 34 ? -8.695 72.875 31.969 1 54.91 34 THR B C 1
ATOM 1855 O O . THR B 1 34 ? -8.555 72 31.094 1 54.91 34 THR B O 1
ATOM 1858 N N . ASN B 1 35 ? -8.461 72.688 33.25 1 58.28 35 ASN B N 1
ATOM 1859 C CA . ASN B 1 35 ? -7.789 71.5 33.625 1 58.28 35 ASN B CA 1
ATOM 1860 C C . ASN B 1 35 ? -8.758 70.312 33.656 1 58.28 35 ASN B C 1
ATOM 1862 O O . ASN B 1 35 ? -8.383 69.188 33.312 1 58.28 35 ASN B O 1
ATOM 1866 N N . ASP B 1 36 ? -10.031 70.75 33.906 1 62.75 36 ASP B N 1
ATOM 1867 C CA . ASP B 1 36 ? -11.031 69.688 33.969 1 62.75 36 ASP B CA 1
ATOM 1868 C C . ASP B 1 36 ? -11.383 69.188 32.562 1 62.75 36 ASP B C 1
ATOM 1870 O O . ASP B 1 36 ? -11.594 67.938 32.344 1 62.75 36 ASP B O 1
ATOM 1874 N N . ARG B 1 37 ? -11.398 70.125 31.703 1 64.94 37 ARG B N 1
ATOM 1875 C CA . ARG B 1 37 ? -11.711 69.812 30.312 1 64.94 37 ARG B CA 1
ATOM 1876 C C . ARG B 1 37 ? -10.586 69 29.688 1 64.94 37 ARG B C 1
ATOM 1878 O O . ARG B 1 37 ? -10.836 68.062 28.938 1 64.94 37 ARG B O 1
ATOM 1885 N N . LYS B 1 38 ? -9.492 69.25 30.094 1 69.88 38 LYS B N 1
ATOM 1886 C CA . LYS B 1 38 ? -8.328 68.5 29.594 1 69.88 38 LYS B CA 1
ATOM 1887 C C . LYS B 1 38 ? -8.273 67.062 30.156 1 69.88 38 LYS B C 1
ATOM 1889 O O . LYS B 1 38 ? -7.949 66.125 29.438 1 69.88 38 LYS B O 1
ATOM 1894 N N . VAL B 1 39 ? -8.703 67.062 31.312 1 70.75 39 VAL B N 1
ATOM 1895 C CA . VAL B 1 39 ? -8.703 65.75 31.984 1 70.75 39 VAL B CA 1
ATOM 1896 C C . VAL B 1 39 ? -9.789 64.875 31.391 1 70.75 39 VAL B C 1
ATOM 1898 O O . VAL B 1 39 ? -9.57 63.688 31.141 1 70.75 39 VAL B O 1
ATOM 1901 N N . THR B 1 40 ? -10.906 65.5 31.109 1 70.38 40 THR B N 1
ATOM 1902 C CA . THR B 1 40 ? -12.023 64.75 30.516 1 70.38 40 THR B CA 1
ATOM 1903 C C . THR B 1 40 ? -11.695 64.312 29.109 1 70.38 40 THR B C 1
ATOM 1905 O O . THR B 1 40 ? -12.023 63.188 28.719 1 70.38 40 THR B O 1
ATOM 1908 N N . ILE B 1 41 ? -11.062 65.062 28.406 1 70.75 41 ILE B N 1
ATOM 1909 C CA . ILE B 1 41 ? -10.664 64.75 27.031 1 70.75 41 ILE B CA 1
ATOM 1910 C C . ILE B 1 41 ? -9.602 63.656 27.062 1 70.75 41 ILE B C 1
ATOM 1912 O O . ILE B 1 41 ? -9.664 62.719 26.266 1 70.75 41 ILE B O 1
ATOM 1916 N N . ALA B 1 42 ? -8.766 63.812 28.047 1 72.12 42 ALA B N 1
ATOM 1917 C CA . ALA B 1 42 ? -7.688 62.844 28.172 1 72.12 42 ALA B CA 1
ATOM 1918 C C . ALA B 1 42 ? -8.227 61.469 28.547 1 72.12 42 ALA B C 1
ATOM 1920 O O . ALA B 1 42 ? -7.777 60.469 28.016 1 72.12 42 ALA B O 1
ATOM 1921 N N . VAL B 1 43 ? -9.211 61.531 29.297 1 73.44 43 VAL B N 1
ATOM 1922 C CA . VAL B 1 43 ? -9.805 60.281 29.734 1 73.44 43 VAL B CA 1
ATOM 1923 C C . VAL B 1 43 ? -10.602 59.625 28.609 1 73.44 43 VAL B C 1
ATOM 1925 O O . VAL B 1 43 ? -10.578 58.406 28.422 1 73.44 43 VAL B O 1
ATOM 1928 N N . THR B 1 44 ? -11.227 60.406 27.828 1 75.12 44 THR B N 1
ATOM 1929 C CA . THR B 1 44 ? -12.008 59.938 26.703 1 75.12 44 THR B CA 1
ATOM 1930 C C . THR B 1 44 ? -11.094 59.344 25.625 1 75.12 44 THR B C 1
ATOM 1932 O O . THR B 1 44 ? -11.398 58.312 25.031 1 75.12 44 THR B O 1
ATOM 1935 N N . VAL B 1 45 ? -10.047 60 25.438 1 75.06 45 VAL B N 1
ATOM 1936 C CA . VAL B 1 45 ? -9.094 59.562 24.438 1 75.06 45 VAL B CA 1
ATOM 1937 C C . VAL B 1 45 ? -8.477 58.219 24.875 1 75.06 45 VAL B C 1
ATOM 1939 O O . VAL B 1 45 ? -8.352 57.312 24.078 1 75.06 45 VAL B O 1
ATOM 1942 N N . LEU B 1 46 ? -8.203 58.156 26.125 1 74.38 46 LEU B N 1
ATOM 1943 C CA . LEU B 1 46 ? -7.625 56.938 26.672 1 74.38 46 LEU B CA 1
ATOM 1944 C C . LEU B 1 46 ? -8.609 55.781 26.578 1 74.38 46 LEU B C 1
ATOM 1946 O O . LEU B 1 46 ? -8.227 54.656 26.234 1 74.38 46 LEU B O 1
ATOM 1950 N N . ALA B 1 47 ? -9.836 56.094 26.797 1 75.25 47 ALA B N 1
ATOM 1951 C CA . ALA B 1 47 ? -10.883 55.062 26.703 1 75.25 47 ALA B CA 1
ATOM 1952 C C . ALA B 1 47 ? -11.055 54.594 25.266 1 75.25 47 ALA B C 1
ATOM 1954 O O . ALA B 1 47 ? -11.219 53.406 25.031 1 75.25 47 ALA B O 1
ATOM 1955 N N . VAL B 1 48 ? -11 55.5 24.375 1 76.44 48 VAL B N 1
ATOM 1956 C CA . VAL B 1 48 ? -11.156 55.156 22.969 1 76.44 48 VAL B CA 1
ATOM 1957 C C . VAL B 1 48 ? -9.953 54.344 22.484 1 76.44 48 VAL B C 1
ATOM 1959 O O . VAL B 1 48 ? -10.109 53.344 21.75 1 76.44 48 VAL B O 1
ATOM 1962 N N . VAL B 1 49 ? -8.805 54.719 22.984 1 76.31 49 VAL B N 1
ATOM 1963 C CA . VAL B 1 49 ? -7.586 54.031 22.594 1 76.31 49 VAL B CA 1
ATOM 1964 C C . VAL B 1 49 ? -7.605 52.594 23.156 1 76.31 49 VAL B C 1
ATOM 1966 O O . VAL B 1 49 ? -7.227 51.656 22.469 1 76.31 49 VAL B O 1
ATOM 1969 N N . LEU B 1 50 ? -8.078 52.531 24.281 1 73.38 50 LEU B N 1
ATOM 1970 C CA . LEU B 1 50 ? -8.172 51.25 24.922 1 73.38 50 LEU B CA 1
ATOM 1971 C C . LEU B 1 50 ? -9.18 50.344 24.188 1 73.38 50 LEU B C 1
ATOM 1973 O O . LEU B 1 50 ? -8.93 49.156 23.969 1 73.38 50 LEU B O 1
ATOM 1977 N N . LEU B 1 51 ? -10.305 50.844 23.844 1 75.12 51 LEU B N 1
ATOM 1978 C CA . LEU B 1 51 ? -11.328 50.125 23.109 1 75.12 51 LEU B CA 1
ATOM 1979 C C . LEU B 1 51 ? -10.797 49.656 21.75 1 75.12 51 LEU B C 1
ATOM 1981 O O . LEU B 1 51 ? -11.055 48.531 21.312 1 75.12 51 L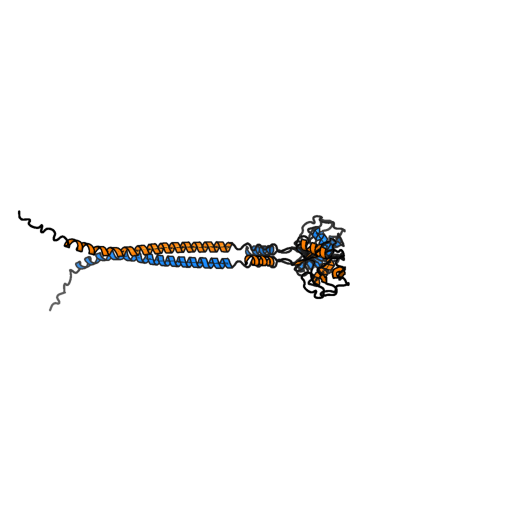EU B O 1
ATOM 1985 N N . LEU B 1 52 ? -10.07 50.5 21.172 1 75.88 52 LEU B N 1
ATOM 1986 C CA . LEU B 1 52 ? -9.484 50.156 19.875 1 75.88 52 LEU B CA 1
ATOM 1987 C C . LEU B 1 52 ? -8.445 49.062 20.016 1 75.88 52 LEU B C 1
ATOM 1989 O O . LEU B 1 52 ? -8.367 48.156 19.172 1 75.88 52 LEU B O 1
ATOM 1993 N N . THR B 1 53 ? -7.723 49.156 21.094 1 75.62 53 THR B N 1
ATOM 1994 C CA . THR B 1 53 ? -6.719 48.125 21.328 1 75.62 53 THR B CA 1
ATOM 1995 C C . THR B 1 53 ? -7.379 46.75 21.578 1 75.62 53 THR B C 1
ATOM 1997 O O . THR B 1 53 ? -6.926 45.75 21.062 1 75.62 53 THR B O 1
ATOM 2000 N N . VAL B 1 54 ? -8.43 46.781 22.297 1 71.94 54 VAL B N 1
ATOM 2001 C CA . VAL B 1 54 ? -9.164 45.562 22.578 1 71.94 54 VAL B CA 1
ATOM 2002 C C . VAL B 1 54 ? -9.766 45 21.281 1 71.94 54 VAL B C 1
ATOM 2004 O O . VAL B 1 54 ? -9.742 43.812 21.031 1 71.94 54 VAL B O 1
ATOM 2007 N N . ALA B 1 55 ? -10.289 45.781 20.469 1 73.38 55 ALA B N 1
ATOM 2008 C CA . ALA B 1 55 ? -10.883 45.406 19.188 1 73.38 55 ALA B CA 1
ATOM 2009 C C . ALA B 1 55 ? -9.836 44.812 18.266 1 73.38 55 ALA B C 1
ATOM 2011 O O . ALA B 1 55 ? -10.086 43.781 17.594 1 73.38 55 ALA B O 1
ATOM 2012 N N . ILE B 1 56 ? -8.672 45.281 18.281 1 68.88 56 ILE B N 1
ATOM 2013 C CA . ILE B 1 56 ? -7.586 44.812 17.438 1 68.88 56 ILE B CA 1
ATOM 2014 C C . ILE B 1 56 ? -7.102 43.438 17.938 1 68.88 56 ILE B C 1
ATOM 2016 O O . ILE B 1 56 ? -6.84 42.531 17.141 1 68.88 56 ILE B O 1
ATOM 2020 N N . LEU B 1 57 ? -7.059 43.344 19.203 1 67.5 57 LEU B N 1
ATOM 2021 C CA . LEU B 1 57 ? -6.598 42.062 19.781 1 67.5 57 LEU B CA 1
ATOM 2022 C C . LEU B 1 57 ? -7.605 40.969 19.516 1 67.5 57 LEU B C 1
ATOM 2024 O O . LEU B 1 57 ? -7.219 39.812 19.234 1 67.5 57 LEU B O 1
ATOM 2028 N N . THR B 1 58 ? -8.859 41.188 19.609 1 67.44 58 THR B N 1
ATOM 2029 C CA . THR B 1 58 ? -9.898 40.219 19.344 1 67.44 58 THR B CA 1
ATOM 2030 C C . THR B 1 58 ? -9.898 39.812 17.875 1 67.44 58 THR B C 1
ATOM 2032 O O . THR B 1 58 ? -10.102 38.656 17.531 1 67.44 58 THR B O 1
ATOM 2035 N N . LEU B 1 59 ? -9.688 40.688 17 1 62 59 LEU B N 1
ATOM 2036 C CA . LEU B 1 59 ? -9.633 40.375 15.578 1 62 59 LEU B CA 1
ATOM 2037 C C . LEU B 1 59 ? -8.414 39.531 15.25 1 62 59 LEU B C 1
ATOM 2039 O O . LEU B 1 59 ? -8.477 38.656 14.398 1 62 59 LEU B O 1
ATOM 2043 N N . ALA B 1 60 ? -7.398 39.844 15.93 1 59.03 60 ALA B N 1
ATOM 2044 C CA . ALA B 1 60 ? -6.18 39.062 15.727 1 59.03 60 ALA B CA 1
ATOM 2045 C C . ALA B 1 60 ? -6.328 37.656 16.297 1 59.03 60 ALA B C 1
ATOM 2047 O O . ALA B 1 60 ? -5.781 36.719 15.742 1 59.03 60 ALA B O 1
ATOM 2048 N N . ALA B 1 61 ? -6.98 37.531 17.359 1 56.12 61 ALA B N 1
ATOM 2049 C CA . ALA B 1 61 ? -7.191 36.219 17.953 1 56.12 61 ALA B CA 1
ATOM 2050 C C . ALA B 1 61 ? -8.055 35.344 17.047 1 56.12 61 ALA B C 1
ATOM 2052 O O . ALA B 1 61 ? -7.895 34.125 17.016 1 56.12 61 ALA B O 1
ATOM 2053 N N . LYS B 1 62 ? -9.016 35.906 16.453 1 55.28 62 LYS B N 1
ATOM 2054 C CA . LYS B 1 62 ? -9.922 35.125 15.617 1 55.28 62 LYS B CA 1
ATOM 2055 C C . LYS B 1 62 ? -9.227 34.594 14.359 1 55.28 62 LYS B C 1
ATOM 2057 O O . LYS B 1 62 ? -9.75 33.75 13.664 1 55.28 62 LYS B O 1
ATOM 2062 N N . LYS B 1 63 ? -8.219 35.219 14 1 54.16 63 LYS B N 1
ATOM 2063 C CA . LYS B 1 63 ? -7.672 34.812 12.711 1 54.16 63 LYS B CA 1
ATOM 2064 C C . LYS B 1 63 ? -6.773 33.594 12.875 1 54.16 63 LYS B C 1
ATOM 2066 O O . LYS B 1 63 ? -5.562 33.656 12.664 1 54.16 63 LYS B O 1
ATOM 2071 N N . HIS B 1 64 ? -6.922 32.75 13.812 1 50.88 64 HIS B N 1
ATOM 2072 C CA . HIS B 1 64 ? -6.133 31.531 13.633 1 50.88 64 HIS B CA 1
ATOM 2073 C C . HIS B 1 64 ? -6.602 30.75 12.406 1 50.88 64 HIS B C 1
ATOM 2075 O O . HIS B 1 64 ? -7.789 30.438 12.281 1 50.88 64 HIS B O 1
ATOM 2081 N N . PRO B 1 65 ? -6.035 30.906 11.258 1 47.09 65 PRO B N 1
ATOM 2082 C CA . PRO B 1 65 ? -6.539 30.078 10.164 1 47.09 65 PRO B CA 1
ATOM 2083 C C . PRO B 1 65 ? -6.926 28.672 10.625 1 47.09 65 PRO B C 1
ATOM 2085 O O . PRO B 1 65 ? -6.367 28.156 11.594 1 47.09 65 PRO B O 1
ATOM 2088 N N . PRO B 1 66 ? -8.18 28.266 10.469 1 44.91 66 PRO B N 1
ATOM 2089 C CA . PRO B 1 66 ? -8.445 26.859 10.781 1 44.91 66 PRO B CA 1
ATOM 2090 C C . PRO B 1 66 ? -7.246 25.953 10.516 1 44.91 66 PRO B C 1
ATOM 2092 O O . PRO B 1 66 ? -6.441 26.234 9.625 1 44.91 66 PRO B O 1
ATOM 2095 N N . CYS B 1 67 ? -6.523 25.562 11.586 1 47.84 67 CYS B N 1
ATOM 2096 C CA . CYS B 1 67 ? -5.578 24.484 11.32 1 47.84 67 CYS B CA 1
ATOM 2097 C C . CYS B 1 67 ? -6.07 23.609 10.18 1 47.84 67 CYS B C 1
ATOM 2099 O O . CYS B 1 67 ? -6.945 22.766 10.375 1 47.84 67 CYS B O 1
ATOM 2101 N N . SER B 1 68 ? -6.582 24.312 9.07 1 46.75 68 SER B N 1
ATOM 2102 C CA . SER B 1 68 ? -6.977 23.406 7.996 1 46.75 68 SER B CA 1
ATOM 2103 C C . SER B 1 68 ? -6.051 22.203 7.918 1 46.75 68 SER B C 1
ATOM 2105 O O . SER B 1 68 ? -4.848 22.344 7.707 1 46.75 68 SER B O 1
ATOM 2107 N N . ALA B 1 69 ? -6.219 21.297 8.805 1 46.72 69 ALA B N 1
ATOM 2108 C CA . ALA B 1 69 ? -5.453 20.062 8.68 1 46.72 69 ALA B CA 1
ATOM 2109 C C . ALA B 1 69 ? -5.191 19.719 7.215 1 46.72 69 ALA B C 1
ATOM 2111 O O . ALA B 1 69 ? -6.125 19.594 6.422 1 46.72 69 ALA B O 1
ATOM 2112 N N . PRO B 1 70 ? -4.16 20.453 6.531 1 45.38 70 PRO B N 1
ATOM 2113 C CA . PRO B 1 70 ? -4.004 20.031 5.141 1 45.38 70 PRO B CA 1
ATOM 2114 C C . PRO B 1 70 ? -4.348 18.547 4.938 1 45.38 70 PRO B C 1
ATOM 2116 O O . PRO B 1 70 ? -4.215 17.75 5.863 1 45.38 70 PRO B O 1
ATOM 2119 N N . THR B 1 71 ? -5.273 18.281 4.141 1 47.56 71 THR B N 1
ATOM 2120 C CA . THR B 1 71 ? -5.5 16.922 3.658 1 47.56 71 THR B CA 1
ATOM 2121 C C . THR B 1 71 ? -4.191 16.125 3.621 1 47.56 71 THR B C 1
ATOM 2123 O O . THR B 1 71 ? -3.162 16.656 3.188 1 47.56 71 THR B O 1
ATOM 2126 N N . LEU B 1 72 ? -3.711 15.523 4.707 1 47.28 72 LEU B N 1
ATOM 2127 C CA . LEU B 1 72 ? -2.58 14.602 4.676 1 47.28 72 LEU B CA 1
ATOM 2128 C C . LEU B 1 72 ? -2.309 14.125 3.254 1 47.28 72 LEU B C 1
ATOM 2130 O O . LEU B 1 72 ? -3.244 13.836 2.502 1 47.28 72 LEU B O 1
ATOM 2134 N N . PRO B 1 73 ? -1.149 14.609 2.744 1 50.88 73 PRO B N 1
ATOM 2135 C CA . PRO B 1 73 ? -0.822 14.117 1.404 1 50.88 73 PRO B CA 1
ATOM 2136 C C . PRO B 1 73 ? -1.057 12.617 1.253 1 50.88 73 PRO B C 1
ATOM 2138 O O . PRO B 1 73 ? -0.518 11.82 2.029 1 50.88 73 PRO B O 1
ATOM 2141 N N . SER B 1 74 ? -2.23 12.102 1.141 1 69.5 74 SER B N 1
ATOM 2142 C CA . SER B 1 74 ? -2.549 10.75 0.673 1 69.5 74 SER B CA 1
ATOM 2143 C C . SER B 1 74 ? -1.906 10.469 -0.681 1 69.5 74 SER B C 1
ATOM 2145 O O . SER B 1 74 ? -1.459 11.398 -1.365 1 69.5 74 SER B O 1
ATOM 2147 N N . CYS B 1 75 ? -1.249 9.258 -0.9 1 86.31 75 CYS B N 1
ATOM 2148 C CA . CYS B 1 75 ? -0.773 8.836 -2.215 1 86.31 75 CYS B CA 1
ATOM 2149 C C . CYS B 1 75 ? -1.754 9.25 -3.307 1 86.31 75 CYS B C 1
ATOM 2151 O O . CYS B 1 75 ? -2.953 9.383 -3.051 1 86.31 75 CYS B O 1
ATOM 2153 N N . LEU B 1 76 ? -1.207 9.789 -4.391 1 84.31 76 LEU B N 1
ATOM 2154 C CA . LEU B 1 76 ? -2.053 10.039 -5.551 1 84.31 76 LEU B CA 1
ATOM 2155 C C . LEU B 1 76 ? -2.904 8.812 -5.875 1 84.31 76 LEU B C 1
ATOM 2157 O O . LEU B 1 76 ? -2.672 7.73 -5.332 1 84.31 76 LEU B O 1
ATOM 2161 N N . GLU B 1 77 ? -3.783 9.039 -6.746 1 83.19 77 GLU B N 1
ATOM 2162 C CA . GLU B 1 77 ? -4.668 7.953 -7.148 1 83.19 77 GLU B CA 1
ATOM 2163 C C . GLU B 1 77 ? -3.873 6.727 -7.586 1 83.19 77 GLU B C 1
ATOM 2165 O O . GLU B 1 77 ? -2.855 6.855 -8.273 1 83.19 77 GLU B O 1
ATOM 2170 N N . SER B 1 78 ? -4.129 5.562 -7.086 1 85.88 78 SER B N 1
ATOM 2171 C CA . SER B 1 78 ? -3.572 4.266 -7.441 1 85.88 78 SER B CA 1
ATOM 2172 C C . SER B 1 78 ? -2.258 4.008 -6.711 1 85.88 78 SER B C 1
ATOM 2174 O O . SER B 1 78 ? -1.604 2.986 -6.938 1 85.88 78 SER B O 1
ATOM 2176 N N . GLY B 1 79 ? -1.893 5.043 -5.965 1 94.19 79 GLY B N 1
ATOM 2177 C CA . GLY B 1 79 ? -0.688 4.867 -5.168 1 94.19 79 GLY B CA 1
ATOM 2178 C C . GLY B 1 79 ? -0.89 3.951 -3.979 1 94.19 79 GLY B C 1
ATOM 2179 O O . GLY B 1 79 ? -1.986 3.885 -3.418 1 94.19 79 GLY B O 1
ATOM 2180 N N . ILE B 1 80 ? 0.159 3.268 -3.709 1 95.81 80 ILE B N 1
ATOM 2181 C CA . ILE B 1 80 ? 0.159 2.373 -2.557 1 95.81 80 ILE B CA 1
ATOM 2182 C C . ILE B 1 80 ? 1.078 2.928 -1.472 1 95.81 80 ILE B C 1
ATOM 2184 O O . ILE B 1 80 ? 2.264 3.17 -1.716 1 95.81 80 ILE B O 1
ATOM 2188 N N . GLY B 1 81 ? 0.477 3.172 -0.338 1 93.88 81 GLY B N 1
ATOM 2189 C CA . GLY B 1 81 ? 1.277 3.66 0.774 1 93.88 81 GLY B CA 1
ATOM 2190 C C . GLY B 1 81 ? 1.952 2.549 1.556 1 93.88 81 GLY B C 1
ATOM 2191 O O . GLY B 1 81 ? 1.307 1.571 1.938 1 93.88 81 GLY B O 1
ATOM 2192 N N . PHE B 1 82 ? 3.26 2.66 1.733 1 94.62 82 PHE B N 1
ATOM 2193 C CA . PHE B 1 82 ? 4.031 1.73 2.549 1 94.62 82 PHE B CA 1
ATOM 2194 C C . PHE B 1 82 ? 5.086 2.471 3.363 1 94.62 82 PHE B C 1
ATOM 2196 O O . PHE B 1 82 ? 5.988 3.096 2.801 1 94.62 82 PHE B O 1
ATOM 2203 N N . GLY B 1 83 ? 4.832 2.381 4.629 1 90 83 GLY B N 1
ATOM 2204 C CA . GLY B 1 83 ? 5.688 3.223 5.449 1 90 83 GLY B CA 1
ATOM 2205 C C . GLY B 1 83 ? 5.504 4.703 5.18 1 90 83 GLY B C 1
ATOM 2206 O O . GLY B 1 83 ? 4.383 5.211 5.223 1 90 83 GLY B O 1
ATOM 2207 N N . ASN B 1 84 ? 6.594 5.34 4.93 1 87.69 84 ASN B N 1
ATOM 2208 C CA . ASN B 1 84 ? 6.527 6.777 4.695 1 87.69 84 ASN B CA 1
ATOM 2209 C C . ASN B 1 84 ? 6.59 7.109 3.209 1 87.69 84 ASN B C 1
ATOM 2211 O O . ASN B 1 84 ? 6.793 8.266 2.832 1 87.69 84 ASN B O 1
ATOM 2215 N N . LYS B 1 85 ? 6.336 6.102 2.365 1 93.06 85 LYS B N 1
ATOM 2216 C CA . LYS B 1 85 ? 6.438 6.324 0.927 1 93.06 85 LYS B CA 1
ATOM 2217 C C . LYS B 1 85 ? 5.148 5.922 0.214 1 93.06 85 LYS B C 1
ATOM 2219 O O . LYS B 1 85 ? 4.383 5.102 0.723 1 93.06 85 LYS B O 1
ATOM 2224 N N . CYS B 1 86 ? 5.004 6.539 -0.865 1 94.81 86 CYS B N 1
ATOM 2225 C CA . CYS B 1 86 ? 4.016 6.105 -1.848 1 94.81 86 CYS B CA 1
ATOM 2226 C C . CYS B 1 86 ? 4.688 5.422 -3.031 1 94.81 86 CYS B C 1
ATOM 2228 O O . CYS B 1 86 ? 5.711 5.895 -3.525 1 94.81 86 CYS B O 1
ATOM 2230 N N . PHE B 1 87 ? 4.113 4.324 -3.48 1 97.06 87 PHE B N 1
ATOM 2231 C CA . PHE B 1 87 ? 4.66 3.555 -4.594 1 97.06 87 PHE B CA 1
ATOM 2232 C C . PHE B 1 87 ? 3.641 3.439 -5.723 1 97.06 87 PHE B C 1
ATOM 2234 O O . PHE B 1 87 ? 2.439 3.316 -5.473 1 97.06 87 PHE B O 1
ATOM 2241 N N . TYR B 1 88 ? 4.117 3.461 -6.938 1 97.62 88 TYR B N 1
ATOM 2242 C CA . TYR B 1 88 ? 3.305 3.324 -8.141 1 97.62 88 TYR B CA 1
ATOM 2243 C C . TYR B 1 88 ? 3.896 2.281 -9.078 1 97.62 88 TYR B C 1
ATOM 2245 O O . TYR B 1 88 ? 5.082 2.336 -9.406 1 97.62 88 TYR B O 1
ATOM 2253 N N . PHE B 1 89 ? 3.084 1.354 -9.461 1 98.12 89 PHE B N 1
ATOM 2254 C CA . PHE B 1 89 ? 3.49 0.333 -10.422 1 98.12 89 PHE B CA 1
ATOM 2255 C C . PHE B 1 89 ? 2.955 0.654 -11.812 1 98.12 89 PHE B C 1
ATOM 2257 O O . PHE B 1 89 ? 1.756 0.518 -12.07 1 98.12 89 PHE B O 1
ATOM 2264 N N . LEU B 1 90 ? 3.82 1.098 -12.656 1 98.12 90 LEU B N 1
ATOM 2265 C CA . LEU B 1 90 ? 3.438 1.479 -14.016 1 98.12 90 LEU B CA 1
ATOM 2266 C C . LEU B 1 90 ? 3.732 0.353 -15 1 98.12 90 LEU B C 1
ATOM 2268 O O . LEU B 1 90 ? 4.887 -0.049 -15.164 1 98.12 90 LEU B O 1
ATOM 2272 N N . GLU B 1 91 ? 2.688 -0.099 -15.656 1 97.5 91 GLU B N 1
ATOM 2273 C CA . GLU B 1 91 ? 2.85 -1.288 -16.484 1 97.5 91 GLU B CA 1
ATOM 2274 C C . GLU B 1 91 ? 2.885 -0.924 -17.969 1 97.5 91 GLU B C 1
ATOM 2276 O O . GLU B 1 91 ? 2.209 -1.553 -18.781 1 97.5 91 GLU B O 1
ATOM 2281 N N . GLU B 1 92 ? 3.604 0.068 -18.297 1 97.75 92 GLU B N 1
ATOM 2282 C CA . GLU B 1 92 ? 4.039 0.413 -19.656 1 97.75 92 GLU B CA 1
ATOM 2283 C C . GLU B 1 92 ? 5.523 0.113 -19.844 1 97.75 92 GLU B C 1
ATOM 2285 O O . GLU B 1 92 ? 6.359 0.532 -19.031 1 97.75 92 GLU B O 1
ATOM 2290 N N . GLU B 1 93 ? 5.828 -0.631 -20.906 1 98.62 93 GLU B N 1
ATOM 2291 C CA . GLU B 1 93 ? 7.223 -1.016 -21.109 1 98.62 93 GLU B CA 1
ATOM 2292 C C . GLU B 1 93 ? 8.031 0.138 -21.688 1 98.62 93 GLU B C 1
ATOM 2294 O O . GLU B 1 93 ? 7.695 0.662 -22.75 1 98.62 93 GLU B O 1
ATOM 2299 N N . VAL B 1 94 ? 9 0.515 -21.031 1 98.88 94 VAL B N 1
ATOM 2300 C CA . VAL B 1 94 ? 9.922 1.568 -21.438 1 98.88 94 VAL B CA 1
ATOM 2301 C C . VAL B 1 94 ? 11.336 1.217 -21 1 98.88 94 VAL B C 1
ATOM 2303 O O . VAL B 1 94 ? 11.539 0.255 -20.25 1 98.88 94 VAL B O 1
ATOM 2306 N N . ASP B 1 95 ? 12.297 1.922 -21.5 1 98.88 95 ASP B N 1
ATOM 2307 C CA . ASP B 1 95 ? 13.664 1.744 -21 1 98.88 95 ASP B CA 1
ATOM 2308 C C . ASP B 1 95 ? 13.852 2.445 -19.656 1 98.88 95 ASP B C 1
ATOM 2310 O O . ASP B 1 95 ? 12.922 3.047 -19.125 1 98.88 95 ASP B O 1
ATOM 2314 N N . TRP B 1 96 ? 14.984 2.344 -19.109 1 98.81 96 TRP B N 1
ATOM 2315 C CA . TRP B 1 96 ? 15.219 2.857 -17.766 1 98.81 96 TRP B CA 1
ATOM 2316 C C . TRP B 1 96 ? 15.023 4.371 -17.719 1 98.81 96 TRP B C 1
ATOM 2318 O O . TRP B 1 96 ? 14.391 4.895 -16.797 1 98.81 96 TRP B O 1
ATOM 2328 N N . GLU B 1 97 ? 15.586 5.094 -18.703 1 98.31 97 GLU B N 1
ATOM 2329 C CA . GLU B 1 97 ? 15.406 6.539 -18.766 1 98.31 97 GLU B CA 1
ATOM 2330 C C . GLU B 1 97 ? 13.945 6.91 -18.953 1 98.31 97 GLU B C 1
ATOM 2332 O O . GLU B 1 97 ? 13.445 7.848 -18.328 1 98.31 97 GLU B O 1
ATOM 2337 N N . GLY B 1 98 ? 13.305 6.195 -19.828 1 98.69 98 GLY B N 1
ATOM 2338 C CA . GLY B 1 98 ? 11.875 6.383 -20.016 1 98.69 98 GLY B CA 1
ATOM 2339 C C . GLY B 1 98 ? 11.07 6.16 -18.75 1 98.69 98 GLY B C 1
ATOM 2340 O O . GLY B 1 98 ? 10.078 6.852 -18.5 1 98.69 98 GLY B O 1
ATOM 2341 N N . SER B 1 99 ? 11.477 5.215 -17.953 1 98.81 99 SER B N 1
ATOM 2342 C CA . SER B 1 99 ? 10.805 4.938 -16.688 1 98.81 99 SER B CA 1
ATOM 2343 C C . SER B 1 99 ? 10.898 6.125 -15.734 1 98.81 99 SER B C 1
ATOM 2345 O O . SER B 1 99 ? 9.938 6.461 -15.047 1 98.81 99 SER B O 1
ATOM 2347 N N . GLN B 1 100 ? 12.094 6.746 -15.742 1 98.31 100 GLN B N 1
ATOM 2348 C CA . GLN B 1 100 ? 12.25 7.938 -14.914 1 98.31 100 GLN B CA 1
ATOM 2349 C C . GLN B 1 100 ? 11.344 9.062 -15.391 1 98.31 100 GLN B C 1
ATOM 2351 O O . GLN B 1 100 ? 10.742 9.773 -14.578 1 98.31 100 GLN B O 1
ATOM 2356 N N . HIS B 1 101 ? 11.211 9.219 -16.609 1 98.25 101 HIS B N 1
ATOM 2357 C CA . HIS B 1 101 ? 10.312 10.227 -17.156 1 98.25 101 HIS B CA 1
ATOM 2358 C C . HIS B 1 101 ? 8.859 9.945 -16.781 1 98.25 101 HIS B C 1
ATOM 2360 O O . HIS B 1 101 ? 8.133 10.852 -16.391 1 98.25 101 HIS B O 1
ATOM 2366 N N . SER B 1 102 ? 8.484 8.734 -16.906 1 98.19 102 SER B N 1
ATOM 2367 C CA . SER B 1 102 ? 7.137 8.328 -16.531 1 98.19 102 SER B CA 1
ATOM 2368 C C . SER B 1 102 ? 6.859 8.617 -15.055 1 98.19 102 SER B C 1
ATOM 2370 O O . SER B 1 102 ? 5.762 9.055 -14.703 1 98.19 102 SER B O 1
ATOM 2372 N N . CYS B 1 103 ? 7.859 8.375 -14.211 1 98.12 103 CYS B N 1
ATOM 2373 C CA . CYS B 1 103 ? 7.703 8.602 -12.773 1 98.12 103 CYS B CA 1
ATOM 2374 C C . CYS B 1 103 ? 7.617 10.086 -12.469 1 98.12 103 CYS B C 1
ATOM 2376 O O . CYS B 1 103 ? 6.812 10.508 -11.633 1 98.12 103 CYS B O 1
ATOM 2378 N N . LEU B 1 104 ? 8.398 10.898 -13.141 1 97.19 104 LEU B N 1
ATOM 2379 C CA . LEU B 1 104 ? 8.383 12.344 -12.945 1 97.19 104 LEU B CA 1
ATOM 2380 C C . LEU B 1 104 ? 7.016 12.922 -13.305 1 97.19 104 LEU B C 1
ATOM 2382 O O . LEU B 1 104 ? 6.535 13.852 -12.641 1 97.19 104 LEU B O 1
ATOM 2386 N N . SER B 1 105 ? 6.418 12.352 -14.273 1 95 105 SER B N 1
ATOM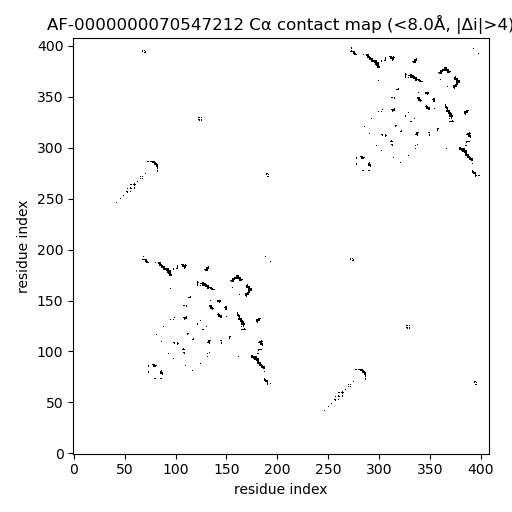 2387 C CA . SER B 1 105 ? 5.094 12.789 -14.703 1 95 105 SER B CA 1
ATOM 2388 C C . SER B 1 105 ? 4.055 12.547 -13.617 1 95 105 SER B C 1
ATOM 2390 O O . SER B 1 105 ? 2.965 13.125 -13.648 1 95 105 SER B O 1
ATOM 2392 N N . ARG B 1 106 ? 4.391 11.773 -12.617 1 92.5 106 ARG B N 1
ATOM 2393 C CA . ARG B 1 106 ? 3.508 11.453 -11.5 1 92.5 106 ARG B CA 1
ATOM 2394 C C . ARG B 1 106 ? 4.039 12.047 -10.203 1 92.5 106 ARG B C 1
ATOM 2396 O O . ARG B 1 106 ? 3.699 11.57 -9.117 1 92.5 106 ARG B O 1
ATOM 2403 N N . GLN B 1 107 ? 4.906 13.008 -10.438 1 92.44 107 GLN B N 1
ATOM 2404 C CA . GLN B 1 107 ? 5.516 13.703 -9.312 1 92.44 107 GLN B CA 1
ATOM 2405 C C . GLN B 1 107 ? 6.254 12.727 -8.398 1 92.44 107 GLN B C 1
ATOM 2407 O O . GLN B 1 107 ? 6.207 12.859 -7.172 1 92.44 107 GLN B O 1
ATOM 2412 N N . ALA B 1 108 ? 6.793 11.789 -8.992 1 96.12 108 ALA B N 1
ATOM 2413 C CA . ALA B 1 108 ? 7.59 10.766 -8.312 1 96.12 108 ALA B CA 1
ATOM 2414 C C . ALA B 1 108 ? 8.891 10.508 -9.062 1 96.12 108 ALA B C 1
ATOM 2416 O O . ALA B 1 108 ? 9.227 11.219 -10.008 1 96.12 108 ALA B O 1
ATOM 2417 N N . HIS B 1 109 ? 9.68 9.633 -8.57 1 97.94 109 HIS B N 1
ATOM 2418 C CA . HIS B 1 109 ? 10.914 9.156 -9.188 1 97.94 109 HIS B CA 1
ATOM 2419 C C . HIS B 1 109 ? 10.961 7.633 -9.219 1 97.94 109 HIS B C 1
ATOM 2421 O O . HIS B 1 109 ? 10.18 6.969 -8.531 1 97.94 109 HIS B O 1
ATOM 2427 N N . LEU B 1 110 ? 11.812 7.109 -10.031 1 98.62 110 LEU B N 1
ATOM 2428 C CA . LEU B 1 110 ? 12.047 5.672 -9.898 1 98.62 110 LEU B CA 1
ATOM 2429 C C . LEU B 1 110 ? 12.344 5.301 -8.453 1 98.62 110 LEU B C 1
ATOM 2431 O O . LEU B 1 110 ? 13.078 6.012 -7.766 1 98.62 110 LEU B O 1
ATOM 2435 N N . ALA B 1 111 ? 11.789 4.219 -8.062 1 98.12 111 ALA B N 1
ATOM 2436 C CA . ALA B 1 111 ? 11.656 3.908 -6.645 1 98.12 111 ALA B CA 1
ATOM 2437 C C . ALA B 1 111 ? 13.023 3.709 -5.992 1 98.12 111 ALA B C 1
ATOM 2439 O O . ALA B 1 111 ? 13.883 3.027 -6.547 1 98.12 111 ALA B O 1
ATOM 2440 N N . THR B 1 112 ? 13.195 4.332 -4.887 1 97.5 112 THR B N 1
ATOM 2441 C CA . THR B 1 112 ? 14.258 3.955 -3.955 1 97.5 112 THR B CA 1
ATOM 2442 C C . THR B 1 112 ? 13.766 2.887 -2.98 1 97.5 112 THR B C 1
ATOM 2444 O O . THR B 1 112 ? 12.57 2.797 -2.701 1 97.5 112 THR B O 1
ATOM 2447 N N . ILE B 1 113 ? 14.641 2.059 -2.549 1 96.94 113 ILE B N 1
ATOM 2448 C CA . ILE B 1 113 ? 14.336 1.008 -1.582 1 96.94 113 ILE B CA 1
ATOM 2449 C C . ILE B 1 113 ? 15.195 1.2 -0.33 1 96.94 113 ILE B C 1
ATOM 2451 O O . ILE B 1 113 ? 16.406 0.953 -0.35 1 96.94 113 ILE B O 1
ATOM 2455 N N . ASP B 1 114 ? 14.516 1.562 0.717 1 94.62 114 ASP B N 1
ATOM 2456 C CA . AS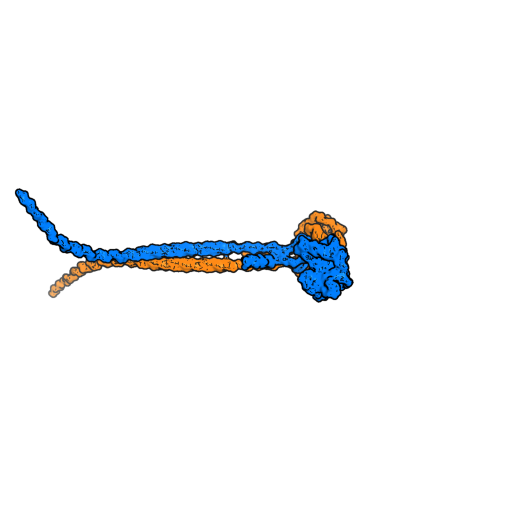P B 1 114 ? 15.273 2.018 1.881 1 94.62 114 ASP B CA 1
ATOM 2457 C C . ASP B 1 114 ? 15.344 0.927 2.947 1 94.62 114 ASP B C 1
ATOM 2459 O O . ASP B 1 114 ? 16.188 0.992 3.852 1 94.62 114 ASP B O 1
ATOM 2463 N N . THR B 1 115 ? 14.438 -0.021 2.963 1 94.81 115 THR B N 1
ATOM 2464 C CA . THR B 1 115 ? 14.414 -1.073 3.973 1 94.81 115 THR B CA 1
ATOM 2465 C C . THR B 1 115 ? 14.148 -2.432 3.332 1 94.81 115 THR B C 1
ATOM 2467 O O . THR B 1 115 ? 13.68 -2.506 2.195 1 94.81 115 THR B O 1
ATOM 2470 N N . ARG B 1 116 ? 14.453 -3.479 4.051 1 95.75 116 ARG B N 1
ATOM 2471 C CA . ARG B 1 116 ? 14.156 -4.828 3.586 1 95.75 116 ARG B CA 1
ATOM 2472 C C . ARG B 1 116 ? 12.648 -5.055 3.48 1 95.75 116 ARG B C 1
ATOM 2474 O O . ARG B 1 116 ? 12.188 -5.793 2.605 1 95.75 116 ARG B O 1
ATOM 2481 N N . GLU B 1 117 ? 11.898 -4.402 4.371 1 95.69 117 GLU B N 1
ATOM 2482 C CA . GLU B 1 117 ? 10.438 -4.496 4.316 1 95.69 117 GLU B CA 1
ATOM 2483 C C . GLU B 1 117 ? 9.898 -3.902 3.021 1 95.69 117 GLU B C 1
ATOM 2485 O O . GLU B 1 117 ? 8.984 -4.465 2.408 1 95.69 117 GLU B O 1
ATOM 2490 N N . GLU B 1 118 ? 10.484 -2.809 2.617 1 96.25 118 GLU B N 1
ATOM 2491 C CA . GLU B 1 118 ? 10.094 -2.205 1.346 1 96.25 118 GLU B CA 1
ATOM 2492 C C . GLU B 1 118 ? 10.406 -3.139 0.177 1 96.25 118 GLU B C 1
ATOM 2494 O O . GLU B 1 118 ? 9.586 -3.291 -0.733 1 96.25 118 GLU B O 1
ATOM 2499 N N . LEU B 1 119 ? 11.617 -3.748 0.233 1 97.44 119 LEU B N 1
ATOM 2500 C CA . LEU B 1 119 ? 12.016 -4.672 -0.824 1 97.44 119 LEU B CA 1
ATOM 2501 C C . LEU B 1 119 ? 11.031 -5.836 -0.924 1 97.44 119 LEU B C 1
ATOM 2503 O O . LEU B 1 119 ? 10.586 -6.18 -2.02 1 97.44 119 LEU B O 1
ATOM 2507 N N . ARG B 1 120 ? 10.719 -6.406 0.197 1 96.25 120 ARG B N 1
ATOM 2508 C CA . ARG B 1 120 ? 9.797 -7.531 0.22 1 96.25 120 ARG B CA 1
ATOM 2509 C C . ARG B 1 120 ? 8.43 -7.129 -0.328 1 96.25 120 ARG B C 1
ATOM 2511 O O . ARG B 1 120 ? 7.812 -7.879 -1.086 1 96.25 120 ARG B O 1
ATOM 2518 N N . PHE B 1 121 ? 7.98 -6.004 0.046 1 96.88 121 PHE B N 1
ATOM 2519 C CA . PHE B 1 121 ? 6.707 -5.48 -0.437 1 96.88 121 PHE B CA 1
ATOM 2520 C C . PHE B 1 121 ? 6.719 -5.344 -1.954 1 96.88 121 PHE B C 1
ATOM 2522 O O . PHE B 1 121 ? 5.793 -5.797 -2.631 1 96.88 121 PHE B O 1
ATOM 2529 N N . LEU B 1 122 ? 7.77 -4.691 -2.467 1 98 122 LEU B N 1
ATOM 2530 C CA . LEU B 1 122 ? 7.859 -4.414 -3.896 1 98 122 LEU B CA 1
ATOM 2531 C C . LEU B 1 122 ? 7.918 -5.711 -4.695 1 98 122 LEU B C 1
ATOM 2533 O O . LEU B 1 122 ? 7.254 -5.84 -5.727 1 98 122 LEU B O 1
ATOM 2537 N N . LEU B 1 123 ? 8.719 -6.664 -4.266 1 98 123 LEU B N 1
ATOM 2538 C CA . LEU B 1 123 ? 8.875 -7.922 -4.984 1 98 123 LEU B CA 1
ATOM 2539 C C . LEU B 1 123 ? 7.582 -8.734 -4.949 1 98 123 LEU B C 1
ATOM 2541 O O . LEU B 1 123 ? 7.195 -9.336 -5.953 1 98 123 LEU B O 1
ATOM 2545 N N . ARG B 1 124 ? 6.926 -8.688 -3.795 1 96.88 124 ARG B N 1
ATOM 2546 C CA . ARG B 1 124 ? 5.684 -9.438 -3.674 1 96.88 124 ARG B CA 1
ATOM 2547 C C . ARG B 1 124 ? 4.594 -8.844 -4.555 1 96.88 124 ARG B C 1
ATOM 2549 O O . ARG B 1 124 ? 3.906 -9.562 -5.281 1 96.88 124 ARG B O 1
ATOM 2556 N N . TYR B 1 125 ? 4.484 -7.551 -4.496 1 97.5 125 TYR B N 1
ATOM 2557 C CA . TYR B 1 125 ? 3.434 -6.918 -5.289 1 97.5 125 TYR B CA 1
ATOM 2558 C C . TYR B 1 125 ? 3.764 -6.973 -6.777 1 97.5 125 TYR B C 1
ATOM 2560 O O . TYR B 1 125 ? 2.863 -7.031 -7.617 1 97.5 125 TYR B O 1
ATOM 2568 N N . GLY B 1 126 ? 4.996 -6.914 -7.121 1 97.25 126 GLY B N 1
ATOM 2569 C CA . GLY B 1 126 ? 5.43 -6.98 -8.508 1 97.25 126 GLY B CA 1
ATOM 2570 C C . GLY B 1 126 ? 5.078 -8.289 -9.18 1 97.25 126 GLY B C 1
ATOM 2571 O O . GLY B 1 126 ? 5.051 -8.375 -10.414 1 97.25 126 GLY B O 1
ATOM 2572 N N . ASN B 1 127 ? 4.836 -9.359 -8.391 1 94.19 127 ASN B N 1
ATOM 2573 C CA . ASN B 1 127 ? 4.285 -10.617 -8.883 1 94.19 127 ASN B CA 1
ATOM 2574 C C . ASN B 1 127 ? 5.117 -11.188 -10.031 1 94.19 127 ASN B C 1
ATOM 2576 O O . ASN B 1 127 ? 4.582 -11.523 -11.086 1 94.19 127 ASN B O 1
ATOM 2580 N N . PHE B 1 128 ? 6.406 -11.195 -9.977 1 94.06 128 PHE B N 1
ATOM 2581 C CA . PHE B 1 128 ? 7.371 -11.828 -10.875 1 94.06 128 PHE B CA 1
ATOM 2582 C C . PHE B 1 128 ? 7.535 -11.008 -12.148 1 94.06 128 PHE B C 1
ATOM 2584 O O . PHE B 1 128 ? 8.234 -11.43 -13.078 1 94.06 128 PHE B O 1
ATOM 2591 N N . MET B 1 129 ? 6.902 -9.898 -12.242 1 97 129 MET B N 1
ATOM 2592 C CA . MET B 1 129 ? 7.102 -9.008 -13.383 1 97 129 MET B CA 1
ATOM 2593 C C . MET B 1 129 ? 8.391 -8.203 -13.227 1 97 129 MET B C 1
ATOM 2595 O O . MET B 1 129 ? 8.922 -8.086 -12.117 1 97 129 MET B O 1
ATOM 2599 N N . GLU B 1 130 ? 8.883 -7.734 -14.32 1 98.69 130 GLU B N 1
ATOM 2600 C CA . GLU B 1 130 ? 10.148 -7.016 -14.32 1 98.69 130 GLU B CA 1
ATOM 2601 C C . GLU B 1 130 ? 9.93 -5.508 -14.305 1 98.69 130 GLU B C 1
ATOM 2603 O O . GLU B 1 130 ? 9.398 -4.941 -15.258 1 98.69 130 GLU B O 1
ATOM 2608 N N . PHE B 1 131 ? 10.336 -4.844 -13.211 1 98.88 131 PHE B N 1
ATOM 2609 C CA . PHE B 1 131 ? 10.18 -3.406 -13.023 1 98.88 131 PHE B CA 1
ATOM 2610 C C . PHE B 1 131 ? 11.531 -2.736 -12.82 1 98.88 131 PHE B C 1
ATOM 2612 O O . PHE B 1 131 ? 12.32 -3.168 -11.977 1 98.88 131 PHE B O 1
ATOM 2619 N N . TRP B 1 132 ? 11.719 -1.701 -13.547 1 98.88 132 TRP B N 1
ATOM 2620 C CA . TRP B 1 132 ? 12.867 -0.85 -13.25 1 98.88 132 TRP B CA 1
ATOM 2621 C C . TRP B 1 132 ? 12.727 -0.212 -11.867 1 98.88 132 TRP B C 1
ATOM 2623 O O . TRP B 1 132 ? 11.633 0.186 -11.469 1 98.88 132 TRP B O 1
ATOM 2633 N N . VAL B 1 133 ? 13.852 -0.076 -11.164 1 98.81 133 VAL B N 1
ATOM 2634 C CA . VAL B 1 133 ? 13.938 0.719 -9.945 1 98.81 133 VAL B CA 1
ATOM 2635 C C . VAL B 1 133 ? 15.039 1.769 -10.094 1 98.81 133 VAL B C 1
ATOM 2637 O O . VAL B 1 133 ? 15.789 1.759 -11.07 1 98.81 133 VAL B O 1
ATOM 2640 N N . GLY B 1 134 ? 15.125 2.703 -9.141 1 98.62 134 GLY B N 1
ATOM 2641 C CA . GLY B 1 134 ? 15.961 3.881 -9.281 1 98.62 134 GLY B CA 1
ATOM 2642 C C . GLY B 1 134 ? 17.422 3.617 -8.945 1 98.62 134 GLY B C 1
ATOM 2643 O O . GLY B 1 134 ? 18.078 4.457 -8.328 1 98.62 134 GLY B O 1
ATOM 2644 N N . LEU B 1 135 ? 17.922 2.473 -9.305 1 98.31 135 LEU B N 1
ATOM 2645 C CA . LEU B 1 135 ? 19.297 2.111 -9.031 1 98.31 135 LEU B CA 1
ATOM 2646 C C . LEU B 1 135 ? 20.094 1.953 -10.328 1 98.31 135 LEU B C 1
ATOM 2648 O O . LEU B 1 135 ? 19.641 1.267 -11.25 1 98.31 135 LEU B O 1
ATOM 2652 N N . TRP B 1 136 ? 21.266 2.609 -10.383 1 98.06 136 TRP B N 1
ATOM 2653 C CA . TRP B 1 136 ? 22.094 2.529 -11.578 1 98.06 136 TRP B CA 1
ATOM 2654 C C . TRP B 1 136 ? 23.562 2.695 -11.234 1 98.06 136 TRP B C 1
ATOM 2656 O O . TRP B 1 136 ? 23.906 3.076 -10.109 1 98.06 136 TRP B O 1
ATOM 2666 N N . ARG B 1 137 ? 24.391 2.307 -12.148 1 97.75 137 ARG B N 1
ATOM 2667 C CA . ARG B 1 137 ? 25.828 2.492 -11.984 1 97.75 137 ARG B CA 1
ATOM 2668 C C . ARG B 1 137 ? 26.5 2.84 -13.305 1 97.75 137 ARG B C 1
ATOM 2670 O O . ARG B 1 137 ? 25.984 2.504 -14.375 1 97.75 137 ARG B O 1
ATOM 2677 N N . GLU B 1 138 ? 27.594 3.553 -13.234 1 95.19 138 GLU B N 1
ATOM 2678 C CA . GLU B 1 138 ? 28.438 3.863 -14.391 1 95.19 138 GLU B CA 1
ATOM 2679 C C . GLU B 1 138 ? 29.562 2.855 -14.539 1 95.19 138 GLU B C 1
ATOM 2681 O O . GLU B 1 138 ? 30.422 2.742 -13.656 1 95.19 138 GLU B O 1
ATOM 2686 N N . GLY B 1 139 ? 29.5 2.109 -15.617 1 93.75 139 GLY B N 1
ATOM 2687 C CA . GLY B 1 139 ? 30.531 1.099 -15.789 1 93.75 139 GLY B CA 1
ATOM 2688 C C . GLY B 1 139 ? 30.562 0.083 -14.664 1 93.75 139 GLY B C 1
ATOM 2689 O O . GLY B 1 139 ? 29.547 -0.529 -14.344 1 93.75 139 GLY B O 1
ATOM 2690 N N . SER B 1 140 ? 31.734 -0.086 -14.039 1 92.69 140 SER B N 1
ATOM 2691 C CA . SER B 1 140 ? 31.891 -1.015 -12.93 1 92.69 140 SER B CA 1
ATOM 2692 C C . SER B 1 140 ? 31.938 -0.276 -11.594 1 92.69 140 SER B C 1
ATOM 2694 O O . SER B 1 140 ? 32.438 -0.814 -10.602 1 92.69 140 SER B O 1
ATOM 2696 N N . GLY B 1 141 ? 31.438 0.926 -11.555 1 95.5 141 GLY B N 1
ATOM 2697 C CA . GLY B 1 141 ? 31.438 1.736 -10.344 1 95.5 141 GLY B CA 1
ATOM 2698 C C . GLY B 1 141 ? 30.375 1.325 -9.344 1 95.5 141 GLY B C 1
ATOM 2699 O O . GLY B 1 141 ? 29.688 0.326 -9.547 1 95.5 141 GLY B O 1
ATOM 2700 N N . PRO B 1 142 ? 30.297 2.084 -8.328 1 96.81 142 PRO B N 1
ATOM 2701 C CA . PRO B 1 142 ? 29.312 1.748 -7.305 1 96.81 142 PRO B CA 1
ATOM 2702 C C . PRO B 1 142 ? 27.875 2.035 -7.75 1 96.81 142 PRO B C 1
ATOM 2704 O O . PRO B 1 142 ? 27.656 2.896 -8.602 1 96.81 142 PRO B O 1
ATOM 2707 N N . TRP B 1 143 ? 27.016 1.289 -7.223 1 98 143 TRP B N 1
ATOM 2708 C CA . TRP B 1 143 ? 25.594 1.545 -7.434 1 98 143 TRP B CA 1
ATOM 2709 C C . TRP B 1 143 ? 25.156 2.82 -6.723 1 98 143 TRP B C 1
ATOM 2711 O O . TRP B 1 143 ? 25.578 3.078 -5.59 1 98 143 TRP B O 1
ATOM 2721 N N . LYS B 1 144 ? 24.312 3.588 -7.402 1 97.81 144 LYS B N 1
ATOM 2722 C CA . LYS B 1 144 ? 23.797 4.844 -6.855 1 97.81 144 LYS B CA 1
ATOM 2723 C C . LYS B 1 144 ? 22.297 4.961 -7.066 1 97.81 144 LYS B C 1
ATOM 2725 O O . LYS B 1 144 ? 21.766 4.523 -8.094 1 97.81 144 LYS B O 1
ATOM 2730 N N . TRP B 1 145 ? 21.719 5.598 -6.074 1 97.31 145 TRP B N 1
ATOM 2731 C CA . TRP B 1 145 ? 20.312 5.984 -6.266 1 97.31 145 TRP B CA 1
ATOM 2732 C C . TRP B 1 145 ? 20.219 7.246 -7.117 1 97.31 145 TRP B C 1
ATOM 2734 O O . TRP B 1 145 ? 21.203 7.965 -7.297 1 97.31 145 TRP B O 1
ATOM 2744 N N . LEU B 1 146 ? 19.016 7.52 -7.621 1 93.94 146 LEU B N 1
ATOM 2745 C CA . LEU B 1 146 ? 18.797 8.648 -8.516 1 93.94 146 LEU B CA 1
ATOM 2746 C C . LEU B 1 146 ? 19.109 9.969 -7.816 1 93.94 146 LEU B C 1
ATOM 2748 O O . LEU B 1 146 ? 19.484 10.945 -8.469 1 93.94 146 LEU B O 1
ATOM 2752 N N . ASN B 1 147 ? 18.906 9.93 -6.555 1 87.69 147 ASN B N 1
ATOM 2753 C CA . ASN B 1 147 ? 19.203 11.156 -5.828 1 87.69 147 ASN B CA 1
ATOM 2754 C C . ASN B 1 147 ? 20.703 11.336 -5.609 1 87.69 147 ASN B C 1
ATOM 2756 O O . ASN B 1 147 ? 21.125 12.312 -4.992 1 87.69 147 ASN B O 1
ATOM 2760 N N . GLY B 1 148 ? 21.484 10.438 -6.008 1 91.19 148 GLY B N 1
ATOM 2761 C CA . GLY B 1 148 ? 22.938 10.562 -5.949 1 91.19 148 GLY B CA 1
ATOM 2762 C C . GLY B 1 148 ? 23.562 9.812 -4.781 1 91.19 148 GLY B C 1
ATOM 2763 O O . GLY B 1 148 ? 24.781 9.633 -4.727 1 91.19 148 GLY B O 1
ATOM 2764 N N . SER B 1 149 ? 22.75 9.398 -3.85 1 94.31 149 SER B N 1
ATOM 2765 C CA . SER B 1 149 ? 23.281 8.672 -2.701 1 94.31 149 SER B CA 1
ATOM 2766 C C . SER B 1 149 ? 23.766 7.281 -3.102 1 94.31 149 SER B C 1
ATOM 2768 O O . SER B 1 149 ? 23.219 6.672 -4.023 1 94.31 149 SER B O 1
ATOM 2770 N N . LEU B 1 150 ? 24.75 6.785 -2.393 1 96.31 150 LEU B N 1
ATOM 2771 C CA . LEU B 1 150 ? 25.328 5.469 -2.662 1 96.31 150 LEU B CA 1
ATOM 2772 C C . LEU B 1 150 ? 24.438 4.367 -2.104 1 96.31 150 LEU B C 1
ATOM 2774 O O . LEU B 1 150 ? 23.844 4.516 -1.027 1 96.31 150 LEU B O 1
ATOM 2778 N N . PHE B 1 151 ? 24.344 3.328 -2.863 1 97.12 151 PHE B N 1
ATOM 2779 C CA . PHE B 1 151 ? 23.672 2.123 -2.398 1 97.12 151 PHE B CA 1
ATOM 2780 C C . PHE B 1 151 ? 24.422 1.486 -1.241 1 97.12 151 PHE B C 1
ATOM 2782 O O . PHE B 1 151 ? 25.641 1.303 -1.316 1 97.12 151 PHE B O 1
ATOM 2789 N N . ASN B 1 152 ? 23.75 1.133 -0.16 1 94.44 152 ASN B N 1
ATOM 2790 C CA . ASN B 1 152 ? 24.391 0.648 1.06 1 94.44 152 ASN B CA 1
ATOM 2791 C C . ASN B 1 152 ? 24.422 -0.877 1.108 1 94.44 152 ASN B C 1
ATOM 2793 O O . ASN B 1 152 ? 24.547 -1.465 2.184 1 94.44 152 ASN B O 1
ATOM 2797 N N . ALA B 1 153 ? 24.203 -1.598 0.025 1 93.62 153 ALA B N 1
ATOM 2798 C CA . ALA B 1 153 ? 24.266 -3.053 -0.075 1 93.62 153 ALA B CA 1
ATOM 2799 C C . ALA B 1 153 ? 23.203 -3.713 0.788 1 93.62 153 ALA B C 1
ATOM 2801 O O . ALA B 1 153 ? 23.453 -4.723 1.448 1 93.62 153 ALA B O 1
ATOM 2802 N N . LEU B 1 154 ? 22.062 -3.021 0.856 1 94.94 154 LEU B N 1
ATOM 2803 C CA . LEU B 1 154 ? 20.906 -3.562 1.577 1 94.94 154 LEU B CA 1
ATOM 2804 C C . LEU B 1 154 ? 20.516 -4.93 1.021 1 94.94 154 LEU B C 1
ATOM 2806 O O . LEU B 1 154 ? 19.938 -5.754 1.738 1 94.94 154 LEU B O 1
ATOM 2810 N N . PHE B 1 155 ? 20.797 -5.191 -0.232 1 97 155 PHE B N 1
ATOM 2811 C CA . PHE B 1 155 ? 20.516 -6.438 -0.938 1 97 155 PHE B CA 1
ATOM 2812 C C . PHE B 1 155 ? 21.516 -6.641 -2.078 1 97 155 PHE B C 1
ATOM 2814 O O . PHE B 1 155 ? 22.234 -5.715 -2.459 1 97 155 PHE B O 1
ATOM 2821 N N . ASP B 1 156 ? 21.5 -7.84 -2.553 1 96.94 156 ASP B N 1
ATOM 2822 C CA . ASP B 1 156 ? 22.375 -8.156 -3.67 1 96.94 156 ASP B CA 1
ATOM 2823 C C . ASP B 1 156 ? 21.734 -7.781 -5.004 1 96.94 156 ASP B C 1
ATOM 2825 O O . ASP B 1 156 ? 20.531 -7.945 -5.184 1 96.94 156 ASP B O 1
ATOM 2829 N N . ILE B 1 157 ? 22.516 -7.312 -5.922 1 97.81 157 ILE B N 1
ATOM 2830 C CA . ILE B 1 157 ? 22.078 -7.035 -7.289 1 97.81 157 ILE B CA 1
ATOM 2831 C C . ILE B 1 157 ? 22.781 -7.988 -8.258 1 97.81 157 ILE B C 1
ATOM 2833 O O . ILE B 1 157 ? 24 -7.938 -8.414 1 97.81 157 ILE B O 1
ATOM 2837 N N . GLN B 1 158 ? 22.047 -8.773 -8.898 1 97.69 158 GLN B N 1
ATOM 2838 C CA . GLN B 1 158 ? 22.609 -9.789 -9.781 1 97.69 158 GLN B CA 1
ATOM 2839 C C . GLN B 1 158 ? 22.797 -9.234 -11.195 1 97.69 158 GLN B C 1
ATOM 2841 O O . GLN B 1 158 ? 22.078 -8.344 -11.625 1 97.69 158 GLN B O 1
ATOM 2846 N N . GL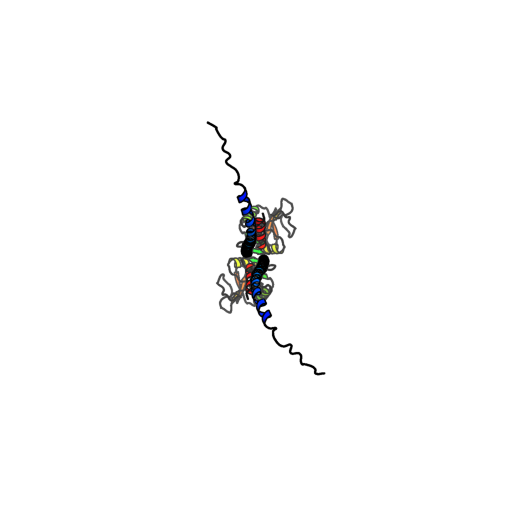Y B 1 159 ? 23.734 -9.82 -11.922 1 97.19 159 GLY B N 1
ATOM 2847 C CA . GLY B 1 159 ? 23.938 -9.461 -13.312 1 97.19 159 GLY B CA 1
ATOM 2848 C C . GLY B 1 159 ? 25.047 -8.445 -13.508 1 97.19 159 GLY B C 1
ATOM 2849 O O . GLY B 1 159 ? 25.594 -7.914 -12.531 1 97.19 159 GLY B O 1
ATOM 2850 N N . ASN B 1 160 ? 25.375 -8.18 -14.742 1 96.62 160 ASN B N 1
ATOM 2851 C CA . ASN B 1 160 ? 26.469 -7.285 -15.07 1 96.62 160 ASN B CA 1
ATOM 2852 C C . ASN B 1 160 ? 25.969 -6.008 -15.742 1 96.62 160 ASN B C 1
ATOM 2854 O O . ASN B 1 160 ? 26.75 -5.273 -16.344 1 96.62 160 ASN B O 1
ATOM 2858 N N . GLY B 1 161 ? 24.672 -5.762 -15.625 1 98.19 161 GLY B N 1
ATOM 2859 C CA . GLY B 1 161 ? 24.094 -4.574 -16.25 1 98.19 161 GLY B CA 1
ATOM 2860 C C . GLY B 1 161 ? 24.359 -3.307 -15.453 1 98.19 161 GLY B C 1
ATOM 2861 O O . GLY B 1 161 ? 25.141 -3.312 -14.5 1 98.19 161 GLY B O 1
ATOM 2862 N N . HIS B 1 162 ? 23.734 -2.201 -15.875 1 98.5 162 HIS B N 1
ATOM 2863 C CA . HIS B 1 162 ? 24.016 -0.906 -15.266 1 98.5 162 HIS B CA 1
ATOM 2864 C C . HIS B 1 162 ? 22.766 -0.333 -14.602 1 98.5 162 HIS B C 1
ATOM 2866 O O . HIS B 1 162 ? 22.844 0.625 -13.828 1 98.5 162 HIS B O 1
ATOM 2872 N N . CYS B 1 163 ? 21.641 -0.941 -14.945 1 98.88 163 CYS B N 1
ATOM 2873 C CA . CYS B 1 163 ? 20.375 -0.498 -14.375 1 98.88 163 CYS B CA 1
ATOM 2874 C C . CYS B 1 163 ? 19.656 -1.65 -13.688 1 98.88 163 CYS B C 1
ATOM 2876 O O . CYS B 1 163 ? 19.625 -2.77 -14.203 1 98.88 163 CYS B O 1
ATOM 2878 N N . ALA B 1 164 ? 19.094 -1.378 -12.578 1 98.75 164 ALA B N 1
ATOM 2879 C CA . ALA B 1 164 ? 18.531 -2.447 -11.75 1 98.75 164 ALA B CA 1
ATOM 2880 C C . ALA B 1 164 ? 17.031 -2.59 -11.969 1 98.75 164 ALA B C 1
ATOM 2882 O O . ALA B 1 164 ? 16.359 -1.616 -12.297 1 98.75 164 ALA B O 1
ATOM 2883 N N . TYR B 1 165 ? 16.594 -3.762 -11.836 1 98.81 165 TYR B N 1
ATOM 2884 C CA . TYR B 1 165 ? 15.18 -4.094 -11.984 1 98.81 165 TYR B CA 1
ATOM 2885 C C . TYR B 1 165 ? 14.797 -5.266 -11.086 1 98.81 165 TYR B C 1
ATOM 2887 O O . TYR B 1 165 ? 15.664 -5.992 -10.602 1 98.81 165 TYR B O 1
ATOM 2895 N N . THR B 1 166 ? 13.531 -5.406 -10.789 1 98.69 166 THR B N 1
ATOM 2896 C CA . THR B 1 166 ? 13.031 -6.551 -10.039 1 98.69 166 THR B CA 1
ATOM 2897 C C . THR B 1 166 ? 12.984 -7.797 -10.922 1 98.69 166 THR B C 1
ATOM 2899 O O . THR B 1 166 ? 12.586 -7.73 -12.078 1 98.69 166 THR B O 1
ATOM 2902 N N . ASN B 1 167 ? 13.422 -8.844 -10.414 1 96.75 167 ASN B N 1
ATOM 2903 C CA . ASN B 1 167 ? 13.445 -10.133 -11.102 1 96.75 167 ASN B CA 1
ATOM 2904 C C . ASN B 1 167 ? 13.023 -11.266 -10.172 1 96.75 167 ASN B C 1
ATOM 2906 O O . ASN B 1 167 ? 13.852 -11.852 -9.484 1 96.75 167 ASN B O 1
ATOM 2910 N N . SER B 1 168 ? 11.648 -11.516 -10.242 1 91.5 168 SER B N 1
ATOM 2911 C CA . SER B 1 168 ? 11.102 -12.539 -9.359 1 91.5 168 SER B CA 1
ATOM 2912 C C . SER B 1 168 ? 11.32 -12.18 -7.891 1 91.5 168 SER B C 1
ATOM 2914 O O . SER B 1 168 ? 10.797 -11.172 -7.406 1 91.5 168 SER B O 1
ATOM 2916 N N . HIS B 1 169 ? 12.227 -12.914 -7.23 1 93.12 169 HIS B N 1
ATOM 2917 C CA . HIS B 1 169 ? 12.383 -12.719 -5.789 1 93.12 169 HIS B CA 1
ATOM 2918 C C . HIS B 1 169 ? 13.672 -11.977 -5.469 1 93.12 169 HIS B C 1
ATOM 2920 O O . HIS B 1 169 ? 14.133 -11.977 -4.324 1 93.12 169 HIS B O 1
ATOM 2926 N N . ARG B 1 170 ? 14.203 -11.242 -6.516 1 96.75 170 ARG B N 1
ATOM 2927 C CA . ARG B 1 170 ? 15.484 -10.562 -6.312 1 96.75 170 ARG B CA 1
ATOM 2928 C C . ARG B 1 170 ? 15.594 -9.328 -7.195 1 96.75 170 ARG B C 1
ATOM 2930 O O . ARG B 1 170 ? 14.68 -9.016 -7.961 1 96.75 170 ARG B O 1
ATOM 2937 N N . ILE B 1 171 ? 16.688 -8.586 -6.949 1 98.56 171 ILE B N 1
ATOM 2938 C CA . ILE B 1 171 ? 17.047 -7.469 -7.812 1 98.56 171 ILE B CA 1
ATOM 2939 C C . ILE B 1 171 ? 18.172 -7.891 -8.766 1 98.56 171 ILE B C 1
ATOM 2941 O O . ILE B 1 171 ? 19.156 -8.508 -8.344 1 98.56 171 ILE B O 1
ATOM 2945 N N . SER B 1 172 ? 17.953 -7.637 -10.008 1 98.62 172 SER B N 1
ATOM 2946 C CA . SER B 1 172 ? 18.953 -7.922 -11.039 1 98.62 172 SER B CA 1
ATOM 2947 C C . SER B 1 172 ? 19.297 -6.668 -11.836 1 98.62 172 SER B C 1
ATOM 2949 O O . SER B 1 172 ? 18.719 -5.602 -11.609 1 98.62 172 SER B O 1
ATOM 2951 N N . SER B 1 173 ? 20.312 -6.789 -12.664 1 98.62 173 SER B N 1
ATOM 2952 C CA . SER B 1 173 ? 20.719 -5.676 -13.523 1 98.62 173 SER B CA 1
ATOM 2953 C C . SER B 1 173 ? 20.688 -6.07 -14.992 1 98.62 173 SER B C 1
ATOM 2955 O O . SER B 1 173 ? 20.812 -7.25 -15.328 1 98.62 173 SER B O 1
ATOM 2957 N N . ASP B 1 174 ? 20.406 -5.094 -15.812 1 98.62 174 ASP B N 1
ATOM 2958 C CA . ASP B 1 174 ? 20.297 -5.27 -17.266 1 98.62 174 ASP B CA 1
ATOM 2959 C C . ASP B 1 174 ? 20.797 -4.035 -18 1 98.62 174 ASP B C 1
ATOM 2961 O O . ASP B 1 174 ? 21.156 -3.031 -17.375 1 98.62 174 ASP B O 1
ATOM 2965 N N . ARG B 1 175 ? 20.922 -4.191 -19.328 1 98.69 175 ARG B N 1
ATOM 2966 C CA . ARG B 1 175 ? 21.172 -2.996 -20.141 1 98.69 175 ARG B CA 1
ATOM 2967 C C . ARG B 1 175 ? 20.047 -1.979 -19.953 1 98.69 175 ARG B C 1
ATOM 2969 O O . ARG B 1 175 ? 18.875 -2.336 -19.969 1 98.69 175 ARG B O 1
ATOM 2976 N N . CYS B 1 176 ? 20.375 -0.754 -19.828 1 98.75 176 CYS B N 1
ATOM 2977 C CA . CYS B 1 176 ? 19.422 0.295 -19.5 1 98.75 176 CYS B CA 1
ATOM 2978 C C . CYS B 1 176 ? 18.438 0.523 -20.656 1 98.75 176 CYS B C 1
ATOM 2980 O O . CYS B 1 176 ? 17.375 1.103 -20.453 1 98.75 176 CYS B O 1
ATOM 2982 N N . SER B 1 177 ? 18.797 0.036 -21.812 1 98.75 177 SER B N 1
ATOM 2983 C CA . SER B 1 177 ? 17.969 0.264 -23 1 98.75 177 SER B CA 1
ATOM 2984 C C . SER B 1 177 ? 16.859 -0.772 -23.109 1 98.75 177 SER B C 1
ATOM 2986 O O . SER B 1 177 ? 15.961 -0.638 -23.938 1 98.75 177 SER B O 1
ATOM 2988 N N . GLU B 1 178 ? 16.953 -1.857 -22.25 1 98.75 178 GLU B N 1
ATOM 2989 C CA . GLU B 1 178 ? 15.906 -2.877 -22.297 1 98.75 178 GLU B CA 1
ATOM 2990 C C . GLU B 1 178 ? 14.562 -2.307 -21.859 1 98.75 178 GLU B C 1
ATOM 2992 O O . GLU B 1 178 ? 14.508 -1.315 -21.141 1 98.75 178 GLU B O 1
ATOM 2997 N N . MET B 1 179 ? 13.508 -2.932 -22.344 1 98.88 179 MET B N 1
ATOM 2998 C CA . MET B 1 179 ? 12.156 -2.459 -22.047 1 98.88 179 MET B CA 1
ATOM 2999 C C . MET B 1 179 ? 11.562 -3.229 -20.875 1 98.88 179 MET B C 1
ATOM 3001 O O . MET B 1 179 ? 11.508 -4.457 -20.891 1 98.88 179 MET B O 1
ATOM 3005 N N . LYS B 1 180 ? 11.141 -2.5 -19.828 1 98.81 180 LYS B N 1
ATOM 3006 C CA . LYS B 1 180 ? 10.516 -3.09 -18.641 1 98.81 180 LYS B CA 1
ATOM 3007 C C . LYS B 1 180 ? 9.469 -2.154 -18.062 1 98.81 180 LYS B C 1
ATOM 3009 O O . LYS B 1 180 ? 9.266 -1.043 -18.547 1 98.81 180 LYS B O 1
ATOM 3014 N N . PHE B 1 181 ? 8.773 -2.598 -17.109 1 98.81 181 PHE B N 1
ATOM 3015 C CA . PHE B 1 181 ? 7.84 -1.77 -16.359 1 98.81 181 PHE B CA 1
ATOM 3016 C C . PHE B 1 181 ? 8.578 -0.874 -15.375 1 98.81 181 PHE B C 1
ATOM 3018 O O . PHE B 1 181 ? 9.805 -0.912 -15.297 1 98.81 181 PHE B O 1
ATOM 3025 N N . SER B 1 182 ? 7.816 0.005 -14.68 1 98.81 182 SER B N 1
ATOM 3026 C CA . SER B 1 182 ? 8.469 0.962 -13.797 1 98.81 182 SER B CA 1
ATOM 3027 C C . SER B 1 182 ? 7.82 0.974 -12.414 1 98.81 182 SER B C 1
ATOM 3029 O O . SER B 1 182 ? 6.594 0.917 -12.305 1 98.81 182 SER B O 1
ATOM 3031 N N . ILE B 1 183 ? 8.594 0.94 -11.391 1 98.75 183 ILE B N 1
ATOM 3032 C CA . ILE B 1 183 ? 8.109 1.272 -10.055 1 98.75 183 ILE B CA 1
ATOM 3033 C C . ILE B 1 183 ? 8.57 2.678 -9.672 1 98.75 183 ILE B C 1
ATOM 3035 O O . ILE B 1 183 ? 9.758 2.984 -9.734 1 98.75 183 ILE B O 1
ATOM 3039 N N . CYS B 1 184 ? 7.625 3.484 -9.266 1 98.56 184 CYS B N 1
ATOM 3040 C CA . CYS B 1 184 ? 7.914 4.844 -8.82 1 98.56 184 CYS B CA 1
ATOM 3041 C C . CYS B 1 184 ? 7.656 4.996 -7.324 1 98.56 184 CYS B C 1
ATOM 3043 O O . CYS B 1 184 ? 6.883 4.234 -6.742 1 98.56 184 CYS B O 1
ATOM 3045 N N . SER B 1 185 ? 8.328 5.961 -6.723 1 97 185 SER B N 1
ATOM 3046 C CA . SER B 1 185 ? 8.047 6.238 -5.32 1 97 185 SER B CA 1
ATOM 3047 C C . SER B 1 185 ? 8.297 7.707 -4.984 1 97 185 SER B C 1
ATOM 3049 O O . SER B 1 185 ? 9.031 8.398 -5.695 1 97 185 SER B O 1
ATOM 3051 N N . HIS B 1 186 ? 7.629 8.227 -4.008 1 94.38 186 HIS B N 1
ATOM 3052 C CA . HIS B 1 186 ? 7.91 9.5 -3.355 1 94.38 186 HIS B CA 1
ATOM 3053 C C . HIS B 1 186 ? 7.527 9.461 -1.88 1 94.38 186 HIS B C 1
ATOM 3055 O O . HIS B 1 186 ? 6.766 8.586 -1.457 1 94.38 186 HIS B O 1
ATOM 3061 N N . LEU B 1 187 ? 8.117 10.344 -1.133 1 90.12 187 LEU B N 1
ATOM 3062 C CA . LEU B 1 187 ? 7.816 10.414 0.293 1 90.12 187 LEU B CA 1
ATOM 3063 C C . LEU B 1 187 ? 6.387 10.891 0.522 1 90.12 187 LEU B C 1
ATOM 3065 O O . LEU B 1 187 ? 5.898 11.766 -0.2 1 90.12 187 LEU B O 1
ATOM 3069 N N . GLN B 1 188 ? 5.789 10.227 1.484 1 82.25 188 GLN B N 1
ATOM 3070 C CA . GLN B 1 188 ? 4.43 10.625 1.826 1 82.25 188 GLN B CA 1
ATOM 3071 C C . GLN B 1 188 ? 4.414 12 2.492 1 82.25 188 GLN B C 1
ATOM 3073 O O . GLN B 1 188 ? 5.258 12.289 3.346 1 82.25 188 GLN B O 1
ATOM 3078 N N . ARG B 1 189 ? 3.99 13.055 1.734 1 65.69 189 ARG B N 1
ATOM 3079 C CA . ARG B 1 189 ? 3.945 14.406 2.287 1 65.69 189 ARG B CA 1
ATOM 3080 C C . ARG B 1 189 ? 2.984 14.477 3.469 1 65.69 189 ARG B C 1
ATOM 3082 O O . ARG B 1 189 ? 1.879 13.938 3.412 1 65.69 189 ARG B O 1
ATOM 3089 N N . HIS B 1 190 ? 3.551 14.492 4.652 1 55.53 190 HIS B N 1
ATOM 3090 C CA . HIS B 1 190 ? 2.727 14.672 5.844 1 55.53 190 HIS B CA 1
ATOM 3091 C C . HIS B 1 190 ? 2.311 16.141 6.008 1 55.53 190 HIS B C 1
ATOM 3093 O O . HIS B 1 190 ? 3.025 17.047 5.574 1 55.53 190 HIS B O 1
ATOM 3099 N N . PRO B 1 191 ? 0.956 16.406 6.129 1 50.66 191 PRO B N 1
ATOM 3100 C CA . PRO B 1 191 ? 0.512 17.797 6.289 1 50.66 191 PRO B CA 1
ATOM 3101 C C . PRO B 1 191 ? 1.527 18.656 7.035 1 50.66 191 PRO B C 1
ATOM 3103 O O . PRO B 1 191 ? 1.674 19.844 6.738 1 50.66 191 PRO B O 1
ATOM 3106 N N . SER B 1 192 ? 2.076 18.094 8 1 49.12 192 SER B N 1
ATOM 3107 C CA . SER B 1 192 ? 2.971 18.969 8.75 1 49.12 192 SER B CA 1
ATOM 3108 C C . SER B 1 192 ? 4.121 19.453 7.871 1 49.12 192 SER B C 1
ATOM 3110 O O . SER B 1 192 ? 4.637 20.562 8.07 1 49.12 192 SER B O 1
ATOM 3112 N N . GLU B 1 193 ? 4.418 18.641 7.039 1 50.19 193 GLU B N 1
ATOM 3113 C CA . GLU B 1 193 ? 5.586 19 6.238 1 50.19 193 GLU B CA 1
ATOM 3114 C C . GLU B 1 193 ? 5.238 20.047 5.188 1 50.19 193 GLU B C 1
ATOM 3116 O O . GLU B 1 193 ? 6.059 20.906 4.871 1 50.19 193 GLU B O 1
ATOM 3121 N N . VAL B 1 194 ? 4.047 20 4.703 1 50.72 194 VAL B N 1
ATOM 3122 C CA . VAL B 1 194 ? 3.633 21.016 3.736 1 50.72 194 VAL B CA 1
ATOM 3123 C C . VAL B 1 194 ? 3.568 22.375 4.414 1 50.72 194 VAL B C 1
ATOM 3125 O O . VAL B 1 194 ? 3.918 23.391 3.809 1 50.72 194 VAL B O 1
ATOM 3128 N N . GLN B 1 195 ? 3.059 22.375 5.637 1 47.84 195 GLN B N 1
ATOM 3129 C CA . GLN B 1 195 ? 2.992 23.656 6.336 1 47.84 195 GLN B CA 1
ATOM 3130 C C . GLN B 1 195 ? 4.379 24.281 6.484 1 47.84 195 GLN B C 1
ATOM 3132 O O . GLN B 1 195 ? 4.535 25.5 6.387 1 47.84 195 GLN B O 1
ATOM 3137 N N . LYS B 1 196 ? 5.281 23.375 6.633 1 49.91 196 LYS B N 1
ATOM 3138 C CA . LYS B 1 196 ? 6.609 23.953 6.84 1 49.91 196 LYS B CA 1
ATOM 3139 C C . LYS B 1 196 ? 7.117 24.625 5.57 1 49.91 196 LYS B C 1
ATOM 3141 O O . LYS B 1 196 ? 7.75 25.688 5.637 1 49.91 196 LYS B O 1
ATOM 3146 N N . ASP B 1 197 ? 6.73 24.031 4.551 1 50.75 197 ASP B N 1
ATOM 3147 C CA . ASP B 1 197 ? 7.207 24.672 3.322 1 50.75 197 ASP B CA 1
ATOM 3148 C C . ASP B 1 197 ? 6.496 26 3.074 1 50.75 197 ASP B C 1
ATOM 3150 O O . ASP B 1 197 ? 7.102 26.938 2.566 1 50.75 197 ASP B O 1
ATOM 3154 N N . THR B 1 198 ? 5.25 25.984 3.465 1 47.66 198 THR B N 1
ATOM 3155 C CA . THR B 1 198 ? 4.512 27.234 3.281 1 47.66 198 THR B CA 1
ATOM 3156 C C . THR B 1 198 ? 5.012 28.297 4.25 1 47.66 198 THR B C 1
ATOM 3158 O O . THR B 1 198 ? 5.047 29.484 3.91 1 47.66 198 THR B O 1
ATOM 3161 N N . GLU B 1 199 ? 5.332 27.859 5.402 1 49.25 199 GLU B N 1
ATOM 3162 C CA . GLU B 1 199 ? 5.844 28.828 6.367 1 49.25 199 GLU B CA 1
ATOM 3163 C C . GLU B 1 199 ? 7.203 29.375 5.938 1 49.25 199 GLU B C 1
ATOM 3165 O O . GLU B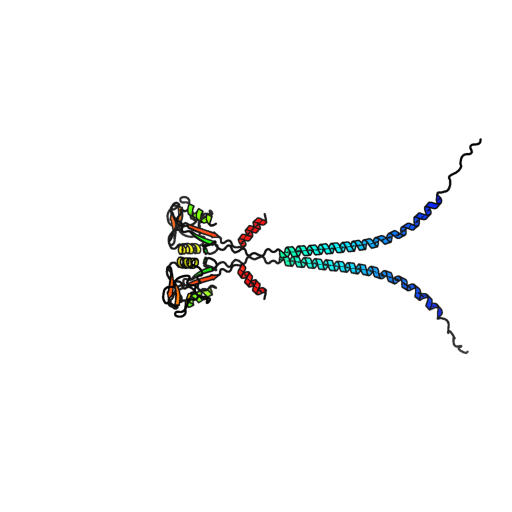 1 199 ? 7.496 30.547 6.137 1 49.25 199 GLU B O 1
ATOM 3170 N N . ILE B 1 200 ? 7.992 28.547 5.32 1 49.53 200 ILE B N 1
ATOM 3171 C CA . ILE B 1 200 ? 9.273 29.016 4.812 1 49.53 200 ILE B CA 1
ATOM 3172 C C . ILE B 1 200 ? 9.055 29.984 3.652 1 49.53 200 ILE B C 1
ATOM 3174 O O . ILE B 1 200 ? 9.742 31 3.535 1 49.53 200 ILE B O 1
ATOM 3178 N N . LEU B 1 201 ? 8 29.75 2.965 1 47.59 201 LEU B N 1
ATOM 3179 C CA . LEU B 1 201 ? 7.734 30.656 1.852 1 47.59 201 LEU B CA 1
ATOM 3180 C C . LEU B 1 201 ? 7.211 32 2.355 1 47.59 201 LEU B C 1
ATOM 3182 O O . LEU B 1 201 ? 7.496 33.031 1.76 1 47.59 201 LEU B O 1
ATOM 3186 N N . ASN B 1 202 ? 6.504 31.922 3.408 1 48.44 202 ASN B N 1
ATOM 3187 C CA . ASN B 1 202 ? 5.98 33.188 3.898 1 48.44 202 ASN B CA 1
ATOM 3188 C C . ASN B 1 202 ? 7.027 33.938 4.711 1 48.44 202 ASN B C 1
ATOM 3190 O O . ASN B 1 202 ? 6.84 35.125 5.027 1 48.44 202 ASN B O 1
ATOM 3194 N N . SER B 1 203 ? 7.953 33.25 5.188 1 47.5 203 SER B N 1
ATOM 3195 C CA . SER B 1 203 ? 8.938 33.938 6 1 47.5 203 SER B CA 1
ATOM 3196 C C . SER B 1 203 ? 10.016 34.594 5.129 1 47.5 203 SER B C 1
ATOM 3198 O O . SER B 1 203 ? 10.883 35.312 5.629 1 47.5 203 SER B O 1
ATOM 3200 N N . THR B 1 204 ? 10.031 34.344 3.852 1 41.78 204 THR B N 1
ATOM 3201 C CA . THR B 1 204 ? 10.977 35.156 3.074 1 41.78 204 THR B CA 1
ATOM 3202 C C . THR B 1 204 ? 10.289 36.375 2.492 1 41.78 204 THR B C 1
ATOM 3204 O O . THR B 1 204 ? 9.156 36.312 2.016 1 41.78 204 THR B O 1
#

InterPro domains:
  IPR001304 C-type lectin-like [PF00059] (94-185)
  IPR001304 C-type lectin-like [PS50041] (82-185)
  IPR001304 C-type lectin-like [SM00034] (75-185)
  IPR016186 C-type lectin-like/link domain superfamily [G3DSA:3.10.100.10] (67-195)
  IPR016187 C-type lectin fold [SSF56436] (43-186)
  IPR033992 Natural killer cell receptor-like, C-type lectin-like domain [cd03593] (75-186)
  IPR050828 C-type lectin and matrix domain-containing protein [PTHR45710] (33-186)

Sequence (408 aa):
MAEVPCEEGGDSAAVMELLQQRAEGRTNFSLRCTNDRKVTIAVTVLAVVLLLTVAILTLAAKKHPPCSAPTLPSCLESGIGFGNKCFYFLEEEVDWEGSQHSCLSRQAHLATIDTREELRFLLRYGNFMEFWVGLWREGSGPWKWLNGSLFNALFDIQGNGHCAYTNSHRISSDRCSEMKFSICSHLQRHPSEVQKDTEILNSTMAEVPCEEGGDSAAVMELLQQRAEGRTNFSLRCTNDRKVTIAVTVLAVVLLLTVAILTLAAKKHPPCSAPTLPSCLESGIGFGNKCFYFLEEEVDWEGSQHSCLSRQAHLATIDTREELRFLLRYGNFMEFWVGLWREGSGPWKWLNGSLFNALFDIQGNGHCAYTNSHRISSDRCSEMKFSICSHLQRHPSEVQKDTEILNST

Solvent-accessible surface area (backbone atoms only — not comparable to full-atom values): 22810 Å² total; per-residue (Å²): 142,84,83,76,83,82,78,85,72,82,85,80,73,73,74,69,69,72,73,69,68,75,72,71,72,67,65,70,67,62,61,62,61,55,52,53,53,50,48,51,50,49,50,50,50,50,51,52,50,48,52,51,51,44,53,50,48,54,56,57,42,66,60,57,67,71,66,62,59,53,74,48,48,63,55,59,92,85,21,34,29,48,82,62,27,22,34,35,81,42,90,57,73,30,24,51,69,52,31,37,53,59,16,45,76,66,74,26,31,36,22,78,74,89,45,70,68,51,46,54,49,51,38,45,53,45,64,58,44,50,27,33,38,26,38,34,32,64,80,89,50,69,48,25,34,81,86,66,49,69,60,83,68,89,62,75,69,41,72,88,38,35,26,30,26,39,50,40,93,42,41,28,33,33,63,48,77,49,71,31,22,25,32,20,27,38,70,50,48,44,37,62,57,56,50,49,54,51,50,56,57,66,70,99,140,83,80,77,83,84,85,71,92,74,84,78,74,73,74,69,66,72,72,66,68,73,70,68,72,68,65,70,67,62,60,61,61,55,51,52,54,48,47,53,50,51,48,50,50,50,50,52,50,48,52,49,51,44,54,52,48,53,56,56,43,66,59,56,68,71,66,62,59,51,72,50,48,64,57,58,91,84,20,35,28,47,84,64,29,21,36,36,82,43,88,56,75,29,25,50,68,52,31,38,51,58,17,45,76,67,76,26,32,37,22,79,75,89,44,70,68,52,46,52,48,50,36,43,51,44,64,56,44,51,27,32,40,24,39,34,36,65,80,90,52,67,49,24,34,81,87,64,49,69,61,83,68,89,63,72,68,41,70,87,38,36,26,31,26,38,49,42,92,41,40,28,32,34,64,48,78,49,70,30,22,24,31,21,27,39,70,50,48,44,35,61,55,54,51,48,54,51,51,56,56,67,70,101

Organism: Taeniopygia guttata (NCBI:txid59729)

Nearest PDB structures (foldseek):
  4qki-assembly1_A  TM=9.722E-01  e=1.513E-14  Homo sapiens
  1e87-assembly1_A  TM=9.468E-01  e=4.775E-13  Homo sapiens
  1fm5-assembly1_A-2  TM=9.331E-01  e=6.499E-13  Homo sapiens
  4iop-assembly1_A  TM=9.530E-01  e=3.227E-12  Homo sapiens
  3ff7-assembly1_D  TM=8.905E-01  e=3.715E-10  Homo sapiens

Secondary structure (DSSP, 8-state):
-----------TTGGGGGGGGGGGGGGGGHHHHHHHHHHHHHHHHHHHHHHHHHHHHHHHHH--------------TT-EEETTEEEEEEEEEE-HHHHHHHHHTTT-EEPP--SHHHHHHHHHHHTT--EEEEEE-STTS--EETTSPBP--SS-EESS-SEEEEETTEEEEE-TTS-EEEEEEEE---HHHHHHHHHHHHH-/-----------GGGGGGGGGGGGGGGGGGHHHHHHHHHHHHHHHHHHHHHHHHHHHHHHHHH--------------TT-EEETTEEEEEEEEEE-HHHHHHHHHTTT-EEPP--SHHHHHHHHHHHTT--EEEEEE-STTS--EETTSPBP--SS-EESS-SEEEEETTEEEEE-TTS-EEEEEEEE---HHHHHHHHHHHHH-

pLDDT: mean 76.15, std 24.7, range [25.3, 98.88]